Protein AF-0000000065836592 (afdb_homodimer)

Solvent-accessible surface area (backbone atoms only — not comparable to full-atom values): 21942 Å² total; per-residue (Å²): 132,83,80,74,73,74,74,66,50,74,64,52,51,51,50,51,53,50,48,50,48,47,42,69,72,72,44,79,57,73,47,84,61,78,59,76,33,66,90,60,83,63,64,88,67,52,74,66,45,46,54,51,41,33,22,52,34,16,23,53,28,46,51,28,43,25,49,47,24,23,38,54,18,23,49,73,46,47,80,50,67,68,57,36,51,51,42,52,52,50,41,53,54,38,33,25,52,32,23,45,28,48,52,50,25,52,73,70,72,42,67,72,36,82,52,42,67,57,47,23,52,54,26,20,52,51,15,37,52,34,13,71,68,32,64,37,47,28,27,14,49,48,24,52,49,24,52,53,48,31,53,49,42,54,54,44,60,73,65,46,48,84,62,42,46,44,62,47,41,41,47,54,52,49,31,54,51,28,51,49,53,18,51,52,24,47,76,71,51,32,34,86,70,58,68,68,56,54,52,50,51,52,51,52,50,49,55,49,44,59,47,25,37,77,60,129,82,80,73,74,72,75,67,48,73,62,51,51,50,51,51,51,51,47,51,49,46,42,67,72,72,43,80,56,73,46,85,61,80,57,76,34,66,89,60,82,64,63,88,69,51,73,68,44,46,51,50,41,33,20,53,34,16,24,53,30,47,50,28,44,24,49,46,23,22,39,53,18,23,48,74,45,48,79,51,67,68,57,36,50,53,43,51,53,51,41,52,53,38,33,26,51,32,24,45,29,49,52,51,26,51,75,70,70,42,68,71,36,81,52,43,70,58,47,23,52,53,26,21,52,51,14,35,52,34,12,70,68,32,64,38,46,28,26,14,50,47,24,52,50,24,51,53,49,30,53,49,41,55,52,44,60,72,65,45,47,85,62,43,46,44,63,47,42,42,47,53,52,50,32,55,51,27,51,49,52,19,51,51,25,48,76,71,50,32,34,85,70,58,69,67,57,52,50,50,50,51,50,53,50,49,54,49,44,60,49,23,37,76,59

Sequence (430 aa):
MSNNSRHYSAIDEAILQGQAMLETLFGKPVAQRENPAKGLSQPALTSAEKKQSIGFMRVNHSGEVCAQALYHGQMATAKNPAVRALFTTAAKEETDHLAWCQERLEELGGHTSYLNAFWYTNSFLIGLLAGLSGDPLSLGFVEETEKQVEIHLADHLRKIPSNDLKSRKIVEYMQQDEIQHGLNARSSGAKELPYLVKKLMAFHAKVMTTLAYWIMSNNSRHYSAIDEAILQGQAMLETLFGKPVAQRENPAKGLSQPALTSAEKKQSIGFMRVNHSGEVCAQALYHGQMATAKNPAVRALFTTAAKEETDHLAWCQERLEELGGHTSYLNAFWYTNSFLIGLLAGLSGDPLSLGFVEETEKQVEIHLADHLRKIPSNDLKSRKIVEYMQQDEIQHGLNARSSGAKELPYLVKKLMAFHAKVMTTLAYWI

InterPro domains:
  IPR009078 Ferritin-like superfamily [SSF47240] (52-129)
  IPR011566 Ubiquinone biosynthesis protein Coq7 [MF_01658] (15-215)
  IPR011566 Ubiquinone biosynthesis protein Coq7 [PF03232] (56-212)
  IPR011566 Ubiquinone biosynthesis protein Coq7 [PTHR11237] (26-214)
  IPR011566 Ubiquinone biosynthesis protein Coq7 [cd01042] (55-214)
  IPR012347 Ferritin-like [G3DSA:1.20.1260.10] (45-187)
  IPR047809 Ubiquinone biosynthesis protein Coq7, proteobacteria [NF033656] (12-215)

Radius of gyration: 23.4 Å; Cα contacts (8 Å, |Δi|>4): 582; chains: 2; bounding box: 62×69×43 Å

Structure (mmCIF, N/CA/C/O backbone):
data_AF-0000000065836592-model_v1
#
loop_
_entity.id
_entity.type
_entity.pdbx_description
1 polymer '3-demethoxyubiquinol 3-hydroxylase'
#
loop_
_atom_site.group_PDB
_atom_site.id
_atom_site.type_symbol
_atom_site.label_atom_id
_atom_site.label_alt_id
_atom_site.label_comp_id
_atom_site.label_asym_id
_atom_site.label_entity_id
_atom_site.label_seq_id
_atom_site.pdbx_PDB_ins_code
_atom_site.Cartn_x
_atom_site.Cartn_y
_atom_site.Cartn_z
_atom_site.occupancy
_atom_site.B_iso_or_equiv
_atom_site.auth_seq_id
_atom_site.auth_comp_id
_atom_site.auth_asym_id
_atom_site.auth_atom_id
_atom_site.pdbx_PDB_model_num
ATOM 1 N N . MET A 1 1 ? -33.594 -26.25 18.078 1 27.47 1 MET A N 1
ATOM 2 C CA . MET A 1 1 ? -32.125 -26.125 18.016 1 27.47 1 MET A CA 1
ATOM 3 C C . MET A 1 1 ? -31.719 -24.703 17.656 1 27.47 1 MET A C 1
ATOM 5 O O . MET A 1 1 ? -32.062 -24.219 16.562 1 27.47 1 MET A O 1
ATOM 9 N N . SER A 1 2 ? -31.625 -23.828 18.656 1 33.12 2 SER A N 1
ATOM 10 C CA . SER A 1 2 ? -31.359 -22.406 18.516 1 33.12 2 SER A CA 1
ATOM 11 C C . SER A 1 2 ? -30.062 -22.141 17.75 1 33.12 2 SER A C 1
ATOM 13 O O . SER A 1 2 ? -29.031 -22.719 18.062 1 33.12 2 SER A O 1
ATOM 15 N N . ASN A 1 3 ? -30.078 -22.094 16.391 1 32.03 3 ASN A N 1
ATOM 16 C CA . ASN A 1 3 ? -29 -21.75 15.469 1 32.03 3 ASN A CA 1
ATOM 17 C C . ASN A 1 3 ? -28.125 -20.625 16.016 1 32.03 3 ASN A C 1
ATOM 19 O O . ASN A 1 3 ? -28.547 -19.469 16.031 1 32.03 3 ASN A O 1
ATOM 23 N N . ASN A 1 4 ? -27.484 -20.812 17.172 1 34.78 4 ASN A N 1
ATOM 24 C CA . ASN A 1 4 ? -26.531 -19.891 17.766 1 34.78 4 ASN A CA 1
ATOM 25 C C . ASN A 1 4 ? -25.516 -19.391 16.75 1 34.78 4 ASN A C 1
ATOM 27 O O . ASN A 1 4 ? -24.531 -20.078 16.453 1 34.78 4 ASN A O 1
ATOM 31 N N . SER A 1 5 ? -25.75 -18.875 15.547 1 37.88 5 SER A N 1
ATOM 32 C CA . SER A 1 5 ? -24.891 -18.062 14.711 1 37.88 5 SER A CA 1
ATOM 33 C C . SER A 1 5 ? -24.016 -17.141 15.562 1 37.88 5 SER A C 1
ATOM 35 O O . SER A 1 5 ? -24.516 -16.25 16.234 1 37.88 5 SER A O 1
ATOM 37 N N . ARG A 1 6 ? -23.031 -17.578 16.25 1 42.97 6 ARG A N 1
ATOM 38 C CA . ARG A 1 6 ? -22.109 -16.859 17.125 1 42.97 6 ARG A CA 1
ATOM 39 C C . ARG A 1 6 ? -21.734 -15.5 16.531 1 42.97 6 ARG A C 1
ATOM 41 O O . ARG A 1 6 ? -21.203 -15.438 15.414 1 42.97 6 ARG A O 1
ATOM 48 N N . HIS A 1 7 ? -22.438 -14.516 16.578 1 49.88 7 HIS A N 1
ATOM 49 C CA . HIS A 1 7 ? -22.062 -13.125 16.344 1 49.88 7 HIS A CA 1
ATOM 50 C C . HIS A 1 7 ? -20.609 -12.867 16.734 1 49.88 7 HIS A C 1
ATOM 52 O O . HIS A 1 7 ? -20.281 -12.805 17.922 1 49.88 7 HIS A O 1
ATOM 58 N N . TYR A 1 8 ? -19.75 -13.414 15.977 1 55.94 8 TYR A N 1
ATOM 59 C CA . TYR A 1 8 ? -18.359 -13.102 16.328 1 55.94 8 TYR A CA 1
ATOM 60 C C . TYR A 1 8 ? -18.203 -11.617 16.641 1 55.94 8 TYR A C 1
ATOM 62 O O . TYR A 1 8 ? -18.703 -10.766 15.898 1 55.94 8 TYR A O 1
ATOM 70 N N . SER A 1 9 ? -17.734 -11.289 17.891 1 62.75 9 SER A N 1
ATOM 71 C CA . SER A 1 9 ? -17.406 -9.914 18.266 1 62.75 9 SER A CA 1
ATOM 72 C C . SER A 1 9 ? -16.359 -9.32 17.312 1 62.75 9 SER A C 1
ATOM 74 O O . SER A 1 9 ? -15.734 -10.047 16.547 1 62.75 9 SER A O 1
ATOM 76 N N . ALA A 1 10 ? -16.359 -8.125 17.078 1 65.31 10 ALA A N 1
ATOM 77 C CA . ALA A 1 10 ? -15.352 -7.402 16.312 1 65.31 10 ALA A CA 1
ATOM 78 C C . ALA A 1 10 ? -13.945 -7.887 16.656 1 65.31 10 ALA A C 1
ATOM 80 O O . ALA A 1 10 ? -13.086 -7.992 15.781 1 65.31 10 ALA A O 1
ATOM 81 N N . ILE A 1 11 ? -13.844 -8.312 17.906 1 69.81 11 ILE A N 1
ATOM 82 C CA . ILE A 1 11 ? -12.539 -8.789 18.359 1 69.81 11 ILE A CA 1
ATOM 83 C C . ILE A 1 11 ? -12.273 -10.172 17.797 1 69.81 11 ILE A C 1
ATOM 85 O O . ILE A 1 11 ? -11.148 -10.469 17.359 1 69.81 11 ILE A O 1
ATOM 89 N N . ASP A 1 12 ? -13.266 -10.969 17.75 1 73 12 ASP A N 1
ATOM 90 C CA . ASP A 1 12 ? -13.102 -12.312 17.203 1 73 12 ASP A CA 1
ATOM 91 C C . ASP A 1 12 ? -12.766 -12.25 15.711 1 73 12 ASP A C 1
ATOM 93 O O . ASP A 1 12 ? -11.891 -12.984 15.234 1 73 12 ASP A O 1
ATOM 97 N N . GLU A 1 13 ? -13.367 -11.383 15.031 1 76.56 13 GLU A N 1
ATOM 98 C CA . GLU A 1 13 ? -13.117 -11.227 13.602 1 76.56 13 GLU A CA 1
ATOM 99 C C . GLU A 1 13 ? -11.688 -10.742 13.344 1 76.56 13 GLU A C 1
ATOM 101 O O . GLU A 1 13 ? -11.031 -11.203 12.414 1 76.56 13 GLU A O 1
ATOM 106 N N . ALA A 1 14 ? -11.289 -9.867 14.18 1 77.69 14 ALA A N 1
ATOM 107 C CA . ALA A 1 14 ? -9.93 -9.352 14.07 1 77.69 14 ALA A CA 1
ATOM 108 C C . ALA A 1 14 ? -8.906 -10.461 14.305 1 77.69 14 ALA A C 1
ATOM 110 O O . ALA A 1 14 ? -7.895 -10.531 13.594 1 77.69 14 ALA A O 1
ATOM 111 N N . ILE A 1 15 ? -9.164 -11.281 15.211 1 76.38 15 ILE A N 1
ATOM 112 C CA . ILE A 1 15 ? -8.266 -12.383 15.539 1 76.38 15 ILE A CA 1
ATOM 113 C C . ILE A 1 15 ? -8.219 -13.367 14.367 1 76.38 15 ILE A C 1
ATOM 115 O O . ILE A 1 15 ? -7.141 -13.836 13.992 1 76.38 15 ILE A O 1
ATOM 119 N N . LEU A 1 16 ? -9.336 -13.547 13.836 1 80.69 16 LEU A N 1
ATOM 120 C CA . LEU A 1 16 ? -9.406 -14.484 12.719 1 80.69 16 LEU A CA 1
ATOM 121 C C . LEU A 1 16 ? -8.648 -13.938 11.516 1 80.69 16 LEU A C 1
ATOM 123 O O . LEU A 1 16 ? -7.926 -14.688 10.844 1 80.69 16 LEU A O 1
ATOM 127 N N . GLN A 1 17 ? -8.789 -12.688 11.281 1 81.06 17 GLN A N 1
ATOM 128 C CA . GLN A 1 17 ? -8.086 -12.078 10.156 1 81.06 17 GLN A CA 1
ATOM 129 C C . GLN A 1 17 ? -6.582 -12.047 10.398 1 81.06 17 GLN A C 1
ATOM 131 O O . GLN A 1 17 ? -5.793 -12.258 9.477 1 81.06 17 GLN A O 1
ATOM 136 N N . GLY A 1 18 ? -6.242 -11.797 11.633 1 83.44 18 GLY A N 1
ATOM 137 C CA . GLY A 1 18 ? -4.832 -11.852 11.992 1 83.44 18 GLY A CA 1
ATOM 138 C C . GLY A 1 18 ? -4.223 -13.227 11.805 1 83.44 18 GLY A C 1
ATOM 139 O O . GLY A 1 18 ? -3.102 -13.352 11.312 1 83.44 18 GLY A O 1
ATOM 140 N N . GLN A 1 19 ? -4.988 -14.164 12.18 1 82.81 19 GLN A N 1
ATOM 141 C CA . GLN A 1 19 ? -4.539 -15.547 12.008 1 82.81 19 GLN A CA 1
ATOM 142 C C . GLN A 1 19 ? -4.391 -15.891 10.531 1 82.81 19 GLN A C 1
ATOM 144 O O . GLN A 1 19 ? -3.404 -16.516 10.125 1 82.81 19 GLN A O 1
ATOM 149 N N . ALA A 1 20 ? -5.289 -15.453 9.789 1 84.69 20 ALA A N 1
ATOM 150 C CA . ALA A 1 20 ? -5.246 -15.719 8.359 1 84.69 20 ALA A CA 1
ATOM 151 C C . ALA A 1 20 ? -4.027 -15.07 7.715 1 84.69 20 ALA A C 1
ATOM 153 O O . ALA A 1 20 ? -3.367 -15.672 6.863 1 84.69 20 ALA A O 1
ATOM 154 N N . MET A 1 21 ? -3.783 -13.898 8.133 1 84.44 21 MET A N 1
ATOM 155 C CA . MET A 1 21 ? -2.602 -13.195 7.645 1 84.44 21 MET A CA 1
ATOM 156 C C . MET A 1 21 ? -1.328 -13.953 8 1 84.44 21 MET A C 1
ATOM 158 O O . MET A 1 21 ? -0.49 -14.211 7.133 1 84.44 21 MET A O 1
ATOM 162 N N . LEU A 1 22 ? -1.234 -14.328 9.25 1 85.31 22 LEU A N 1
ATOM 163 C CA . LEU A 1 22 ? -0.034 -15.008 9.719 1 85.31 22 LEU A CA 1
ATOM 164 C C . LEU A 1 22 ? 0.14 -16.344 9.016 1 85.31 22 LEU A C 1
ATOM 166 O O . LEU A 1 22 ? 1.258 -16.719 8.656 1 85.31 22 LEU A O 1
ATOM 170 N N . GLU A 1 23 ? -0.95 -17 8.836 1 87.06 23 GLU A N 1
ATOM 171 C CA . GLU A 1 23 ? -0.902 -18.281 8.133 1 87.06 23 GLU A CA 1
ATOM 172 C C . GLU A 1 23 ? -0.444 -18.094 6.691 1 87.06 23 GLU A C 1
ATOM 174 O O . GLU A 1 23 ? 0.352 -18.891 6.18 1 87.06 23 GLU A O 1
ATOM 179 N N . THR A 1 24 ? -0.896 -17.078 6.09 1 85.94 24 THR A N 1
ATOM 180 C CA . THR A 1 24 ? -0.532 -16.797 4.703 1 85.94 24 THR A CA 1
ATOM 181 C C . THR A 1 24 ? 0.938 -16.391 4.602 1 85.94 24 THR A C 1
ATOM 183 O O . THR A 1 24 ? 1.64 -16.828 3.682 1 85.94 24 THR A O 1
ATOM 186 N N . LEU A 1 25 ? 1.396 -15.648 5.602 1 85.88 25 LEU A N 1
ATOM 187 C CA . LEU A 1 25 ? 2.717 -15.039 5.52 1 85.88 25 LEU A CA 1
ATOM 188 C C . LEU A 1 25 ? 3.793 -15.992 6.023 1 85.88 25 LEU A C 1
ATOM 190 O O . LEU A 1 25 ? 4.898 -16.031 5.477 1 85.88 25 LEU A O 1
ATOM 194 N N . PHE A 1 26 ? 3.533 -16.75 7.016 1 84.69 26 PHE A N 1
ATOM 195 C CA . PHE A 1 26 ? 4.598 -17.484 7.684 1 84.69 26 PHE A CA 1
ATOM 196 C C . PHE A 1 26 ? 4.277 -18.984 7.727 1 84.69 26 PHE A C 1
ATOM 198 O O . PHE A 1 26 ? 5.121 -19.797 8.117 1 84.69 26 PHE A O 1
ATOM 205 N N . GLY A 1 27 ? 3.107 -19.266 7.387 1 84.5 27 GLY A N 1
ATOM 206 C CA . GLY A 1 27 ? 2.746 -20.688 7.375 1 84.5 27 GLY A CA 1
ATOM 207 C C . GLY A 1 27 ? 3.242 -21.406 6.141 1 84.5 27 GLY A C 1
ATOM 208 O O . GLY A 1 27 ? 3.824 -20.797 5.242 1 84.5 27 GLY A O 1
ATOM 209 N N . LYS A 1 28 ? 3.139 -22.688 6.246 1 88 28 LYS A N 1
ATOM 210 C CA . LYS A 1 28 ? 3.34 -23.531 5.07 1 88 28 LYS A CA 1
ATOM 211 C C . LYS A 1 28 ? 2.012 -23.859 4.391 1 88 28 LYS A C 1
ATOM 213 O O . LYS A 1 28 ? 1.24 -24.688 4.879 1 88 28 LYS A O 1
ATOM 218 N N . PRO A 1 29 ? 1.84 -23.047 3.314 1 89.69 29 PRO A N 1
ATOM 219 C CA . PRO A 1 29 ? 0.566 -23.344 2.648 1 89.69 29 PRO A CA 1
ATOM 220 C C . PRO A 1 29 ? 0.456 -24.797 2.188 1 89.69 29 PRO A C 1
ATOM 222 O O . PRO A 1 29 ? 1.425 -25.359 1.671 1 89.69 29 PRO A O 1
ATOM 225 N N . VAL A 1 30 ? -0.686 -25.375 2.434 1 89.56 30 VAL A N 1
ATOM 226 C CA . VAL A 1 30 ? -0.918 -26.766 2.051 1 89.56 30 VAL A CA 1
ATOM 227 C C . VAL A 1 30 ? -1.749 -26.812 0.771 1 89.56 30 VAL A C 1
ATOM 229 O O . VAL A 1 30 ? -2.922 -26.438 0.769 1 89.56 30 VAL A O 1
ATOM 232 N N . ALA A 1 31 ? -1.075 -27.281 -0.256 1 95 31 ALA A N 1
ATOM 233 C CA . ALA A 1 31 ? -1.766 -27.406 -1.537 1 95 31 ALA A CA 1
ATOM 234 C C . ALA A 1 31 ? -2.715 -28.594 -1.528 1 95 31 ALA A C 1
ATOM 236 O O . ALA A 1 31 ? -2.389 -29.656 -0.985 1 95 31 ALA A O 1
ATOM 237 N N . GLN A 1 32 ? -3.828 -28.391 -2.08 1 94.62 32 GLN A N 1
ATOM 238 C CA . GLN A 1 32 ? -4.766 -29.484 -2.256 1 94.62 32 GLN A CA 1
ATOM 239 C C . GLN A 1 32 ? -4.473 -30.266 -3.537 1 94.62 32 GLN A C 1
ATOM 241 O O . GLN A 1 32 ? -4.719 -31.469 -3.609 1 94.62 32 GLN A O 1
ATOM 246 N N . ARG A 1 33 ? -4.043 -29.609 -4.59 1 96.12 33 ARG A N 1
ATOM 247 C CA . ARG A 1 33 ? -3.652 -30.234 -5.852 1 96.12 33 ARG A CA 1
ATOM 248 C C . ARG A 1 33 ? -2.145 -30.453 -5.906 1 96.12 33 ARG A C 1
ATOM 250 O O . ARG A 1 33 ? -1.378 -29.703 -5.301 1 96.12 33 ARG A O 1
ATOM 257 N N . GLU A 1 34 ? -1.849 -31.391 -6.574 1 97.44 34 GLU A N 1
ATOM 258 C CA . GLU A 1 34 ? -0.433 -31.688 -6.75 1 97.44 34 GLU A CA 1
ATOM 259 C C . GLU A 1 34 ? 0.28 -30.594 -7.523 1 97.44 34 GLU A C 1
ATOM 261 O O . GLU A 1 34 ? -0.274 -30.031 -8.477 1 97.44 34 GLU A O 1
ATOM 266 N N . ASN A 1 35 ? 1.53 -30.328 -7.105 1 98.06 35 ASN A N 1
ATOM 267 C CA . ASN A 1 35 ? 2.365 -29.391 -7.84 1 98.06 35 ASN A CA 1
ATOM 268 C C . ASN A 1 35 ? 2.59 -29.828 -9.281 1 98.06 35 ASN A C 1
ATOM 270 O O . ASN A 1 35 ? 3.074 -30.938 -9.523 1 98.06 35 ASN A O 1
ATOM 274 N N . PRO A 1 36 ? 2.23 -29.031 -10.211 1 98.06 36 PRO A N 1
ATOM 275 C CA . PRO A 1 36 ? 2.354 -29.453 -11.609 1 98.06 36 PRO A CA 1
ATOM 276 C C . PRO A 1 36 ? 3.803 -29.703 -12.023 1 98.06 36 PRO A C 1
ATOM 278 O O . PRO A 1 36 ? 4.055 -30.359 -13.031 1 98.06 36 PRO A O 1
ATOM 281 N N . ALA A 1 37 ? 4.742 -29.188 -11.273 1 97.81 37 ALA A N 1
ATOM 282 C CA . ALA A 1 37 ? 6.152 -29.359 -11.617 1 97.81 37 ALA A CA 1
ATOM 283 C C . ALA A 1 37 ? 6.73 -30.594 -10.945 1 97.81 37 ALA A C 1
ATOM 285 O O . ALA A 1 37 ? 7.895 -30.953 -11.156 1 97.81 37 ALA A O 1
ATOM 286 N N . LYS A 1 38 ? 5.961 -31.219 -10.125 1 96.25 38 LYS A N 1
ATOM 287 C CA . LYS A 1 38 ? 6.457 -32.406 -9.414 1 96.25 38 LYS A CA 1
ATOM 288 C C . LYS A 1 38 ? 6.945 -33.469 -10.383 1 96.25 38 LYS A C 1
ATOM 290 O O . LYS A 1 38 ? 6.246 -33.812 -11.344 1 96.25 38 LYS A O 1
ATOM 295 N N . GLY A 1 39 ? 8.109 -33.969 -10.172 1 93.38 39 GLY A N 1
ATOM 296 C CA . GLY A 1 39 ? 8.656 -35.062 -10.953 1 93.38 39 GLY A CA 1
ATOM 297 C C . GLY A 1 39 ? 9.266 -34.594 -12.273 1 93.38 39 GLY A C 1
ATOM 298 O O . GLY A 1 39 ? 9.836 -35.406 -13 1 93.38 39 GLY A O 1
ATOM 299 N N . LEU A 1 40 ? 9.141 -33.375 -12.625 1 95.44 40 LEU A N 1
ATOM 300 C CA . LEU A 1 40 ? 9.703 -32.875 -13.867 1 95.44 40 LEU A CA 1
ATOM 301 C C . LEU A 1 40 ? 11.227 -32.75 -13.773 1 95.44 40 LEU A C 1
ATOM 303 O O . LEU A 1 40 ? 11.75 -32.25 -12.773 1 95.44 40 LEU A O 1
ATOM 307 N N . SER A 1 41 ? 11.922 -33.344 -14.797 1 93.25 41 SER A N 1
ATOM 308 C CA . SER A 1 41 ? 13.367 -33.188 -14.852 1 93.25 41 SER A CA 1
ATOM 309 C C . SER A 1 41 ? 13.758 -31.75 -15.133 1 93.25 41 SER A C 1
ATOM 311 O O . SER A 1 41 ? 13.125 -31.078 -15.945 1 93.25 41 SER A O 1
ATOM 313 N N . GLN A 1 42 ? 14.727 -31.234 -14.438 1 91.94 42 GLN A N 1
ATOM 314 C CA . GLN A 1 42 ? 15.188 -29.844 -14.5 1 91.94 42 GLN A CA 1
ATOM 315 C C . GLN A 1 42 ? 16.688 -29.781 -14.828 1 91.94 42 GLN A C 1
ATOM 317 O O . GLN A 1 42 ? 17.516 -30.266 -14.055 1 91.94 42 GLN A O 1
ATOM 322 N N . PRO A 1 43 ? 16.906 -29.25 -16.094 1 93.88 43 PRO A N 1
ATOM 323 C CA . PRO A 1 43 ? 18.344 -29.016 -16.328 1 93.88 43 PRO A CA 1
ATOM 324 C C . PRO A 1 43 ? 18.953 -28.062 -15.328 1 93.88 43 PRO A C 1
ATOM 326 O O . PRO A 1 43 ? 18.234 -27.297 -14.664 1 93.88 43 PRO A O 1
ATOM 329 N N . ALA A 1 44 ? 20.328 -28.094 -15.266 1 95.25 44 ALA A N 1
ATOM 330 C CA . ALA A 1 44 ? 21.016 -27.141 -14.398 1 95.25 44 ALA A CA 1
ATOM 331 C C . ALA A 1 44 ? 20.859 -25.719 -14.898 1 95.25 44 ALA A C 1
ATOM 333 O O . ALA A 1 44 ? 20.922 -25.469 -16.109 1 95.25 44 ALA A O 1
ATOM 334 N N . LEU A 1 45 ? 20.547 -24.859 -13.953 1 97.5 45 LEU A N 1
ATOM 335 C CA . LEU A 1 45 ? 20.453 -23.453 -14.281 1 97.5 45 LEU A CA 1
ATOM 336 C C . LEU A 1 45 ? 21.766 -22.734 -14.023 1 97.5 45 LEU A C 1
ATOM 338 O O . LEU A 1 45 ? 22.469 -23.047 -13.047 1 97.5 45 LEU A O 1
ATOM 342 N N . THR A 1 46 ? 22.062 -21.812 -14.984 1 97.62 46 THR A N 1
ATOM 343 C CA . THR A 1 46 ? 23.188 -20.922 -14.68 1 97.62 46 THR A CA 1
ATOM 344 C C . THR A 1 46 ? 22.859 -20.016 -13.5 1 97.62 46 THR A C 1
ATOM 346 O O . THR A 1 46 ? 21.688 -19.891 -13.109 1 97.62 46 THR A O 1
ATOM 349 N N . SER A 1 47 ? 23.891 -19.438 -12.945 1 97.5 47 SER A N 1
ATOM 350 C CA . SER A 1 47 ? 23.672 -18.516 -11.836 1 97.5 47 SER A CA 1
ATOM 351 C C . SER A 1 47 ? 22.766 -17.359 -12.242 1 97.5 47 SER A C 1
ATOM 353 O O . SER A 1 47 ? 21.922 -16.938 -11.453 1 97.5 47 SER A O 1
ATOM 355 N N . ALA A 1 48 ? 22.906 -16.922 -13.453 1 97.56 48 ALA A N 1
ATOM 356 C CA . ALA A 1 48 ? 22.094 -15.82 -13.961 1 97.56 48 ALA A CA 1
ATOM 357 C C . ALA A 1 48 ? 20.641 -16.25 -14.141 1 97.56 48 ALA A C 1
ATOM 359 O O . ALA A 1 48 ? 19.719 -15.516 -13.773 1 97.56 48 ALA A O 1
ATOM 360 N N . GLU A 1 49 ? 20.469 -17.406 -14.656 1 97.88 49 GLU A N 1
ATOM 361 C CA . GLU A 1 49 ? 19.125 -17.938 -14.852 1 97.88 49 GLU A CA 1
ATOM 362 C C . GLU A 1 49 ? 18.422 -18.156 -13.516 1 97.88 49 GLU A C 1
ATOM 364 O O . GLU A 1 49 ? 17.234 -17.859 -13.383 1 97.88 49 GLU A O 1
ATOM 369 N N . LYS A 1 50 ? 19.141 -18.688 -12.594 1 98 50 LYS A N 1
ATOM 370 C CA . LYS A 1 50 ? 18.594 -18.938 -11.266 1 98 50 LYS A CA 1
ATOM 371 C C . LYS A 1 50 ? 18.141 -17.641 -10.602 1 98 50 LYS A C 1
ATOM 373 O O . LYS A 1 50 ? 17.062 -17.578 -10.008 1 98 50 LYS A O 1
ATOM 378 N N . LYS A 1 51 ? 18.984 -16.641 -10.727 1 98 51 LYS A N 1
ATOM 379 C CA . LYS A 1 51 ? 18.641 -15.336 -10.156 1 98 51 LYS A CA 1
ATOM 380 C C . LYS A 1 51 ? 17.375 -14.773 -10.781 1 98 51 LYS A C 1
ATOM 382 O O . LYS A 1 51 ? 16.516 -14.242 -10.078 1 98 51 LYS A O 1
ATOM 387 N N . GLN A 1 52 ? 17.219 -14.945 -12.047 1 98 52 GLN A N 1
ATOM 388 C CA . GLN A 1 52 ? 16.031 -14.484 -12.742 1 98 52 GLN A CA 1
ATOM 389 C C . GLN A 1 52 ? 14.797 -15.258 -12.289 1 98 52 GLN A C 1
ATOM 391 O O . GLN A 1 52 ? 13.758 -14.656 -12 1 98 52 GLN A O 1
ATOM 396 N N . SER A 1 53 ? 14.938 -16.531 -12.203 1 98.25 53 SER A N 1
ATOM 397 C CA . SER A 1 53 ? 13.82 -17.391 -11.789 1 98.25 53 SER A CA 1
ATOM 398 C C . SER A 1 53 ? 13.383 -17.062 -10.367 1 98.25 53 SER A C 1
ATOM 400 O O . SER A 1 53 ? 12.18 -17.016 -10.078 1 98.25 53 SER A O 1
ATOM 402 N N . ILE A 1 54 ? 14.344 -16.812 -9.492 1 98.44 54 ILE A N 1
ATOM 403 C CA . ILE A 1 54 ? 14.039 -16.453 -8.117 1 98.44 54 ILE A CA 1
ATOM 404 C C . ILE A 1 54 ? 13.211 -15.172 -8.086 1 98.44 54 ILE A C 1
ATOM 406 O O . ILE A 1 54 ? 12.195 -15.094 -7.391 1 98.44 54 ILE A O 1
ATOM 410 N N . GLY A 1 55 ? 13.641 -14.195 -8.883 1 98.31 55 GLY A N 1
ATOM 411 C CA . GLY A 1 55 ? 12.898 -12.945 -8.945 1 98.31 55 GLY A CA 1
ATOM 412 C C . GLY A 1 55 ? 11.469 -13.125 -9.406 1 98.31 55 GLY A C 1
ATOM 413 O O . GLY A 1 55 ? 10.539 -12.625 -8.773 1 98.31 55 GLY A O 1
ATOM 414 N N . PHE A 1 56 ? 11.312 -13.875 -10.453 1 97.94 56 PHE A N 1
ATOM 415 C CA . PHE A 1 56 ? 9.984 -14.055 -11.031 1 97.94 56 PHE A CA 1
ATOM 416 C C . PHE A 1 56 ? 9.102 -14.875 -10.094 1 97.94 56 PHE A C 1
ATOM 418 O O . PHE A 1 56 ? 7.926 -14.562 -9.906 1 97.94 56 PHE A O 1
ATOM 425 N N . MET A 1 57 ? 9.633 -15.898 -9.484 1 98.12 57 MET A N 1
ATOM 426 C CA . MET A 1 57 ? 8.844 -16.734 -8.594 1 98.12 57 MET A CA 1
ATOM 427 C C . MET A 1 57 ? 8.484 -15.992 -7.312 1 98.12 57 MET A C 1
ATOM 429 O O . MET A 1 57 ? 7.414 -16.203 -6.742 1 98.12 57 MET A O 1
ATOM 433 N N . ARG A 1 58 ? 9.375 -15.055 -6.898 1 98.5 58 ARG A N 1
ATOM 434 C CA . ARG A 1 58 ? 9.062 -14.195 -5.758 1 98.5 58 ARG A CA 1
ATOM 435 C C . ARG A 1 58 ? 7.895 -13.273 -6.074 1 98.5 58 ARG A C 1
ATOM 437 O O . ARG A 1 58 ? 7.02 -13.062 -5.234 1 98.5 58 ARG A O 1
ATOM 444 N N . VAL A 1 59 ? 7.902 -12.75 -7.266 1 98.5 59 VAL A N 1
ATOM 445 C CA . VAL A 1 59 ? 6.793 -11.922 -7.723 1 98.5 59 VAL A CA 1
ATOM 446 C C . VAL A 1 59 ? 5.5 -12.734 -7.719 1 98.5 59 VAL A C 1
ATOM 448 O O . VAL A 1 59 ? 4.477 -12.273 -7.207 1 98.5 59 VAL A O 1
ATOM 451 N N . ASN A 1 60 ? 5.539 -13.914 -8.242 1 98.25 60 ASN A N 1
ATOM 452 C CA . ASN A 1 60 ? 4.359 -14.773 -8.281 1 98.25 60 ASN A CA 1
ATOM 453 C C . ASN A 1 60 ? 3.875 -15.125 -6.879 1 98.25 60 ASN A C 1
ATOM 455 O O . ASN A 1 60 ? 2.672 -15.125 -6.617 1 98.25 60 ASN A O 1
ATOM 459 N N . HIS A 1 61 ? 4.785 -15.438 -6.039 1 98.06 61 HIS A N 1
ATOM 460 C CA . HIS A 1 61 ? 4.438 -15.719 -4.652 1 98.06 61 HIS A CA 1
ATOM 461 C C . HIS A 1 61 ? 3.721 -14.539 -4.008 1 98.06 61 HIS A C 1
ATOM 463 O O . HIS A 1 61 ? 2.684 -14.711 -3.363 1 98.06 61 HIS A O 1
ATOM 469 N N . SER A 1 62 ? 4.262 -13.359 -4.172 1 98.19 62 SER A N 1
ATOM 470 C CA . SER A 1 62 ? 3.648 -12.156 -3.611 1 98.19 62 SER A CA 1
ATOM 471 C C . SER A 1 62 ? 2.254 -11.93 -4.184 1 98.19 62 SER A C 1
ATOM 473 O O . SER A 1 62 ? 1.353 -11.477 -3.479 1 98.19 62 SER A O 1
ATOM 475 N N . GLY A 1 63 ? 2.189 -12.211 -5.484 1 97.75 63 GLY A N 1
ATOM 476 C CA . GLY A 1 63 ? 0.865 -12.141 -6.082 1 97.75 63 GLY A CA 1
ATOM 477 C C . GLY A 1 63 ? -0.148 -13.039 -5.395 1 97.75 63 GLY A C 1
ATOM 478 O O . GLY A 1 63 ? -1.294 -12.641 -5.18 1 97.75 63 GLY A O 1
ATOM 479 N N . GLU A 1 64 ? 0.248 -14.172 -5.004 1 97.88 64 GLU A N 1
ATOM 480 C CA . GLU A 1 64 ? -0.652 -15.109 -4.328 1 97.88 64 GLU A CA 1
ATOM 481 C C . GLU A 1 64 ? -0.966 -14.641 -2.91 1 97.88 64 GLU A C 1
ATOM 483 O O . GLU A 1 64 ? -2.074 -14.852 -2.412 1 97.88 64 GLU A O 1
ATOM 488 N N . VAL A 1 65 ? 0.017 -14.086 -2.285 1 97.62 65 VAL A N 1
ATOM 489 C CA . VAL A 1 65 ? -0.215 -13.469 -0.981 1 97.62 65 VAL A CA 1
ATOM 490 C C . VAL A 1 65 ? -1.3 -12.406 -1.098 1 97.62 65 VAL A C 1
ATOM 492 O O . VAL A 1 65 ? -2.24 -12.375 -0.3 1 97.62 65 VAL A O 1
ATOM 495 N N . CYS A 1 66 ? -1.17 -11.578 -2.086 1 97.94 66 CYS A N 1
ATOM 496 C CA . CYS A 1 66 ? -2.152 -10.523 -2.318 1 97.94 66 CYS A CA 1
ATOM 497 C C . CYS A 1 66 ? -3.523 -11.117 -2.627 1 97.94 66 CYS A C 1
ATOM 499 O O . CYS A 1 66 ? -4.539 -10.617 -2.143 1 97.94 66 CYS A O 1
ATOM 501 N N . ALA A 1 67 ? -3.525 -12.188 -3.449 1 97.25 67 ALA A N 1
ATOM 502 C CA . ALA A 1 67 ? -4.789 -12.828 -3.809 1 97.25 67 ALA A CA 1
ATOM 503 C C . ALA A 1 67 ? -5.504 -13.359 -2.57 1 97.25 67 ALA A C 1
ATOM 505 O O . ALA A 1 67 ? -6.719 -13.195 -2.426 1 97.25 67 ALA A O 1
ATOM 506 N N . GLN A 1 68 ? -4.766 -14 -1.675 1 96.19 68 GLN A N 1
ATOM 507 C CA . GLN A 1 68 ? -5.344 -14.484 -0.424 1 96.19 68 GLN A CA 1
ATOM 508 C C . GLN A 1 68 ? -5.969 -13.344 0.371 1 96.19 68 GLN A C 1
ATOM 510 O O . GLN A 1 68 ? -7.113 -13.445 0.82 1 96.19 68 GLN A O 1
ATOM 515 N N . ALA A 1 69 ? -5.223 -12.32 0.511 1 97.19 69 ALA A N 1
ATOM 516 C CA . ALA A 1 69 ? -5.676 -11.18 1.304 1 97.19 69 ALA A CA 1
ATOM 517 C C . ALA A 1 69 ? -6.902 -10.523 0.67 1 97.19 69 ALA A C 1
ATOM 519 O O . ALA A 1 69 ? -7.855 -10.172 1.368 1 97.19 69 ALA A O 1
ATOM 520 N N . LEU A 1 70 ? -6.816 -10.344 -0.677 1 97.31 70 LEU A N 1
ATOM 521 C CA . LEU A 1 70 ? -7.926 -9.742 -1.413 1 97.31 70 LEU A CA 1
ATOM 522 C C . LEU A 1 70 ? -9.211 -10.531 -1.19 1 97.31 70 LEU A C 1
ATOM 524 O O . LEU A 1 70 ? -10.25 -9.961 -0.843 1 97.31 70 LEU A O 1
ATOM 528 N N . TYR A 1 71 ? -9.188 -11.852 -1.308 1 96.56 71 TYR A N 1
ATOM 529 C CA . TYR A 1 71 ? -10.359 -12.703 -1.136 1 96.56 7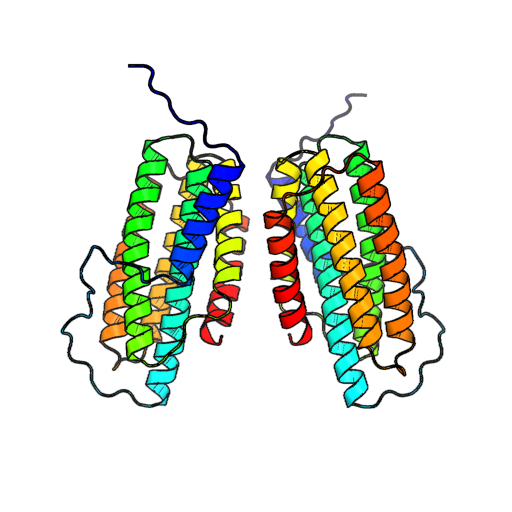1 TYR A CA 1
ATOM 530 C C . TYR A 1 71 ? -10.867 -12.648 0.3 1 96.56 71 TYR A C 1
ATOM 532 O O . TYR A 1 71 ? -12.078 -12.602 0.536 1 96.56 71 TYR A O 1
ATOM 540 N N . HIS A 1 72 ? -9.961 -12.641 1.267 1 94.69 72 HIS A N 1
ATOM 541 C CA . HIS A 1 72 ? -10.375 -12.539 2.662 1 94.69 72 HIS A CA 1
ATOM 542 C C . HIS A 1 72 ? -11.086 -11.219 2.93 1 94.69 72 HIS A C 1
ATOM 544 O O . HIS A 1 72 ? -12.109 -11.195 3.625 1 94.69 72 HIS A O 1
ATOM 550 N N . GLY A 1 73 ? -10.586 -10.164 2.344 1 95.56 73 GLY A N 1
ATOM 551 C CA . GLY A 1 73 ? -11.25 -8.883 2.475 1 95.56 73 GLY A CA 1
ATOM 552 C C . GLY A 1 73 ? -12.633 -8.859 1.842 1 95.56 73 GLY A C 1
ATOM 553 O O . GLY A 1 73 ? -13.586 -8.344 2.436 1 95.56 73 GLY A O 1
ATOM 554 N N . GLN A 1 74 ? -12.703 -9.391 0.695 1 96.62 74 GLN A N 1
ATOM 555 C CA . GLN A 1 74 ? -13.969 -9.422 -0.019 1 96.62 74 GLN A CA 1
ATOM 556 C C . GLN A 1 74 ? -14.992 -10.289 0.708 1 96.62 74 GLN A C 1
ATOM 558 O O . GLN A 1 74 ? -16.172 -9.93 0.801 1 96.62 74 GLN A O 1
ATOM 563 N N . MET A 1 75 ? -14.562 -11.391 1.231 1 95.38 75 MET A N 1
ATOM 564 C CA . MET A 1 75 ? -15.461 -12.32 1.912 1 95.38 75 MET A CA 1
ATOM 565 C C . MET A 1 75 ? -16 -11.703 3.197 1 95.38 75 MET A C 1
ATOM 567 O O . MET A 1 75 ? -17.141 -11.992 3.594 1 95.38 75 MET A O 1
ATOM 571 N N . ALA A 1 76 ? -15.195 -10.836 3.787 1 92.31 76 ALA A N 1
ATOM 572 C CA . ALA A 1 76 ? -15.594 -10.211 5.047 1 92.31 76 ALA A CA 1
ATOM 573 C C . ALA A 1 76 ? -16.828 -9.336 4.859 1 92.31 76 ALA A C 1
ATOM 575 O O . ALA A 1 76 ? -17.516 -9.023 5.824 1 92.31 76 ALA A O 1
ATOM 576 N N . THR A 1 77 ? -17.172 -8.969 3.596 1 93 77 THR A N 1
ATOM 577 C CA . THR A 1 77 ? -18.281 -8.047 3.371 1 93 77 THR A CA 1
ATOM 578 C C . THR A 1 77 ? -19.25 -8.602 2.34 1 93 77 THR A C 1
ATOM 580 O O . THR A 1 77 ? -20.188 -7.918 1.922 1 93 77 THR A O 1
ATOM 583 N N . ALA A 1 78 ? -18.984 -9.828 1.903 1 93.88 78 ALA A N 1
ATOM 584 C CA . ALA A 1 78 ? -19.859 -10.438 0.917 1 93.88 78 ALA A CA 1
ATOM 585 C C . ALA A 1 78 ? -21.266 -10.633 1.481 1 93.88 78 ALA A C 1
ATOM 587 O O . ALA A 1 78 ? -21.422 -11.094 2.613 1 93.88 78 ALA A O 1
ATOM 588 N N . LYS A 1 79 ? -22.297 -10.297 0.696 1 94.94 79 LYS A N 1
ATOM 589 C CA . LYS A 1 79 ? -23.688 -10.422 1.142 1 94.94 79 LYS A CA 1
ATOM 590 C C . LYS A 1 79 ? -24.312 -11.703 0.624 1 94.94 79 LYS A C 1
ATOM 592 O O . LYS A 1 79 ? -25.078 -12.359 1.339 1 94.94 79 LYS A O 1
ATOM 597 N N . ASN A 1 80 ? -24.031 -12.062 -0.544 1 96.44 80 ASN A N 1
ATOM 598 C CA . ASN A 1 80 ? -24.547 -13.258 -1.191 1 96.44 80 ASN A CA 1
ATOM 599 C C . ASN A 1 80 ? -23.719 -14.492 -0.847 1 96.44 80 ASN A C 1
ATOM 601 O O . ASN A 1 80 ? -22.531 -14.547 -1.157 1 96.44 80 ASN A O 1
ATOM 605 N N . PRO A 1 81 ? -24.328 -15.5 -0.304 1 96.19 81 PRO A N 1
ATOM 606 C CA . PRO A 1 81 ? -23.594 -16.719 0.053 1 96.19 81 PRO A CA 1
ATOM 607 C C . PRO A 1 81 ? -22.953 -17.391 -1.156 1 96.19 81 PRO A C 1
ATOM 609 O O . PRO A 1 81 ? -21.891 -18.016 -1.031 1 96.19 81 PRO A O 1
ATOM 612 N N . ALA A 1 82 ? -23.578 -17.281 -2.229 1 96.25 82 ALA A N 1
ATOM 613 C CA . ALA A 1 82 ? -23.016 -17.906 -3.43 1 96.25 82 ALA A CA 1
ATOM 614 C C . ALA A 1 82 ? -21.719 -17.203 -3.84 1 96.25 82 ALA A C 1
ATOM 616 O O . ALA A 1 82 ? -20.781 -17.859 -4.293 1 96.25 82 ALA A O 1
ATOM 617 N N . VAL A 1 83 ? -21.703 -15.93 -3.713 1 96.12 83 VAL A N 1
ATOM 618 C CA . VAL A 1 83 ? -20.5 -15.164 -4.016 1 96.12 83 VAL A CA 1
ATOM 619 C C . VAL A 1 83 ? -19.406 -15.5 -3.006 1 96.12 83 VAL A C 1
ATOM 621 O O . VAL A 1 83 ? -18.25 -15.695 -3.379 1 96.12 83 VAL A O 1
ATOM 624 N N . ARG A 1 84 ? -19.766 -15.609 -1.786 1 96.19 84 ARG A N 1
ATOM 625 C CA . ARG A 1 84 ? -18.797 -16 -0.756 1 96.19 84 ARG A CA 1
ATOM 626 C C . ARG A 1 84 ? -18.203 -17.375 -1.053 1 96.19 84 ARG A C 1
ATOM 628 O O . ARG A 1 84 ? -17 -17.578 -0.879 1 96.19 84 ARG A O 1
ATOM 635 N N . ALA A 1 85 ? -19.047 -18.266 -1.469 1 96 85 ALA A N 1
ATOM 636 C CA . ALA A 1 85 ? -18.594 -19.609 -1.813 1 96 85 ALA A CA 1
ATOM 637 C C . ALA A 1 85 ? -17.609 -19.578 -2.988 1 96 85 ALA A C 1
ATOM 639 O O . ALA A 1 85 ? -16.625 -20.312 -3.006 1 96 85 ALA A O 1
ATOM 640 N N . LEU A 1 86 ? -17.922 -18.734 -3.932 1 96.06 86 LEU A N 1
ATOM 641 C CA . LEU A 1 86 ? -17.047 -18.578 -5.078 1 96.06 86 LEU A CA 1
ATOM 642 C C . LEU A 1 86 ? -15.664 -18.078 -4.633 1 96.06 86 LEU A C 1
ATOM 644 O O . LEU A 1 86 ? -14.641 -18.609 -5.078 1 96.06 86 LEU A O 1
ATOM 648 N N . PHE A 1 87 ? -15.641 -17.062 -3.721 1 96.56 87 PHE A N 1
ATOM 649 C CA . PHE A 1 87 ? -14.383 -16.531 -3.219 1 96.56 87 PHE A CA 1
ATOM 650 C C . PHE A 1 87 ? -13.625 -17.578 -2.406 1 96.56 87 PHE A C 1
ATOM 652 O O . PHE A 1 87 ? -12.406 -17.688 -2.504 1 96.56 87 PHE A O 1
ATOM 659 N N . THR A 1 88 ? -14.352 -18.359 -1.699 1 95.44 88 THR A N 1
ATOM 660 C CA . THR A 1 88 ? -13.742 -19.406 -0.89 1 95.44 88 THR A CA 1
ATOM 661 C C . THR A 1 88 ? -13.055 -20.453 -1.775 1 95.44 88 THR A C 1
ATOM 663 O O . THR A 1 88 ? -11.922 -20.844 -1.504 1 95.44 88 THR A O 1
ATOM 666 N N . THR A 1 89 ? -13.703 -20.812 -2.805 1 95.5 89 THR A N 1
ATOM 667 C CA . THR A 1 89 ? -13.141 -21.797 -3.734 1 95.5 89 THR A CA 1
ATOM 668 C C . THR A 1 89 ? -11.898 -21.234 -4.426 1 95.5 89 THR A C 1
ATOM 670 O O . THR A 1 89 ? -10.875 -21.906 -4.523 1 95.5 89 THR A O 1
ATOM 673 N N . ALA A 1 90 ? -12.023 -20 -4.871 1 95.31 90 ALA A N 1
ATOM 674 C CA . ALA A 1 90 ? -10.883 -19.359 -5.527 1 95.31 90 ALA A CA 1
ATOM 675 C C . ALA A 1 90 ? -9.703 -19.234 -4.566 1 95.31 90 ALA A C 1
ATOM 677 O O . ALA A 1 90 ? -8.555 -19.469 -4.945 1 95.31 90 ALA A O 1
ATOM 678 N N . ALA A 1 91 ? -10 -18.891 -3.32 1 95.38 91 ALA A N 1
ATOM 679 C CA . ALA A 1 91 ? -8.961 -18.75 -2.311 1 95.38 91 ALA A CA 1
ATOM 680 C C . ALA A 1 91 ? -8.234 -20.078 -2.08 1 95.38 91 ALA A C 1
ATOM 682 O O . ALA A 1 91 ? -7.023 -20.094 -1.854 1 95.38 91 ALA A O 1
ATOM 683 N N . LYS A 1 92 ? -8.953 -21.125 -2.141 1 94.81 92 LYS A N 1
ATOM 684 C CA . LYS A 1 92 ? -8.344 -22.438 -1.996 1 94.81 92 LYS A CA 1
ATOM 685 C C . LYS A 1 92 ? -7.387 -22.734 -3.15 1 94.81 92 LYS A C 1
ATOM 687 O O . LYS A 1 92 ? -6.281 -23.234 -2.936 1 94.81 92 LYS A O 1
ATOM 692 N N . GLU A 1 93 ? -7.809 -22.406 -4.27 1 95.69 93 GLU A N 1
ATOM 693 C CA . GLU A 1 93 ? -6.949 -22.625 -5.434 1 95.69 93 GLU A CA 1
ATOM 694 C C . GLU A 1 93 ? -5.719 -21.719 -5.383 1 95.69 93 GLU A C 1
ATOM 696 O O . GLU A 1 93 ? -4.621 -22.141 -5.754 1 95.69 93 GLU A O 1
ATOM 701 N N . GLU A 1 94 ? -5.941 -20.5 -4.91 1 96.69 94 GLU A N 1
ATOM 702 C CA . GLU A 1 94 ? -4.797 -19.609 -4.742 1 96.69 94 GLU A CA 1
ATOM 703 C C . GLU A 1 94 ? -3.828 -20.141 -3.691 1 96.69 94 GLU A C 1
ATOM 705 O O . GLU A 1 94 ? -2.623 -19.906 -3.77 1 96.69 94 GLU A O 1
ATOM 710 N N . THR A 1 95 ? -4.316 -20.859 -2.754 1 96.75 95 THR A N 1
ATOM 711 C CA . THR A 1 95 ? -3.438 -21.5 -1.777 1 96.75 95 THR A CA 1
ATOM 712 C C . THR A 1 95 ? -2.539 -22.531 -2.451 1 96.75 95 THR A C 1
ATOM 714 O O . THR A 1 95 ? -1.366 -22.672 -2.096 1 96.75 95 THR A O 1
ATOM 717 N N . ASP A 1 96 ? -3.094 -23.25 -3.385 1 97.94 96 ASP A N 1
ATOM 718 C CA . ASP A 1 96 ? -2.258 -24.141 -4.172 1 97.94 96 ASP A CA 1
ATOM 719 C C . ASP A 1 96 ? -1.121 -23.391 -4.852 1 97.94 96 ASP A C 1
ATOM 721 O O . ASP A 1 96 ? 0.039 -23.797 -4.781 1 97.94 96 ASP A O 1
ATOM 725 N N . HIS A 1 97 ? -1.505 -22.281 -5.527 1 98.5 97 HIS A N 1
ATOM 726 C CA . HIS A 1 97 ? -0.5 -21.453 -6.199 1 98.5 97 HIS A CA 1
ATOM 727 C C . HIS A 1 97 ? 0.574 -20.984 -5.227 1 98.5 97 HIS A C 1
ATOM 729 O O . HIS A 1 97 ? 1.767 -21.047 -5.531 1 98.5 97 HIS A O 1
ATOM 735 N N . LEU A 1 98 ? 0.109 -20.531 -4.086 1 98 98 LEU A N 1
ATOM 736 C CA . LEU A 1 98 ? 1.009 -20.047 -3.049 1 98 98 LEU A CA 1
ATOM 737 C C . LEU A 1 98 ? 1.996 -21.125 -2.629 1 98 98 LEU A C 1
ATOM 739 O O . LEU A 1 98 ? 3.201 -20.875 -2.545 1 98 98 LEU A O 1
ATOM 743 N N . ALA A 1 99 ? 1.511 -22.312 -2.436 1 97.81 99 ALA A N 1
ATOM 744 C CA . ALA A 1 99 ? 2.34 -23.453 -2.031 1 97.81 99 ALA A CA 1
ATOM 745 C C . ALA A 1 99 ? 3.346 -23.812 -3.121 1 97.81 99 ALA A C 1
ATOM 747 O O . ALA A 1 99 ? 4.523 -24.031 -2.836 1 97.81 99 ALA A O 1
ATOM 748 N N . TRP A 1 100 ? 2.883 -23.844 -4.316 1 98.38 100 TRP A N 1
ATOM 749 C CA . TRP A 1 100 ? 3.754 -24.203 -5.43 1 98.38 100 TRP A CA 1
ATOM 750 C C . TRP A 1 100 ? 4.863 -23.172 -5.609 1 98.38 100 TRP A C 1
ATOM 752 O O . TRP A 1 100 ? 6.023 -23.531 -5.812 1 98.38 100 TRP A O 1
ATOM 762 N N . CYS A 1 101 ? 4.469 -21.922 -5.555 1 98.19 101 CYS A N 1
ATOM 763 C CA . CYS A 1 101 ? 5.457 -20.859 -5.699 1 98.19 101 CYS A CA 1
ATOM 764 C C . CYS A 1 101 ? 6.469 -20.891 -4.559 1 98.19 101 CYS A C 1
ATOM 766 O O . CYS A 1 101 ? 7.668 -20.719 -4.781 1 98.19 101 CYS A O 1
ATOM 768 N N . GLN A 1 102 ? 5.996 -21.125 -3.369 1 97.81 102 GLN A N 1
ATOM 769 C CA . GLN A 1 102 ? 6.883 -21.188 -2.213 1 97.81 102 GLN A CA 1
ATOM 770 C C . GLN A 1 102 ? 7.867 -22.344 -2.336 1 97.81 102 GLN A C 1
ATOM 772 O O . GLN A 1 102 ? 9.062 -22.188 -2.09 1 97.81 102 GLN A O 1
ATOM 777 N N . GLU A 1 103 ? 7.355 -23.469 -2.693 1 97.38 103 GLU A N 1
ATOM 77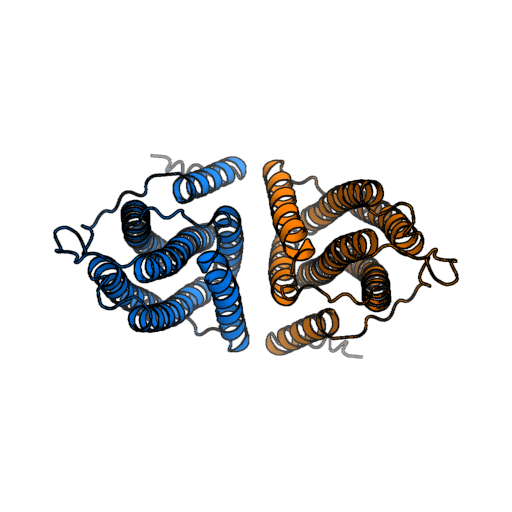8 C CA . GLU A 1 103 ? 8.188 -24.641 -2.879 1 97.38 103 GLU A CA 1
ATOM 779 C C . GLU A 1 103 ? 9.266 -24.406 -3.93 1 97.38 103 GLU A C 1
ATOM 781 O O . GLU A 1 103 ? 10.438 -24.75 -3.725 1 97.38 103 GLU A O 1
ATOM 786 N N . ARG A 1 104 ? 8.875 -23.812 -5.004 1 97.88 104 ARG A N 1
ATOM 787 C CA . ARG A 1 104 ? 9.828 -23.578 -6.082 1 97.88 104 ARG A CA 1
ATOM 788 C C . ARG A 1 104 ? 10.891 -22.562 -5.66 1 97.88 104 ARG A C 1
ATOM 790 O O . ARG A 1 104 ? 12.07 -22.734 -5.977 1 97.88 104 ARG A O 1
ATOM 797 N N . LEU A 1 105 ? 10.461 -21.531 -4.98 1 97.75 105 LEU A N 1
ATOM 798 C CA . LEU A 1 105 ? 11.398 -20.547 -4.473 1 97.75 105 LEU A CA 1
ATOM 799 C C . LEU A 1 105 ? 12.422 -21.188 -3.541 1 97.75 105 LEU A C 1
ATOM 801 O O . LEU A 1 105 ? 13.617 -20.891 -3.625 1 97.75 105 LEU A O 1
ATOM 805 N N . GLU A 1 106 ? 11.969 -22.047 -2.707 1 97.19 106 GLU A N 1
ATOM 806 C CA . GLU A 1 106 ? 12.852 -22.766 -1.795 1 97.19 106 GLU A CA 1
ATOM 807 C C . GLU A 1 106 ? 13.836 -23.641 -2.559 1 97.19 106 GLU A C 1
ATOM 809 O O . GLU A 1 106 ? 15.031 -23.672 -2.244 1 97.19 106 GLU A O 1
ATOM 814 N N . GLU A 1 107 ? 13.375 -24.344 -3.535 1 97.12 107 GLU A N 1
ATOM 815 C CA . GLU A 1 107 ? 14.234 -25.172 -4.371 1 97.12 107 GLU A CA 1
ATOM 816 C C . GLU A 1 107 ? 15.344 -24.359 -5.02 1 97.12 107 GLU A C 1
ATOM 818 O O . GLU A 1 107 ? 16.469 -24.828 -5.195 1 97.12 107 GLU A O 1
ATOM 823 N N . LEU A 1 108 ? 15.016 -23.156 -5.379 1 97.75 108 LEU A N 1
ATOM 824 C CA . LEU A 1 108 ? 15.953 -22.281 -6.082 1 97.75 108 LEU A CA 1
ATOM 825 C C . LEU A 1 108 ? 16.891 -21.594 -5.098 1 97.75 108 LEU A C 1
ATOM 827 O O . LEU A 1 108 ? 17.875 -20.969 -5.504 1 97.75 108 LEU A O 1
ATOM 831 N N . GLY A 1 109 ? 16.594 -21.688 -3.814 1 97.62 109 GLY A N 1
ATOM 832 C CA . GLY A 1 109 ? 17.406 -21.062 -2.789 1 97.62 109 GLY A CA 1
ATOM 833 C C . GLY A 1 109 ? 17.109 -19.594 -2.604 1 97.62 109 GLY A C 1
ATOM 834 O O . GLY A 1 109 ? 17.969 -18.828 -2.166 1 97.62 109 GLY A O 1
ATOM 835 N N . GLY A 1 110 ? 15.867 -19.234 -3.07 1 97.69 110 GLY A N 1
ATOM 836 C CA . GLY A 1 110 ? 15.461 -17.844 -2.93 1 97.69 110 GLY A CA 1
ATOM 837 C C . GLY A 1 110 ? 14.617 -17.594 -1.691 1 97.69 110 GLY A C 1
ATOM 838 O O . GLY A 1 110 ? 14.305 -18.531 -0.946 1 97.69 110 GLY A O 1
ATOM 839 N N . HIS A 1 111 ? 14.32 -16.359 -1.4 1 97.12 111 HIS A N 1
ATOM 840 C CA . HIS A 1 111 ? 13.445 -15.945 -0.305 1 97.12 111 HIS A CA 1
ATOM 841 C C . HIS A 1 111 ? 12.156 -15.32 -0.832 1 97.12 111 HIS A C 1
ATOM 843 O O . HIS A 1 111 ? 12.117 -14.828 -1.961 1 97.12 111 HIS A O 1
ATOM 849 N N . THR A 1 112 ? 11.109 -15.375 -0.022 1 97.44 112 THR A N 1
ATOM 850 C CA . THR A 1 112 ? 9.898 -14.625 -0.328 1 97.44 112 THR A CA 1
ATOM 851 C C . THR A 1 112 ? 10.109 -13.133 -0.094 1 97.44 112 THR A C 1
ATOM 853 O O . THR A 1 112 ? 11.125 -12.727 0.478 1 97.44 112 THR A O 1
ATOM 856 N N . SER A 1 113 ? 9.219 -12.383 -0.65 1 97.69 113 SER A N 1
ATOM 857 C CA . SER A 1 113 ? 9.375 -10.938 -0.5 1 97.69 113 SER A CA 1
ATOM 858 C C . SER A 1 113 ? 9.297 -10.523 0.965 1 97.69 113 SER A C 1
ATOM 860 O O . SER A 1 113 ? 8.406 -10.961 1.695 1 97.69 113 SER A O 1
ATOM 862 N N . TYR A 1 114 ? 10.219 -9.664 1.377 1 95.31 114 TYR A N 1
ATOM 863 C CA . TYR A 1 114 ? 10.219 -9.141 2.736 1 95.31 114 TYR A CA 1
ATOM 864 C C . TYR A 1 114 ? 9.07 -8.156 2.938 1 95.31 114 TYR A C 1
ATOM 866 O O . TYR A 1 114 ? 8.758 -7.781 4.07 1 95.31 114 TYR A O 1
ATOM 874 N N . LEU A 1 115 ? 8.352 -7.766 1.848 1 96.25 115 LEU A N 1
ATOM 875 C CA . LEU A 1 115 ? 7.273 -6.789 1.904 1 96.25 115 LEU A CA 1
ATOM 876 C C . LEU A 1 115 ? 5.914 -7.48 1.866 1 96.25 115 LEU A C 1
ATOM 878 O O . LEU A 1 115 ? 4.879 -6.816 1.757 1 96.25 115 LEU A O 1
ATOM 882 N N . ASN A 1 116 ? 5.852 -8.758 2.035 1 97.12 116 ASN A N 1
ATOM 883 C CA . ASN A 1 116 ? 4.609 -9.516 1.884 1 97.12 116 ASN A CA 1
ATOM 884 C C . ASN A 1 116 ? 3.57 -9.094 2.92 1 97.12 116 ASN A C 1
ATOM 886 O O . ASN A 1 116 ? 2.375 -9.062 2.629 1 97.12 116 ASN A O 1
ATOM 890 N N . ALA A 1 117 ? 4.035 -8.844 4.113 1 95.38 117 ALA A N 1
ATOM 891 C CA . ALA A 1 117 ? 3.082 -8.375 5.117 1 95.38 117 ALA A CA 1
ATOM 892 C C . ALA A 1 117 ? 2.406 -7.082 4.68 1 95.38 117 ALA A C 1
ATOM 894 O O . ALA A 1 117 ? 1.203 -6.902 4.879 1 95.38 117 ALA A O 1
ATOM 895 N N . PHE A 1 118 ? 3.123 -6.219 4.098 1 96.19 118 PHE A N 1
ATOM 896 C CA . PHE A 1 118 ? 2.592 -4.961 3.592 1 96.19 118 PHE A CA 1
ATOM 897 C C . PHE A 1 118 ? 1.641 -5.203 2.426 1 96.19 118 PHE A C 1
ATOM 899 O O . PHE A 1 118 ? 0.549 -4.633 2.379 1 96.19 118 PHE A O 1
ATOM 906 N N . TRP A 1 119 ? 2.061 -6.031 1.469 1 97.5 119 TRP A N 1
ATOM 907 C CA . TRP A 1 119 ? 1.216 -6.352 0.324 1 97.5 119 TRP A CA 1
ATOM 908 C C . TRP A 1 119 ? -0.085 -7.012 0.774 1 97.5 119 TRP A C 1
ATOM 910 O O . TRP A 1 119 ? -1.154 -6.723 0.232 1 97.5 119 TRP A O 1
ATOM 920 N N . TYR A 1 120 ? 0.016 -7.879 1.814 1 97.06 120 TYR A N 1
ATOM 921 C CA . TYR A 1 120 ? -1.167 -8.555 2.34 1 97.06 120 TYR A CA 1
ATOM 922 C C . TYR A 1 120 ? -2.162 -7.547 2.904 1 97.06 120 TYR A C 1
ATOM 924 O O . TYR A 1 120 ? -3.344 -7.57 2.551 1 97.06 120 TYR A O 1
ATOM 932 N N . THR A 1 121 ? -1.675 -6.688 3.744 1 95.5 121 THR A N 1
ATOM 933 C CA . THR A 1 121 ? -2.566 -5.754 4.422 1 95.5 121 THR A CA 1
ATOM 934 C C . THR A 1 121 ? -3.211 -4.797 3.424 1 95.5 121 THR A C 1
ATOM 936 O O . THR A 1 121 ? -4.41 -4.531 3.5 1 95.5 121 THR A O 1
ATOM 939 N N . ASN A 1 122 ? -2.428 -4.293 2.508 1 96.06 122 ASN A N 1
ATOM 940 C CA . ASN A 1 122 ? -2.982 -3.41 1.489 1 96.06 122 ASN A CA 1
ATOM 941 C C . ASN A 1 122 ? -4.043 -4.117 0.648 1 96.06 122 ASN A C 1
ATOM 943 O O . ASN A 1 122 ? -5.113 -3.564 0.396 1 96.06 122 ASN A O 1
ATOM 947 N N . SER A 1 123 ? -3.734 -5.324 0.25 1 97.12 123 SER A N 1
ATOM 948 C CA . SER A 1 123 ? -4.668 -6.09 -0.571 1 97.12 123 SER A CA 1
ATOM 949 C C . SER A 1 123 ? -5.941 -6.418 0.2 1 97.12 123 SER A C 1
ATOM 951 O O . SER A 1 123 ? -7.035 -6.426 -0.371 1 97.12 123 SER A O 1
ATOM 953 N N . PHE A 1 124 ? -5.781 -6.715 1.478 1 96.69 124 PHE A N 1
ATOM 954 C CA . PHE A 1 124 ? -6.941 -6.957 2.326 1 96.69 124 PHE A CA 1
ATOM 955 C C . PHE A 1 124 ? -7.852 -5.734 2.365 1 96.69 124 PHE A C 1
ATOM 957 O O . PHE A 1 124 ? -9.07 -5.852 2.211 1 96.69 124 PHE A O 1
ATOM 964 N N . LEU A 1 125 ? -7.262 -4.559 2.535 1 95 125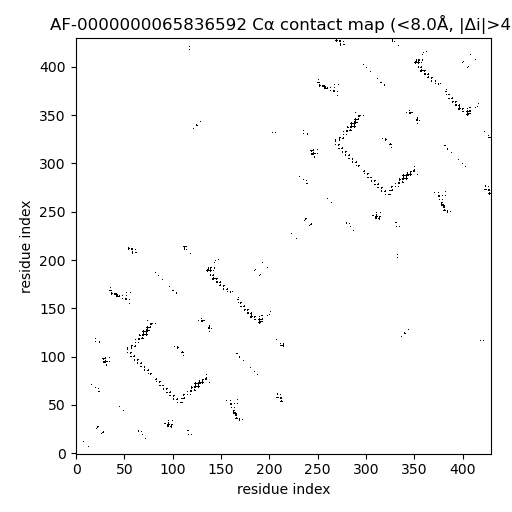 LEU A N 1
ATOM 965 C CA . LEU A 1 125 ? -8.023 -3.314 2.594 1 95 125 LEU A CA 1
ATOM 966 C C . LEU A 1 125 ? -8.719 -3.037 1.263 1 95 125 LEU A C 1
ATOM 968 O O . LEU A 1 125 ? -9.867 -2.596 1.236 1 95 125 LEU A O 1
ATOM 972 N N . ILE A 1 126 ? -8.07 -3.305 0.163 1 96.12 126 ILE A N 1
ATOM 973 C CA . ILE A 1 126 ? -8.664 -3.141 -1.161 1 96.12 126 ILE A CA 1
ATOM 974 C C . ILE A 1 126 ? -9.836 -4.105 -1.327 1 96.12 126 ILE A C 1
ATOM 976 O O . ILE A 1 126 ? -10.891 -3.727 -1.84 1 96.12 126 ILE A O 1
ATOM 980 N N . GLY A 1 127 ? -9.602 -5.352 -0.836 1 96.31 127 GLY A N 1
ATOM 981 C CA . GLY A 1 127 ? -10.688 -6.316 -0.863 1 96.31 127 GLY A CA 1
ATOM 982 C C . GLY A 1 127 ? -11.891 -5.883 -0.051 1 96.31 127 GLY A C 1
ATOM 983 O O . GLY A 1 127 ? -13.031 -6.039 -0.491 1 96.31 127 GLY A O 1
ATOM 984 N N . LEU A 1 128 ? -11.586 -5.344 1.153 1 95.12 128 LEU A N 1
ATOM 985 C CA . LEU A 1 128 ? -12.664 -4.828 1.994 1 95.12 128 LEU A CA 1
ATOM 986 C C . LEU A 1 128 ? -13.461 -3.752 1.261 1 95.12 128 LEU A C 1
ATOM 988 O O . LEU A 1 128 ? -14.695 -3.781 1.255 1 95.12 128 LEU A O 1
ATOM 992 N N . LEU A 1 129 ? -12.781 -2.865 0.516 1 94.94 129 LEU A N 1
ATOM 993 C CA . LEU A 1 129 ? -13.43 -1.776 -0.205 1 94.94 129 LEU A CA 1
ATOM 994 C C . LEU A 1 129 ? -14.211 -2.309 -1.401 1 94.94 129 LEU A C 1
ATOM 996 O O . LEU A 1 129 ? -15.328 -1.859 -1.667 1 94.94 129 LEU A O 1
ATOM 1000 N N . ALA A 1 130 ? -13.648 -3.219 -2.061 1 95.38 130 ALA A N 1
ATOM 1001 C CA . ALA A 1 130 ? -14.352 -3.84 -3.18 1 95.38 130 ALA A CA 1
ATOM 1002 C C . ALA A 1 130 ? -15.641 -4.512 -2.711 1 95.38 130 ALA A C 1
ATOM 1004 O O . ALA A 1 130 ? -16.688 -4.344 -3.326 1 95.38 130 ALA A O 1
ATOM 1005 N N . GLY A 1 131 ? -15.516 -5.25 -1.64 1 95.38 131 GLY A N 1
ATOM 1006 C CA . GLY A 1 131 ? -16.688 -5.91 -1.096 1 95.38 131 GLY A CA 1
ATOM 1007 C C . GLY A 1 131 ? -17.766 -4.938 -0.661 1 95.38 131 GLY A C 1
ATOM 1008 O O . GLY A 1 131 ? -18.953 -5.164 -0.913 1 95.38 131 GLY A O 1
ATOM 1009 N N . LEU A 1 132 ? -17.391 -3.855 -0.042 1 93.75 132 LEU A N 1
ATOM 1010 C CA . LEU A 1 132 ? -18.328 -2.848 0.441 1 93.75 132 LEU A CA 1
ATOM 1011 C C . LEU A 1 132 ? -19.062 -2.182 -0.722 1 93.75 132 LEU A C 1
ATOM 1013 O O . LEU A 1 132 ? -20.141 -1.615 -0.541 1 93.75 132 LEU A O 1
ATOM 1017 N N . SER A 1 133 ? -18.578 -2.279 -1.913 1 94.5 133 SER A N 1
ATOM 1018 C CA . SER A 1 133 ? -19.188 -1.672 -3.092 1 94.5 133 SER A CA 1
ATOM 1019 C C . SER A 1 133 ? -20.312 -2.547 -3.645 1 94.5 133 SER A C 1
ATOM 1021 O O . SER A 1 133 ? -21 -2.152 -4.586 1 94.5 133 SER A O 1
ATOM 1023 N N . GLY A 1 134 ? -20.453 -3.773 -3.104 1 96.44 134 GLY A N 1
ATOM 1024 C CA . GLY A 1 134 ? -21.5 -4.703 -3.529 1 96.44 134 GLY A CA 1
ATOM 1025 C C . GLY A 1 134 ? -20.953 -5.879 -4.316 1 96.44 134 GLY A C 1
ATOM 1026 O O . GLY A 1 134 ? -19.906 -5.777 -4.953 1 96.44 134 GLY A O 1
ATOM 1027 N N . ASP A 1 135 ? -21.734 -6.93 -4.324 1 97.31 135 ASP A N 1
ATOM 1028 C CA . ASP A 1 135 ? -21.281 -8.195 -4.879 1 97.31 135 ASP A CA 1
ATOM 1029 C C . ASP A 1 135 ? -20.969 -8.07 -6.367 1 97.31 135 ASP A C 1
ATOM 1031 O O . ASP A 1 135 ? -19.938 -8.562 -6.836 1 97.31 135 ASP A O 1
ATOM 1035 N N . PRO A 1 136 ? -21.734 -7.375 -7.168 1 97.44 136 PRO A N 1
ATOM 1036 C CA . PRO A 1 136 ? -21.438 -7.301 -8.602 1 97.44 136 PRO A CA 1
ATOM 1037 C C . PRO A 1 136 ? -20.109 -6.594 -8.891 1 97.44 136 PRO A C 1
ATOM 1039 O O . PRO A 1 136 ? -19.328 -7.055 -9.719 1 97.44 136 PRO A O 1
ATOM 1042 N N . LEU A 1 137 ? -19.812 -5.516 -8.125 1 96.25 137 LEU A N 1
ATOM 1043 C CA . LEU A 1 137 ? -18.562 -4.797 -8.328 1 96.25 137 LEU A CA 1
ATOM 1044 C C . LEU A 1 137 ? -17.391 -5.566 -7.73 1 96.25 137 LEU A C 1
ATOM 1046 O O . LEU A 1 137 ? -16.281 -5.543 -8.273 1 96.25 137 LEU A O 1
ATOM 1050 N N . SER A 1 138 ? -17.656 -6.207 -6.652 1 97.56 138 SER A N 1
ATOM 1051 C CA . SER A 1 138 ? -16.656 -7.07 -6.043 1 97.56 138 SER A CA 1
ATOM 1052 C C . SER A 1 138 ? -16.219 -8.18 -7 1 97.56 138 SER A C 1
ATOM 1054 O O . SER A 1 138 ? -15.031 -8.438 -7.156 1 97.56 138 SER A O 1
ATOM 1056 N N . LEU A 1 139 ? -17.203 -8.742 -7.641 1 98.06 139 LEU A N 1
ATOM 1057 C CA . LEU A 1 139 ? -16.938 -9.758 -8.648 1 98.06 139 LEU A CA 1
ATOM 1058 C C . LEU A 1 139 ? -16.219 -9.156 -9.852 1 98.06 139 LEU A C 1
ATOM 1060 O O . LEU A 1 139 ? -15.336 -9.789 -10.445 1 98.06 139 LEU A O 1
ATOM 1064 N N . GLY A 1 140 ? -16.609 -7.957 -10.188 1 97.88 140 GLY A N 1
ATOM 1065 C CA . GLY A 1 140 ? -15.906 -7.254 -11.25 1 97.88 140 GLY A CA 1
ATOM 1066 C C . GLY A 1 140 ? -14.438 -7.035 -10.961 1 97.88 140 GLY A C 1
ATOM 1067 O O . GLY A 1 140 ? -13.602 -7.129 -11.859 1 97.88 140 GLY A O 1
ATOM 1068 N N . PHE A 1 141 ? -14.148 -6.75 -9.75 1 97.44 141 PHE A N 1
ATOM 1069 C CA . PHE A 1 141 ? -12.766 -6.586 -9.32 1 97.44 141 PHE A CA 1
ATOM 1070 C C . PHE A 1 141 ? -11.984 -7.879 -9.516 1 97.44 141 PHE A C 1
ATOM 1072 O O . PHE A 1 141 ? -10.844 -7.852 -9.977 1 97.44 141 PHE A O 1
ATOM 1079 N N . VAL A 1 142 ? -12.633 -9 -9.18 1 97.75 142 VAL A N 1
ATOM 1080 C CA . VAL A 1 142 ? -11.992 -10.297 -9.383 1 97.75 142 VAL A CA 1
ATOM 1081 C C . VAL A 1 142 ? -11.758 -10.523 -10.875 1 97.75 142 VAL A C 1
ATOM 1083 O O . VAL A 1 142 ? -10.648 -10.891 -11.281 1 97.75 142 VAL A O 1
ATOM 1086 N N . GLU A 1 143 ? -12.758 -10.289 -11.617 1 98.19 143 GLU A N 1
ATOM 1087 C CA . GLU A 1 143 ? -12.648 -10.516 -13.055 1 98.19 143 GLU A CA 1
ATOM 1088 C C . GLU A 1 143 ? -11.492 -9.719 -13.648 1 98.19 143 GLU A C 1
ATOM 1090 O O . GLU A 1 143 ? -10.664 -10.266 -14.391 1 98.19 143 GLU A O 1
ATOM 1095 N N . GLU A 1 144 ? -11.398 -8.461 -13.305 1 97.94 144 GLU A N 1
ATOM 1096 C CA . GLU A 1 144 ? -10.336 -7.613 -13.836 1 97.94 144 GLU A CA 1
ATOM 1097 C C . GLU A 1 144 ? -8.977 -8.039 -13.289 1 97.94 144 GLU A C 1
ATOM 1099 O O . GLU A 1 144 ? -7.984 -8.047 -14.023 1 97.94 144 GLU A O 1
ATOM 1104 N N . THR A 1 145 ? -8.891 -8.359 -11.992 1 97.81 145 THR A N 1
ATOM 1105 C CA . THR A 1 145 ? -7.645 -8.82 -11.391 1 97.81 145 THR A CA 1
ATOM 1106 C C . THR A 1 145 ? -7.113 -10.047 -12.141 1 97.81 145 THR A C 1
ATOM 1108 O O . THR A 1 145 ? -5.945 -10.078 -12.531 1 97.81 145 THR A O 1
ATOM 1111 N N . GLU A 1 146 ? -8.008 -10.992 -12.375 1 97.81 146 GLU A N 1
ATOM 1112 C CA . GLU A 1 146 ? -7.57 -12.219 -13.023 1 97.81 146 GLU A CA 1
ATOM 1113 C C . GLU A 1 146 ? -7.125 -11.961 -14.461 1 97.81 146 GLU A C 1
ATOM 1115 O O . GLU A 1 146 ? -6.191 -12.602 -14.953 1 97.81 146 GLU A O 1
ATOM 1120 N N . LYS A 1 147 ? -7.812 -11.078 -15.086 1 97.44 147 LYS A N 1
ATOM 1121 C CA . LYS A 1 147 ? -7.406 -10.688 -16.438 1 97.44 147 LYS A CA 1
ATOM 1122 C C . LYS A 1 147 ? -5.996 -10.109 -16.438 1 97.44 147 LYS A C 1
ATOM 1124 O O . LYS A 1 147 ? -5.16 -10.5 -17.25 1 97.44 147 LYS A O 1
ATOM 1129 N N . GLN A 1 148 ? -5.762 -9.211 -15.523 1 96.38 148 GLN A N 1
ATOM 1130 C CA . GLN A 1 148 ? -4.445 -8.586 -15.453 1 96.38 148 GLN A CA 1
ATOM 1131 C C . GLN A 1 148 ? -3.383 -9.586 -15.008 1 96.38 148 GLN A C 1
ATOM 1133 O O . GLN A 1 148 ? -2.248 -9.547 -15.492 1 96.38 148 GLN A O 1
ATOM 1138 N N . VAL A 1 149 ? -3.758 -10.492 -14.117 1 97.38 149 VAL A N 1
ATOM 1139 C CA . VAL A 1 149 ? -2.822 -11.5 -13.641 1 97.38 149 VAL A CA 1
ATOM 1140 C C . VAL A 1 149 ? -2.453 -12.445 -14.789 1 97.38 149 VAL A C 1
ATOM 1142 O O . VAL A 1 149 ? -1.283 -12.797 -14.961 1 97.38 149 VAL A O 1
ATOM 1145 N N . GLU A 1 150 ? -3.457 -12.867 -15.547 1 96.81 150 GLU A N 1
ATOM 1146 C CA . GLU A 1 150 ? -3.176 -13.766 -16.656 1 96.81 150 GLU A CA 1
ATOM 1147 C C . GLU A 1 150 ? -2.223 -13.117 -17.656 1 96.81 150 GLU A C 1
ATOM 1149 O O . GLU A 1 150 ? -1.313 -13.766 -18.172 1 96.81 150 GLU A O 1
ATOM 1154 N N . ILE A 1 151 ? -2.371 -11.844 -17.922 1 95.75 151 ILE A N 1
ATOM 1155 C CA . ILE A 1 151 ? -1.493 -11.102 -18.828 1 95.75 151 ILE A CA 1
ATOM 1156 C C . ILE A 1 151 ? -0.084 -11.039 -18.25 1 95.75 151 ILE A C 1
ATOM 1158 O O . ILE A 1 151 ? 0.901 -11.25 -18.953 1 95.75 151 ILE A O 1
ATOM 1162 N N . HIS A 1 152 ? -0.057 -10.805 -16.984 1 95.94 152 HIS A N 1
ATOM 1163 C CA . HIS A 1 152 ? 1.224 -10.766 -16.281 1 95.94 152 HIS A CA 1
ATOM 1164 C C . HIS A 1 152 ? 1.929 -12.117 -16.344 1 95.94 152 HIS A C 1
ATOM 1166 O O . HIS A 1 152 ? 3.137 -12.18 -16.578 1 95.94 152 HIS A O 1
ATOM 1172 N N . LEU A 1 153 ? 1.22 -13.156 -16.141 1 96.94 153 LEU A N 1
ATOM 1173 C CA . LEU A 1 153 ? 1.8 -14.492 -16.172 1 96.94 153 LEU A CA 1
ATOM 1174 C C . LEU A 1 153 ? 2.301 -14.836 -17.578 1 96.94 153 LEU A C 1
ATOM 1176 O O . LEU A 1 153 ? 3.348 -15.469 -17.719 1 96.94 153 LEU A O 1
ATOM 1180 N N . ALA A 1 154 ? 1.547 -14.391 -18.562 1 96.12 154 ALA A N 1
ATOM 1181 C CA . ALA A 1 154 ? 2 -14.578 -19.938 1 96.12 154 ALA A CA 1
ATOM 1182 C C . ALA A 1 154 ? 3.322 -13.859 -20.188 1 96.12 154 ALA A C 1
ATOM 1184 O O . ALA A 1 154 ? 4.23 -14.414 -20.812 1 96.12 154 ALA A O 1
ATOM 1185 N N . ASP A 1 155 ? 3.404 -12.695 -19.672 1 95.81 155 ASP A N 1
ATOM 1186 C CA . ASP A 1 155 ? 4.641 -11.93 -19.797 1 95.81 155 ASP A CA 1
ATOM 1187 C C . ASP A 1 155 ? 5.785 -12.617 -19.047 1 95.81 155 ASP A C 1
ATOM 1189 O O . ASP A 1 155 ? 6.906 -12.68 -19.562 1 95.81 155 ASP A O 1
ATOM 1193 N N . HIS A 1 156 ? 5.559 -13.164 -17.891 1 95.5 156 HIS A N 1
ATOM 1194 C CA . HIS A 1 156 ? 6.555 -13.891 -17.125 1 95.5 156 HIS A CA 1
ATOM 1195 C C . HIS A 1 156 ? 7.051 -15.117 -17.875 1 95.5 156 HIS A C 1
ATOM 1197 O O . HIS A 1 156 ? 8.25 -15.406 -17.875 1 95.5 156 HIS A O 1
ATOM 1203 N N . LEU A 1 157 ? 6.07 -15.781 -18.469 1 96.19 157 LEU A N 1
ATOM 1204 C CA . LEU A 1 157 ? 6.422 -17 -19.203 1 96.19 157 LEU A CA 1
ATOM 1205 C C . LEU A 1 157 ? 7.375 -16.688 -20.344 1 96.19 157 LEU A C 1
ATOM 1207 O O . LEU A 1 157 ? 8.227 -17.5 -20.703 1 96.19 157 LEU A O 1
ATOM 1211 N N . ARG A 1 158 ? 7.316 -15.453 -20.859 1 96.5 158 ARG A N 1
ATOM 1212 C CA . ARG A 1 158 ? 8.227 -15.031 -21.922 1 96.5 158 ARG A CA 1
ATOM 1213 C C . ARG A 1 158 ? 9.602 -14.695 -21.344 1 96.5 158 ARG A C 1
ATOM 1215 O O . ARG A 1 158 ? 10.609 -14.766 -22.062 1 96.5 158 ARG A O 1
ATOM 1222 N N . LYS A 1 159 ? 9.672 -14.406 -20.109 1 96.75 159 LYS A N 1
ATOM 1223 C CA . LYS A 1 159 ? 10.898 -13.883 -19.516 1 96.75 159 LYS A CA 1
ATOM 1224 C C . LYS A 1 159 ? 11.609 -14.945 -18.688 1 96.75 159 LYS A C 1
ATOM 1226 O O . LYS A 1 159 ? 12.836 -14.906 -18.547 1 96.75 159 LYS A O 1
ATOM 1231 N N . ILE A 1 160 ? 10.867 -15.914 -18.109 1 97.31 160 ILE A N 1
ATOM 1232 C CA . ILE A 1 160 ? 11.469 -17 -17.359 1 97.31 160 ILE A CA 1
ATOM 1233 C C . ILE A 1 160 ? 12.406 -17.812 -18.266 1 97.31 160 ILE A C 1
ATOM 1235 O O . ILE A 1 160 ? 12.055 -18.125 -19.406 1 97.31 160 ILE A O 1
ATOM 1239 N N . PRO A 1 161 ? 13.594 -18.094 -17.703 1 97.56 161 PRO A N 1
ATOM 1240 C CA . PRO A 1 161 ? 14.547 -18.844 -18.531 1 97.56 161 PRO A CA 1
ATOM 1241 C C . PRO A 1 161 ? 13.938 -20.109 -19.125 1 97.56 161 PRO A C 1
ATOM 1243 O O . PRO A 1 161 ? 13.18 -20.812 -18.438 1 97.56 161 PRO A O 1
ATOM 1246 N N . SER A 1 162 ? 14.312 -20.344 -20.344 1 95.94 162 SER A N 1
ATOM 1247 C CA . SER A 1 162 ? 13.766 -21.484 -21.078 1 95.94 162 SER A CA 1
ATOM 1248 C C . SER A 1 162 ? 14.148 -22.797 -20.406 1 95.94 162 SER A C 1
ATOM 1250 O O . SER A 1 162 ? 13.406 -23.781 -20.484 1 95.94 162 SER A O 1
ATOM 1252 N N . ASN A 1 163 ? 15.273 -22.797 -19.703 1 96.31 163 ASN A N 1
ATOM 1253 C CA . ASN A 1 163 ? 15.758 -24.016 -19.062 1 96.31 163 ASN A CA 1
ATOM 1254 C C . ASN A 1 163 ? 15.062 -24.25 -17.734 1 96.31 163 ASN A C 1
ATOM 1256 O O . ASN A 1 163 ? 15.172 -25.344 -17.156 1 96.31 163 ASN A O 1
ATOM 1260 N N . ASP A 1 164 ? 14.375 -23.281 -17.234 1 97.94 164 ASP A N 1
ATOM 1261 C CA . ASP A 1 164 ? 13.664 -23.453 -15.977 1 97.94 164 ASP A CA 1
ATOM 1262 C C . ASP A 1 164 ? 12.289 -24.094 -16.203 1 97.94 164 ASP A C 1
ATOM 1264 O O . ASP A 1 164 ? 11.266 -23.453 -15.953 1 97.94 164 ASP A O 1
ATOM 1268 N N . LEU A 1 165 ? 12.297 -25.297 -16.406 1 98.19 165 LEU A N 1
ATOM 1269 C CA . LEU A 1 165 ? 11.102 -26.016 -16.828 1 98.19 165 LEU A CA 1
ATOM 1270 C C . LEU A 1 165 ? 10.094 -26.109 -15.688 1 98.19 165 LEU A C 1
ATOM 1272 O O . LEU A 1 165 ? 8.883 -26.047 -15.914 1 98.19 165 LEU A O 1
ATOM 1276 N N . LYS A 1 166 ? 10.57 -26.219 -14.492 1 98.38 166 LYS A N 1
ATOM 1277 C CA . LYS A 1 166 ? 9.672 -26.344 -13.344 1 98.38 166 LYS A CA 1
ATOM 1278 C C . LYS A 1 166 ? 8.891 -25.047 -13.109 1 98.38 166 LYS A C 1
ATOM 1280 O O . LYS A 1 166 ? 7.668 -25.078 -12.969 1 98.38 166 LYS A O 1
ATOM 1285 N N . SER A 1 167 ? 9.586 -23.922 -13.078 1 98.5 167 SER A N 1
ATOM 1286 C CA . SER A 1 167 ? 8.906 -22.641 -12.906 1 98.5 167 SER A CA 1
ATOM 1287 C C . SER A 1 167 ? 7.906 -22.391 -14.031 1 98.5 167 SER A C 1
ATOM 1289 O O . SER A 1 167 ? 6.781 -21.953 -13.781 1 98.5 167 SER A O 1
ATOM 1291 N N . ARG A 1 168 ? 8.344 -22.688 -15.234 1 98.44 168 ARG A N 1
ATOM 1292 C CA . ARG A 1 168 ? 7.48 -22.469 -16.391 1 98.44 168 ARG A CA 1
ATOM 1293 C C . ARG A 1 168 ? 6.207 -23.312 -16.297 1 98.44 168 ARG A C 1
ATOM 1295 O O . ARG A 1 168 ? 5.113 -22.812 -16.578 1 98.44 168 ARG A O 1
ATOM 1302 N N . LYS A 1 169 ? 6.332 -24.531 -15.859 1 98.5 169 LYS A N 1
ATOM 1303 C CA . LYS A 1 169 ? 5.172 -25.406 -15.742 1 98.5 169 LYS A CA 1
ATOM 1304 C C . LYS A 1 169 ? 4.195 -24.891 -14.688 1 98.5 169 LYS A C 1
ATOM 1306 O O . LYS A 1 169 ? 2.984 -24.891 -14.906 1 98.5 169 LYS A O 1
ATOM 1311 N N . ILE A 1 170 ? 4.719 -24.469 -13.547 1 98.5 170 ILE A N 1
ATOM 1312 C CA . ILE A 1 170 ? 3.896 -23.922 -12.477 1 98.5 170 ILE A CA 1
ATOM 1313 C C . ILE A 1 170 ? 3.131 -22.703 -12.992 1 98.5 170 ILE A C 1
ATOM 1315 O O . ILE A 1 170 ? 1.91 -22.609 -12.836 1 98.5 170 ILE A O 1
ATOM 1319 N N . VAL A 1 171 ? 3.836 -21.797 -13.664 1 98.56 171 VAL A N 1
ATOM 1320 C CA . VAL A 1 171 ? 3.256 -20.531 -14.125 1 98.56 171 VAL A CA 1
ATOM 1321 C C . VAL A 1 171 ? 2.221 -20.797 -15.211 1 98.56 171 VAL A C 1
ATOM 1323 O O . VAL A 1 171 ? 1.172 -20.156 -15.258 1 98.56 171 VAL A O 1
ATOM 1326 N N . GLU A 1 172 ? 2.471 -21.75 -16.062 1 98.12 172 GLU A N 1
ATOM 1327 C CA . GLU A 1 172 ? 1.511 -22.125 -17.078 1 98.12 172 GLU A CA 1
ATOM 1328 C C . GLU A 1 172 ? 0.204 -22.625 -16.469 1 98.12 172 GLU A C 1
ATOM 1330 O O . GLU A 1 172 ? -0.881 -22.25 -16.922 1 98.12 172 GLU A O 1
ATOM 1335 N N . TYR A 1 173 ? 0.345 -23.438 -15.477 1 97.94 173 TYR A N 1
ATOM 1336 C CA . TYR A 1 173 ? -0.835 -23.969 -14.805 1 97.94 173 TYR A CA 1
ATOM 1337 C C . TYR A 1 173 ? -1.598 -22.859 -14.086 1 97.94 173 TYR A C 1
ATOM 1339 O O . TYR A 1 173 ? -2.828 -22.812 -14.141 1 97.94 173 TYR A O 1
ATOM 1347 N N . MET A 1 174 ? -0.875 -22.016 -13.414 1 98.31 174 MET A N 1
ATOM 1348 C CA . MET A 1 174 ? -1.504 -20.875 -12.742 1 98.31 174 MET A CA 1
ATOM 1349 C C . MET A 1 174 ? -2.268 -20.016 -13.734 1 98.31 174 MET A C 1
ATOM 1351 O O . MET A 1 174 ? -3.375 -19.547 -13.445 1 98.31 174 MET A O 1
ATOM 1355 N N . GLN A 1 175 ? -1.652 -19.797 -14.891 1 98.31 175 GLN A N 1
ATOM 1356 C CA . GLN A 1 175 ? -2.295 -18.969 -15.906 1 98.31 175 GLN A CA 1
ATOM 1357 C C . GLN A 1 175 ? -3.658 -19.531 -16.297 1 98.31 175 GLN A C 1
ATOM 1359 O O . GLN A 1 175 ? -4.637 -18.781 -16.406 1 98.31 175 GLN A O 1
ATOM 1364 N N . GLN A 1 176 ? -3.736 -20.797 -16.484 1 97.56 176 GLN A N 1
ATOM 1365 C CA . GLN A 1 176 ? -4.992 -21.453 -16.844 1 97.56 176 GLN A CA 1
ATOM 1366 C C . GLN A 1 176 ? -6.027 -21.312 -15.734 1 97.56 176 GLN A C 1
ATOM 1368 O O . GLN A 1 176 ? -7.203 -21.047 -16 1 97.56 176 GLN A O 1
ATOM 1373 N N . ASP A 1 177 ? -5.574 -21.484 -14.531 1 97.62 177 ASP A N 1
ATOM 1374 C CA . ASP A 1 177 ? -6.469 -21.328 -13.391 1 97.62 177 ASP A CA 1
ATOM 1375 C C . ASP A 1 177 ? -7.027 -19.906 -13.328 1 97.62 177 ASP A C 1
ATOM 1377 O O . ASP A 1 177 ? -8.211 -19.703 -13.062 1 97.62 177 ASP A O 1
ATOM 1381 N N . GLU A 1 178 ? -6.117 -18.922 -13.547 1 97.94 178 GLU A N 1
ATOM 1382 C CA . GLU A 1 178 ? -6.551 -17.531 -13.461 1 97.94 178 GLU A CA 1
ATOM 1383 C C . GLU A 1 178 ? -7.598 -17.219 -14.531 1 97.94 178 GLU A C 1
ATOM 1385 O O . GLU A 1 178 ? -8.523 -16.438 -14.289 1 97.94 178 GLU A O 1
ATOM 1390 N N . ILE A 1 179 ? -7.426 -17.766 -15.711 1 97.38 179 ILE A N 1
ATOM 1391 C CA . ILE A 1 179 ? -8.414 -17.594 -16.766 1 97.38 179 ILE A CA 1
ATOM 1392 C C . ILE A 1 179 ? -9.773 -18.094 -16.297 1 97.38 179 ILE A C 1
ATOM 1394 O O . ILE A 1 179 ? -10.789 -17.406 -16.453 1 97.38 179 ILE A O 1
ATOM 1398 N N . GLN A 1 180 ? -9.781 -19.219 -15.664 1 97.56 180 GLN A N 1
ATOM 1399 C CA . GLN A 1 180 ? -11.023 -19.812 -15.172 1 97.56 180 GLN A CA 1
ATOM 1400 C C . GLN A 1 180 ? -11.617 -18.969 -14.047 1 97.56 180 GLN A C 1
ATOM 1402 O O . GLN A 1 180 ? -12.836 -18.797 -13.977 1 97.56 180 GLN A O 1
ATOM 1407 N N . HIS A 1 181 ? -10.781 -18.406 -13.109 1 97.5 181 HIS A N 1
ATOM 1408 C CA . HIS A 1 181 ? -11.258 -17.531 -12.055 1 97.5 181 HIS A CA 1
ATOM 1409 C C . HIS A 1 181 ? -12 -16.328 -12.625 1 97.5 181 HIS A C 1
ATOM 1411 O O . HIS A 1 181 ? -13.078 -15.977 -12.148 1 97.5 181 HIS A O 1
ATOM 1417 N N . GLY A 1 182 ? -11.422 -15.75 -13.672 1 97.62 182 GLY A N 1
ATOM 1418 C CA . GLY A 1 182 ? -12.047 -14.609 -14.312 1 97.62 182 GLY A CA 1
ATOM 1419 C C . GLY A 1 182 ? -13.391 -14.945 -14.938 1 97.62 182 GLY A C 1
ATOM 1420 O O . GLY A 1 182 ? -14.352 -14.188 -14.797 1 97.62 182 GLY A O 1
ATOM 1421 N N . LEU A 1 183 ? -13.43 -16.078 -15.602 1 97.56 183 LEU A N 1
ATOM 1422 C CA . LEU A 1 183 ? -14.656 -16.531 -16.25 1 97.56 183 LEU A CA 1
ATOM 1423 C C . LEU A 1 183 ? -15.75 -16.812 -15.227 1 97.56 183 LEU A C 1
ATOM 1425 O O . LEU A 1 183 ? -16.906 -16.469 -15.43 1 97.56 183 LEU A O 1
ATOM 1429 N N . ASN A 1 184 ? -15.383 -17.469 -14.117 1 97.56 184 ASN A N 1
ATOM 1430 C CA . ASN A 1 184 ? -16.328 -17.75 -13.047 1 97.56 184 ASN A CA 1
ATOM 1431 C C . ASN A 1 184 ? -16.922 -16.469 -12.469 1 97.56 184 ASN A C 1
ATOM 1433 O O . ASN A 1 184 ? -18.125 -16.391 -12.203 1 97.56 184 ASN A O 1
ATOM 1437 N N . ALA A 1 185 ? -16.047 -15.469 -12.242 1 97.81 185 ALA A N 1
ATOM 1438 C CA . ALA A 1 185 ? -16.516 -14.188 -11.727 1 97.81 185 ALA A CA 1
ATOM 1439 C C . ALA A 1 185 ? -17.5 -13.539 -12.688 1 97.81 185 ALA A C 1
ATOM 1441 O O . ALA A 1 185 ? -18.562 -13.062 -12.273 1 97.81 185 ALA A O 1
ATOM 1442 N N . ARG A 1 186 ? -17.188 -13.57 -13.961 1 97.81 186 ARG A N 1
ATOM 1443 C CA . ARG A 1 186 ? -18.062 -13.008 -14.992 1 97.81 186 ARG A CA 1
ATOM 1444 C C . ARG A 1 186 ? -19.422 -13.703 -15 1 97.81 186 ARG A C 1
ATOM 1446 O O . ARG A 1 186 ? -20.469 -13.047 -14.992 1 97.81 186 ARG A O 1
ATOM 1453 N N . SER A 1 187 ? -19.438 -14.977 -14.945 1 97.69 187 SER A N 1
ATOM 1454 C CA . SER A 1 187 ? -20.656 -15.773 -15.023 1 97.69 187 SER A CA 1
ATOM 1455 C C . SER A 1 187 ? -21.5 -15.609 -13.758 1 97.69 187 SER A C 1
ATOM 1457 O O . SER A 1 187 ? -22.688 -15.93 -13.758 1 97.69 187 SER A O 1
ATOM 1459 N N . SER A 1 188 ? -20.844 -15.125 -12.711 1 97.44 188 SER A N 1
ATOM 1460 C CA . SER A 1 188 ? -21.547 -15 -11.438 1 97.44 188 SER A CA 1
ATOM 1461 C C . SER A 1 188 ? -22.078 -13.594 -11.234 1 97.44 188 SER A C 1
ATOM 1463 O O . SER A 1 188 ? -22.516 -13.234 -10.133 1 97.44 188 SER A O 1
ATOM 1465 N N . GLY A 1 189 ? -21.953 -12.742 -12.281 1 97.44 189 GLY A N 1
ATOM 1466 C CA . GLY A 1 189 ? -22.625 -11.453 -12.219 1 97.44 189 GLY A CA 1
ATOM 1467 C C . GLY A 1 189 ? -21.672 -10.281 -12.055 1 97.44 189 GLY A C 1
ATOM 1468 O O . GLY A 1 189 ? -22.078 -9.203 -11.617 1 97.44 189 GLY A O 1
ATOM 1469 N N . ALA A 1 190 ? -20.438 -10.43 -12.453 1 98.19 190 ALA A N 1
ATOM 1470 C CA . ALA A 1 190 ? -19.453 -9.352 -12.367 1 98.19 190 ALA A CA 1
ATOM 1471 C C . ALA A 1 190 ? -19.891 -8.141 -13.18 1 98.19 190 ALA A C 1
ATOM 1473 O O . ALA A 1 190 ? -20.375 -8.281 -14.312 1 98.19 190 ALA A O 1
ATOM 1474 N N . LYS A 1 191 ? -19.797 -6.992 -12.586 1 98 191 LYS A N 1
ATOM 1475 C CA . LYS A 1 191 ? -19.969 -5.734 -13.305 1 98 191 LYS A CA 1
ATOM 1476 C C . LYS A 1 191 ? -18.609 -5.152 -13.719 1 98 191 LYS A C 1
ATOM 1478 O O . LYS A 1 191 ? -17.656 -5.172 -12.938 1 98 191 LYS A O 1
ATOM 1483 N N . GLU A 1 192 ? -18.594 -4.664 -14.898 1 96.88 192 GLU A N 1
ATOM 1484 C CA . GLU A 1 192 ? -17.344 -4.105 -15.398 1 96.88 192 GLU A CA 1
ATOM 1485 C C . GLU A 1 192 ? -16.922 -2.883 -14.594 1 96.88 192 GLU A C 1
ATOM 1487 O O . GLU A 1 192 ? -17.75 -2.021 -14.281 1 96.88 192 GLU A O 1
ATOM 1492 N N . LEU A 1 193 ? -15.602 -2.842 -14.266 1 96.25 193 LEU A N 1
ATOM 1493 C CA . LEU A 1 193 ? -15.078 -1.724 -13.492 1 96.25 193 LEU A CA 1
ATOM 1494 C C . LEU A 1 193 ? -14.844 -0.505 -14.383 1 96.25 193 LEU A C 1
ATOM 1496 O O . LEU A 1 193 ? -14.562 -0.646 -15.57 1 96.25 193 LEU A O 1
ATOM 1500 N N . PRO A 1 194 ? -15.031 0.734 -13.812 1 92.88 194 PRO A N 1
ATOM 1501 C CA . PRO A 1 194 ? -14.648 1.931 -14.57 1 92.88 194 PRO A CA 1
ATOM 1502 C C . PRO A 1 194 ? -13.195 1.905 -15.023 1 92.88 194 PRO A C 1
ATOM 1504 O O . PRO A 1 194 ? -12.344 1.325 -14.344 1 92.88 194 PRO A O 1
ATOM 1507 N N . TYR A 1 195 ? -12.906 2.512 -16.125 1 93.81 195 TYR A N 1
ATOM 1508 C CA . TYR A 1 195 ? -11.594 2.521 -16.766 1 93.81 195 TYR A CA 1
ATOM 1509 C C . TYR A 1 195 ? -10.523 2.988 -15.797 1 93.81 195 TYR A C 1
ATOM 1511 O O . TYR A 1 195 ? -9.445 2.393 -15.719 1 93.81 195 TYR A O 1
ATOM 1519 N N . LEU A 1 196 ? -10.812 3.973 -15.031 1 89.44 196 LEU A N 1
ATOM 1520 C CA . LEU A 1 196 ? -9.844 4.547 -14.109 1 89.44 196 LEU A CA 1
ATOM 1521 C C . LEU A 1 196 ? -9.453 3.539 -13.039 1 89.44 196 LEU A C 1
ATOM 1523 O O . LEU A 1 196 ? -8.289 3.471 -12.633 1 89.44 196 LEU A O 1
ATOM 1527 N N . VAL A 1 197 ? -10.398 2.746 -12.539 1 93.19 197 VAL A N 1
ATOM 1528 C CA . VAL A 1 197 ? -10.117 1.731 -11.523 1 93.19 197 VAL A CA 1
ATOM 1529 C C . VAL A 1 197 ? -9.211 0.656 -12.109 1 93.19 197 VAL A C 1
ATOM 1531 O O . VAL A 1 197 ? -8.25 0.224 -11.461 1 93.19 197 VAL A O 1
ATOM 1534 N N . LYS A 1 198 ? -9.469 0.334 -13.312 1 96.12 198 LYS A N 1
ATOM 1535 C CA . LYS A 1 198 ? -8.648 -0.664 -13.984 1 96.12 198 LYS A CA 1
ATOM 1536 C C . LYS A 1 198 ? -7.207 -0.181 -14.125 1 96.12 198 LYS A C 1
ATOM 1538 O O . LYS A 1 198 ? -6.266 -0.948 -13.906 1 96.12 198 LYS A O 1
ATOM 1543 N N . LYS A 1 199 ? -7.062 1.034 -14.469 1 94.44 199 LYS A N 1
ATOM 1544 C CA . LYS A 1 199 ? -5.727 1.605 -14.609 1 94.44 199 LYS A CA 1
ATOM 1545 C C . LYS A 1 199 ? -5.004 1.654 -13.266 1 94.44 199 LYS A C 1
ATOM 1547 O O . LYS A 1 199 ? -3.803 1.394 -13.195 1 94.44 199 LYS A O 1
ATOM 1552 N N . LEU A 1 200 ? -5.727 1.995 -12.234 1 92.88 200 LEU A N 1
ATOM 1553 C CA . LEU A 1 200 ? -5.148 2.033 -10.898 1 92.88 200 LEU A CA 1
ATOM 1554 C C . LEU A 1 200 ? -4.719 0.64 -10.453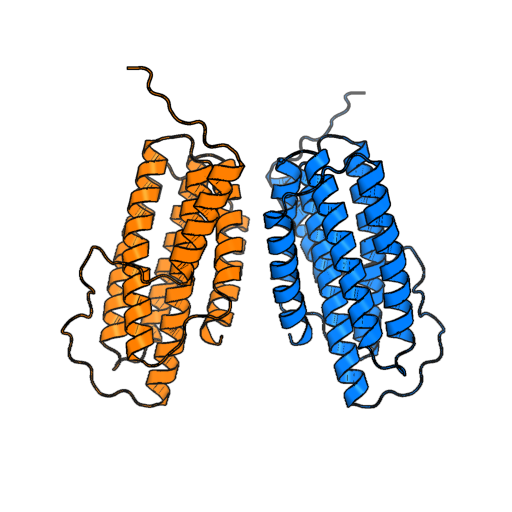 1 92.88 200 LEU A C 1
ATOM 1556 O O . LEU A 1 200 ? -3.678 0.484 -9.812 1 92.88 200 LEU A O 1
ATOM 1560 N N . MET A 1 201 ? -5.496 -0.339 -10.773 1 96.19 201 MET A N 1
ATOM 1561 C CA . MET A 1 201 ? -5.152 -1.723 -10.469 1 96.19 201 MET A CA 1
ATOM 1562 C C . MET A 1 201 ? -3.854 -2.129 -11.156 1 96.19 201 MET A C 1
ATOM 1564 O O . MET A 1 201 ? -2.969 -2.715 -10.523 1 96.19 201 MET A O 1
ATOM 1568 N N . ALA A 1 202 ? -3.771 -1.759 -12.383 1 96.69 202 ALA A N 1
ATOM 1569 C CA . ALA A 1 202 ? -2.562 -2.074 -13.141 1 96.69 202 ALA A CA 1
ATOM 1570 C C . ALA A 1 202 ? -1.343 -1.383 -12.539 1 96.69 202 ALA A C 1
ATOM 1572 O O . ALA A 1 202 ? -0.264 -1.975 -12.461 1 96.69 202 ALA A O 1
ATOM 1573 N N . PHE A 1 203 ? -1.562 -0.179 -12.18 1 94.81 203 PHE A N 1
ATOM 1574 C CA . PHE A 1 203 ? -0.497 0.611 -11.578 1 94.81 203 PHE A CA 1
ATOM 1575 C C . PHE A 1 203 ? -0.036 -0.017 -10.266 1 94.81 203 PHE A C 1
ATOM 1577 O O . PHE A 1 203 ? 1.164 -0.192 -10.047 1 94.81 203 PHE A O 1
ATOM 1584 N N . HIS A 1 204 ? -0.914 -0.415 -9.414 1 95.31 204 HIS A N 1
ATOM 1585 C CA . HIS A 1 204 ? -0.583 -1.05 -8.141 1 95.31 204 HIS A CA 1
ATOM 1586 C C . HIS A 1 204 ? 0.145 -2.371 -8.359 1 95.31 204 HIS A C 1
ATOM 1588 O O . HIS A 1 204 ? 1.122 -2.668 -7.668 1 95.31 204 HIS A O 1
ATOM 1594 N N . ALA A 1 205 ? -0.363 -3.127 -9.328 1 96.25 205 ALA A N 1
ATOM 1595 C CA . ALA A 1 205 ? 0.284 -4.398 -9.648 1 96.25 205 ALA A CA 1
ATOM 1596 C C . ALA A 1 205 ? 1.716 -4.18 -10.125 1 96.25 205 ALA A C 1
ATOM 1598 O O . ALA A 1 205 ? 2.621 -4.93 -9.758 1 96.25 205 ALA A O 1
ATOM 1599 N N . LYS A 1 206 ? 1.885 -3.117 -10.898 1 95.94 206 LYS A N 1
ATOM 1600 C CA . LYS A 1 206 ? 3.219 -2.83 -11.414 1 95.94 206 LYS A CA 1
ATOM 1601 C C . LYS A 1 206 ? 4.184 -2.488 -10.281 1 95.94 206 LYS A C 1
ATOM 1603 O O . LYS A 1 206 ? 5.328 -2.941 -10.273 1 95.94 206 LYS A O 1
ATOM 1608 N N . VAL A 1 207 ? 3.75 -1.71 -9.352 1 95.62 207 VAL A N 1
ATOM 1609 C CA . VAL A 1 207 ? 4.59 -1.351 -8.219 1 95.62 207 VAL A CA 1
ATOM 1610 C C . VAL A 1 207 ? 4.941 -2.604 -7.418 1 95.62 207 VAL A C 1
ATOM 1612 O O . VAL A 1 207 ? 6.109 -2.83 -7.09 1 95.62 207 VAL A O 1
ATOM 1615 N N . MET A 1 208 ? 4.012 -3.412 -7.16 1 96.06 208 MET A N 1
ATOM 1616 C CA . MET A 1 208 ? 4.219 -4.625 -6.375 1 96.06 208 MET A CA 1
ATOM 1617 C C . MET A 1 208 ? 5.184 -5.574 -7.082 1 96.06 208 MET A C 1
ATOM 1619 O O . MET A 1 208 ? 6.129 -6.07 -6.477 1 96.06 208 MET A O 1
ATOM 1623 N N . THR A 1 209 ? 4.93 -5.809 -8.398 1 96.44 209 THR A N 1
ATOM 1624 C CA . THR A 1 209 ? 5.75 -6.766 -9.125 1 96.44 209 THR A CA 1
ATOM 1625 C C . THR A 1 209 ? 7.184 -6.262 -9.258 1 96.44 209 THR A C 1
ATOM 1627 O O . THR A 1 209 ? 8.133 -7.039 -9.141 1 96.44 209 THR A O 1
ATOM 1630 N N . THR A 1 210 ? 7.348 -4.988 -9.422 1 95.5 210 THR A N 1
ATOM 1631 C CA . THR A 1 210 ? 8.68 -4.406 -9.555 1 95.5 210 THR A CA 1
ATOM 1632 C C . THR A 1 210 ? 9.461 -4.539 -8.25 1 95.5 210 THR A C 1
ATOM 1634 O O . THR A 1 210 ? 10.617 -4.969 -8.258 1 95.5 210 THR A O 1
ATOM 1637 N N . LEU A 1 211 ? 8.82 -4.277 -7.164 1 95.44 211 LEU A N 1
ATOM 1638 C CA . LEU A 1 211 ? 9.516 -4.324 -5.887 1 95.44 211 LEU A CA 1
ATOM 1639 C C . LEU A 1 211 ? 9.742 -5.766 -5.438 1 95.44 211 LEU A C 1
ATOM 1641 O O . LEU A 1 211 ? 10.82 -6.105 -4.945 1 95.44 211 LEU A O 1
ATOM 1645 N N . ALA A 1 212 ? 8.758 -6.605 -5.645 1 96.12 212 ALA A N 1
ATOM 1646 C CA . ALA A 1 212 ? 8.852 -7.988 -5.191 1 96.12 212 ALA A CA 1
ATOM 1647 C C . ALA A 1 212 ? 9.953 -8.734 -5.938 1 96.12 212 ALA A C 1
ATOM 1649 O O . ALA A 1 212 ? 10.57 -9.656 -5.395 1 96.12 212 ALA A O 1
ATOM 1650 N N . TYR A 1 213 ? 10.195 -8.297 -7.152 1 96.75 213 TYR A N 1
ATOM 1651 C CA . TYR A 1 213 ? 11.25 -8.953 -7.922 1 96.75 213 TYR A CA 1
ATOM 1652 C C . TYR A 1 213 ? 12.594 -8.836 -7.211 1 96.75 213 TYR A C 1
ATOM 1654 O O . TYR A 1 213 ? 13.414 -9.75 -7.273 1 96.75 213 TYR A O 1
ATOM 1662 N N . TRP A 1 214 ? 12.75 -7.77 -6.434 1 93.75 214 TRP A N 1
ATOM 1663 C CA . TRP A 1 214 ? 14.07 -7.477 -5.898 1 93.75 214 TRP A CA 1
ATOM 1664 C C . TRP A 1 214 ? 14.133 -7.75 -4.398 1 93.75 214 TRP A C 1
ATOM 1666 O O . TRP A 1 214 ? 15.188 -8.086 -3.863 1 93.75 214 TRP A O 1
ATOM 1676 N N . ILE A 1 215 ? 12.992 -7.586 -3.791 1 90.38 215 ILE A N 1
ATOM 1677 C CA . ILE A 1 215 ? 13.078 -7.656 -2.336 1 90.38 215 ILE A CA 1
ATOM 1678 C C . ILE A 1 215 ? 11.938 -8.5 -1.785 1 90.38 215 ILE A C 1
ATOM 1680 O O . ILE A 1 215 ? 10.773 -8.297 -2.15 1 90.38 215 ILE A O 1
ATOM 1684 N N . MET B 1 1 ? -34.719 30.219 -4.586 1 29.92 1 MET B N 1
ATOM 1685 C CA . MET B 1 1 ? -33.406 29.922 -5.145 1 29.92 1 MET B CA 1
ATOM 1686 C C . MET B 1 1 ? -33.031 28.469 -4.926 1 29.92 1 MET B C 1
ATOM 1688 O O . MET B 1 1 ? -32.938 28 -3.787 1 29.92 1 MET B O 1
ATOM 1692 N N . SER B 1 2 ? -33.469 27.625 -5.852 1 33.84 2 SER B N 1
ATOM 1693 C CA . SER B 1 2 ? -33.344 26.172 -5.789 1 33.84 2 SER B CA 1
ATOM 1694 C C . SER B 1 2 ? -31.906 25.75 -5.602 1 33.84 2 SER B C 1
ATOM 1696 O O . SER B 1 2 ? -31.016 26.219 -6.324 1 33.84 2 SER B O 1
ATOM 1698 N N . ASN B 1 3 ? -31.391 25.703 -4.332 1 32.81 3 ASN B N 1
ATOM 1699 C CA . ASN B 1 3 ? -30.078 25.203 -3.916 1 32.81 3 ASN B CA 1
ATOM 1700 C C . ASN B 1 3 ? -29.672 23.984 -4.73 1 32.81 3 ASN B C 1
ATOM 1702 O O . ASN B 1 3 ? -30.172 22.875 -4.504 1 32.81 3 ASN B O 1
ATOM 1706 N N . ASN B 1 4 ? -29.547 24.094 -6.055 1 34.88 4 ASN B N 1
ATOM 1707 C CA . ASN B 1 4 ? -29.047 23.047 -6.938 1 34.88 4 ASN B CA 1
ATOM 1708 C C . ASN B 1 4 ? -27.781 22.406 -6.391 1 34.88 4 ASN B C 1
ATOM 1710 O O . ASN B 1 4 ? -26.688 22.953 -6.547 1 34.88 4 ASN B O 1
ATOM 1714 N N . SER B 1 5 ? -27.594 21.906 -5.16 1 37.75 5 SER B N 1
ATOM 1715 C CA . SER B 1 5 ? -26.547 20.969 -4.73 1 37.75 5 SER B CA 1
ATOM 1716 C C . SER B 1 5 ? -26.219 19.969 -5.84 1 37.75 5 SER B C 1
ATOM 1718 O O . SER B 1 5 ? -27.047 19.141 -6.211 1 37.75 5 SER B O 1
ATOM 1720 N N . ARG B 1 6 ? -25.594 20.297 -6.879 1 43.69 6 ARG B N 1
ATOM 1721 C CA . ARG B 1 6 ? -25.188 19.469 -8.008 1 43.69 6 ARG B CA 1
ATOM 1722 C C . ARG B 1 6 ? -24.734 18.094 -7.547 1 43.69 6 ARG B C 1
ATOM 1724 O O . ARG B 1 6 ? -23.812 17.969 -6.734 1 43.69 6 ARG B O 1
ATOM 1731 N N . HIS B 1 7 ? -25.531 17.203 -7.262 1 50.31 7 HIS B N 1
ATOM 1732 C CA . HIS B 1 7 ? -25.25 15.781 -7.145 1 50.31 7 HIS B CA 1
ATOM 1733 C C . HIS B 1 7 ? -24.094 15.367 -8.055 1 50.31 7 HIS B C 1
ATOM 1735 O O . HIS B 1 7 ? -24.266 15.289 -9.273 1 50.31 7 HIS B O 1
ATOM 1741 N N . TYR B 1 8 ? -22.953 15.781 -7.711 1 55.91 8 TYR B N 1
ATOM 1742 C CA . TYR B 1 8 ? -21.859 15.32 -8.562 1 55.91 8 TYR B CA 1
ATOM 1743 C C . TYR B 1 8 ? -22 13.828 -8.867 1 55.91 8 TYR B C 1
ATOM 1745 O O . TYR B 1 8 ? -22.266 13.031 -7.965 1 55.91 8 TYR B O 1
ATOM 1753 N N . SER B 1 9 ? -22.078 13.477 -10.188 1 63.03 9 SER B N 1
ATOM 1754 C CA . SER B 1 9 ? -22.078 12.086 -10.625 1 63.03 9 SER B CA 1
ATOM 1755 C C . SER B 1 9 ? -20.812 11.359 -10.156 1 63.03 9 SER B C 1
ATOM 1757 O O . SER B 1 9 ? -19.859 11.992 -9.703 1 63.03 9 SER B O 1
ATOM 1759 N N . ALA B 1 10 ? -20.859 10.164 -9.93 1 65.62 10 ALA B N 1
ATOM 1760 C CA . ALA B 1 10 ? -19.703 9.328 -9.594 1 65.62 10 ALA B CA 1
ATOM 1761 C C . ALA B 1 10 ? -18.5 9.664 -10.469 1 65.62 10 ALA B C 1
ATOM 1763 O O . ALA B 1 10 ? -17.359 9.664 -9.992 1 65.62 10 ALA B O 1
ATOM 1764 N N . ILE B 1 11 ? -18.828 10.109 -11.664 1 69.81 11 ILE B N 1
ATOM 1765 C CA . ILE B 1 11 ? -17.766 10.461 -12.594 1 69.81 11 ILE B CA 1
ATOM 1766 C C . ILE B 1 11 ? -17.156 11.797 -12.203 1 69.81 11 ILE B C 1
ATOM 1768 O O . ILE B 1 11 ? -15.93 11.969 -12.258 1 69.81 11 ILE B O 1
ATOM 1772 N N . ASP B 1 12 ? -17.953 12.68 -11.805 1 73.12 12 ASP B N 1
ATOM 1773 C CA . ASP B 1 12 ? -17.453 13.984 -11.375 1 73.12 12 ASP B CA 1
ATOM 1774 C C . ASP B 1 12 ? -16.562 13.852 -10.141 1 73.12 12 ASP B C 1
ATOM 1776 O O . ASP B 1 12 ? -15.508 14.477 -10.055 1 73.12 12 ASP B O 1
ATOM 1780 N N . GLU B 1 13 ? -16.953 13.039 -9.266 1 76.44 13 GLU B N 1
ATOM 1781 C CA . GLU B 1 13 ? -16.188 12.828 -8.047 1 76.44 13 GLU B CA 1
ATOM 1782 C C . GLU B 1 13 ? -14.836 12.195 -8.352 1 76.44 13 GLU B C 1
ATOM 1784 O O . GLU B 1 13 ? -13.82 12.562 -7.766 1 76.44 13 GLU B O 1
ATOM 1789 N N . ALA B 1 14 ? -14.891 11.297 -9.258 1 77.56 14 ALA B N 1
ATOM 1790 C CA . ALA B 1 14 ? -13.656 10.648 -9.672 1 77.56 14 ALA B CA 1
ATOM 1791 C C . ALA B 1 14 ? -12.688 11.641 -10.312 1 77.56 14 ALA B C 1
ATOM 1793 O O . ALA B 1 14 ? -11.484 11.602 -10.055 1 77.56 14 ALA B O 1
ATOM 1794 N N . ILE B 1 15 ? -13.188 12.508 -11.062 1 75.94 15 ILE B N 1
ATOM 1795 C CA . ILE B 1 15 ? -12.375 13.523 -11.734 1 75.94 15 ILE B CA 1
ATOM 1796 C C . ILE B 1 15 ? -11.773 14.469 -10.695 1 75.94 15 ILE B C 1
ATOM 1798 O O . ILE B 1 15 ? -10.594 14.82 -10.773 1 75.94 15 ILE B O 1
ATOM 1802 N N . LEU B 1 16 ? -12.578 14.758 -9.781 1 80.69 16 LEU B N 1
ATOM 1803 C CA . LEU B 1 16 ? -12.109 15.664 -8.742 1 80.69 16 LEU B CA 1
ATOM 1804 C C . LEU B 1 16 ? -11.008 15.023 -7.91 1 80.69 16 LEU B C 1
ATOM 1806 O O . LEU B 1 16 ? -10.008 15.672 -7.594 1 80.69 16 LEU B O 1
ATOM 1810 N N . GLN B 1 17 ? -11.18 13.789 -7.633 1 80.94 17 GLN B N 1
ATOM 1811 C CA . GLN B 1 17 ? -10.164 13.086 -6.859 1 80.94 17 GLN B CA 1
ATOM 1812 C C . GLN B 1 17 ? -8.883 12.906 -7.664 1 80.94 17 GLN B C 1
ATOM 1814 O O . GLN B 1 17 ? -7.781 13.016 -7.121 1 80.94 17 GLN B O 1
ATOM 1819 N N . GLY B 1 18 ? -9.07 12.641 -8.922 1 83.06 18 GLY B N 1
ATOM 1820 C CA . GLY B 1 18 ? -7.914 12.555 -9.797 1 83.06 18 GLY B CA 1
ATOM 1821 C C . GLY B 1 18 ? -7.145 13.859 -9.891 1 83.06 18 GLY B C 1
ATOM 1822 O O . GLY B 1 18 ? -5.91 13.859 -9.875 1 83.06 18 GLY B O 1
ATOM 1823 N N . GLN B 1 19 ? -7.895 14.875 -9.969 1 82.88 19 GLN B N 1
ATOM 1824 C CA . GLN B 1 19 ? -7.27 16.188 -10.008 1 82.88 19 GLN B CA 1
ATOM 1825 C C . GLN B 1 19 ? -6.523 16.484 -8.711 1 82.88 19 GLN B C 1
ATOM 1827 O O . GLN B 1 19 ? -5.402 17 -8.734 1 82.88 19 GLN B O 1
ATOM 1832 N N . ALA B 1 20 ? -7.121 16.141 -7.672 1 84.5 20 ALA B N 1
ATOM 1833 C CA . ALA B 1 20 ? -6.496 16.375 -6.371 1 84.5 20 ALA B CA 1
ATOM 1834 C C . ALA B 1 20 ? -5.195 15.578 -6.238 1 84.5 20 ALA B C 1
ATOM 1836 O O . ALA B 1 20 ? -4.199 16.094 -5.723 1 84.5 20 ALA B O 1
ATOM 1837 N N . MET B 1 21 ? -5.266 14.398 -6.695 1 84.62 21 MET B N 1
ATOM 1838 C CA . MET B 1 21 ? -4.062 13.57 -6.688 1 84.62 21 MET B CA 1
ATOM 1839 C C . MET B 1 21 ? -2.957 14.203 -7.523 1 84.62 21 MET B C 1
ATOM 1841 O O . MET B 1 21 ? -1.827 14.352 -7.059 1 84.62 21 MET B O 1
ATOM 1845 N N . LEU B 1 22 ? -3.316 14.594 -8.719 1 85.06 22 LEU B N 1
ATOM 1846 C CA . LEU B 1 22 ? -2.33 15.156 -9.633 1 85.06 22 LEU B CA 1
ATOM 1847 C C . LEU B 1 22 ? -1.759 16.453 -9.078 1 85.06 22 LEU B C 1
ATOM 1849 O O . LEU B 1 22 ? -0.557 16.703 -9.188 1 85.06 22 LEU B O 1
ATOM 1853 N N . GLU B 1 23 ? -2.617 17.219 -8.516 1 87.19 23 GLU B N 1
ATOM 1854 C CA . GLU B 1 23 ? -2.17 18.469 -7.914 1 87.19 23 GLU B CA 1
ATOM 1855 C C . GLU B 1 23 ? -1.209 18.203 -6.758 1 87.19 23 GLU B C 1
ATOM 1857 O O . GLU B 1 23 ? -0.201 18.906 -6.613 1 87.19 23 GLU B O 1
ATOM 1862 N N . THR B 1 24 ? -1.505 17.219 -6.004 1 85.62 24 THR B N 1
ATOM 1863 C CA . THR B 1 24 ? -0.662 16.875 -4.863 1 85.62 24 THR B CA 1
ATOM 1864 C C . THR B 1 24 ? 0.684 16.328 -5.332 1 85.62 24 THR B C 1
ATOM 1866 O O . THR B 1 24 ? 1.727 16.672 -4.766 1 85.62 24 THR B O 1
ATOM 1869 N N . LEU B 1 25 ? 0.646 15.555 -6.414 1 85.88 25 LEU B N 1
ATOM 1870 C CA . LEU B 1 25 ? 1.824 14.812 -6.84 1 85.88 25 LEU B CA 1
ATOM 1871 C C . LEU B 1 25 ? 2.711 15.664 -7.738 1 85.88 25 LEU B C 1
ATOM 1873 O O . LEU B 1 25 ? 3.939 15.578 -7.664 1 85.88 25 LEU B O 1
ATOM 1877 N N . PHE B 1 26 ? 2.154 16.453 -8.578 1 84.62 26 PHE B N 1
ATOM 1878 C CA . PHE B 1 26 ? 2.949 17.094 -9.625 1 84.62 26 PHE B CA 1
ATOM 1879 C C . PHE B 1 26 ? 2.787 18.609 -9.57 1 84.62 26 PHE B C 1
ATOM 1881 O O . PHE B 1 26 ? 3.488 19.328 -10.273 1 84.62 26 PHE B O 1
ATOM 1888 N N . GLY B 1 27 ? 1.89 19.016 -8.805 1 84.56 27 GLY B N 1
ATOM 1889 C CA . GLY B 1 27 ? 1.705 20.453 -8.688 1 84.56 27 GLY B CA 1
ATOM 1890 C C . GLY B 1 27 ? 2.709 21.109 -7.754 1 84.56 27 GLY B C 1
ATOM 1891 O O . GLY B 1 27 ? 3.531 20.422 -7.141 1 84.56 27 GLY B O 1
ATOM 1892 N N . LYS B 1 28 ? 2.695 22.391 -7.832 1 87.75 28 LYS B N 1
ATOM 1893 C CA . LYS B 1 28 ? 3.422 23.188 -6.844 1 87.75 28 LYS B CA 1
ATOM 1894 C C . LYS B 1 28 ? 2.502 23.625 -5.711 1 87.75 28 LYS B C 1
ATOM 1896 O O . LYS B 1 28 ? 1.686 24.531 -5.883 1 87.75 28 LYS B O 1
ATOM 1901 N N . PRO B 1 29 ? 2.691 22.844 -4.633 1 89.56 29 PRO B N 1
ATOM 1902 C CA . PRO B 1 29 ? 1.814 23.25 -3.533 1 89.56 29 PRO B CA 1
ATOM 1903 C C . PRO B 1 29 ? 2.045 24.688 -3.098 1 89.56 29 PRO B C 1
ATOM 1905 O O . PRO B 1 29 ? 3.191 25.141 -3.016 1 89.56 29 PRO B O 1
ATOM 1908 N N . VAL B 1 30 ? 0.973 25.406 -2.889 1 89.25 30 VAL B N 1
ATOM 1909 C CA . VAL B 1 30 ? 1.056 26.797 -2.477 1 89.25 30 VAL B CA 1
ATOM 1910 C C . VAL B 1 30 ? 0.797 26.906 -0.975 1 89.25 30 VAL B C 1
ATOM 1912 O O . VAL B 1 30 ? -0.317 26.656 -0.51 1 89.25 30 VAL B O 1
ATOM 1915 N N . ALA B 1 31 ? 1.85 27.281 -0.278 1 94.94 31 ALA B N 1
ATOM 1916 C CA . ALA B 1 31 ? 1.727 27.438 1.168 1 94.94 31 ALA B CA 1
ATOM 1917 C C . ALA B 1 31 ? 0.976 28.734 1.507 1 94.94 31 ALA B C 1
ATOM 1919 O O . ALA B 1 31 ? 1.18 29.766 0.865 1 94.94 31 ALA B O 1
ATOM 1920 N N . GLN B 1 32 ? 0.17 28.641 2.41 1 94.75 32 GLN B N 1
ATOM 1921 C CA . GLN B 1 32 ? -0.509 29.844 2.916 1 94.75 32 GLN B CA 1
ATOM 1922 C C . GLN B 1 32 ? 0.339 30.547 3.965 1 94.75 32 GLN B C 1
ATOM 1924 O O . GLN B 1 32 ? 0.268 31.781 4.102 1 94.75 32 GLN B O 1
ATOM 1929 N N . ARG B 1 33 ? 1.04 29.828 4.738 1 96.94 33 ARG B N 1
ATOM 1930 C CA . ARG B 1 33 ? 1.946 30.375 5.738 1 96.94 33 ARG B CA 1
ATOM 1931 C C . ARG B 1 33 ? 3.375 30.438 5.215 1 96.94 33 ARG B C 1
ATOM 1933 O O . ARG B 1 33 ? 3.758 29.641 4.352 1 96.94 33 ARG B O 1
ATOM 1940 N N . GLU B 1 34 ? 4.047 31.359 5.77 1 97.25 34 GLU B N 1
ATOM 1941 C CA . GLU B 1 34 ? 5.441 31.5 5.371 1 97.25 34 GLU B CA 1
ATOM 1942 C C . GLU B 1 34 ? 6.277 30.312 5.828 1 97.25 34 GLU B C 1
ATOM 1944 O O . GLU B 1 34 ? 6.082 29.797 6.926 1 97.25 34 GLU B O 1
ATOM 1949 N N . ASN B 1 35 ? 7.188 29.891 4.969 1 98.06 35 ASN B N 1
ATOM 1950 C CA . ASN B 1 35 ? 8.141 28.844 5.336 1 98.06 35 ASN B CA 1
ATOM 1951 C C . ASN B 1 35 ? 8.953 29.234 6.57 1 98.06 35 ASN B C 1
ATOM 1953 O O . ASN B 1 35 ? 9.602 30.281 6.582 1 98.06 35 ASN B O 1
ATOM 1957 N N . PRO B 1 36 ? 8.906 28.453 7.574 1 98.06 36 PRO B N 1
ATOM 1958 C CA . PRO B 1 36 ? 9.609 28.828 8.805 1 98.06 36 PRO B CA 1
ATOM 1959 C C . PRO B 1 36 ? 11.125 28.922 8.617 1 98.06 36 PRO B C 1
ATOM 1961 O O . PRO B 1 36 ? 11.812 29.531 9.43 1 98.06 36 PRO B O 1
ATOM 1964 N N . ALA B 1 37 ? 11.648 28.328 7.566 1 97.75 37 ALA B N 1
ATOM 1965 C CA . ALA B 1 37 ? 13.094 28.344 7.324 1 97.75 37 ALA B CA 1
ATOM 1966 C C . ALA B 1 37 ? 13.484 29.547 6.457 1 97.75 37 ALA B C 1
ATOM 1968 O O . ALA B 1 37 ? 14.672 29.766 6.199 1 97.75 37 ALA B O 1
ATOM 1969 N N . LYS B 1 38 ? 12.523 30.25 6.004 1 96.19 38 LYS B N 1
ATOM 1970 C CA . LYS B 1 38 ? 12.82 31.375 5.129 1 96.19 38 LYS B CA 1
ATOM 1971 C C . LYS B 1 38 ? 13.742 32.375 5.812 1 96.19 38 LYS B C 1
ATOM 1973 O O . LYS B 1 38 ? 13.508 32.781 6.957 1 96.19 38 LYS B O 1
ATOM 1978 N N . GLY B 1 39 ? 14.781 32.75 5.16 1 93.38 39 GLY B N 1
ATOM 1979 C CA . GLY B 1 39 ? 15.695 33.781 5.645 1 93.38 39 GLY B CA 1
ATOM 1980 C C . GLY B 1 39 ? 16.719 33.25 6.629 1 93.38 39 GLY B C 1
ATOM 1981 O O . GLY B 1 39 ? 17.609 33.969 7.066 1 93.38 39 GLY B O 1
ATOM 1982 N N . LEU B 1 40 ? 16.609 32 7.027 1 95.38 40 LEU B N 1
ATOM 1983 C CA . LEU B 1 40 ? 17.562 31.422 7.965 1 95.38 40 LEU B CA 1
ATOM 1984 C C . LEU B 1 40 ? 18.906 31.156 7.293 1 95.38 40 LEU B C 1
ATOM 1986 O O . LEU B 1 40 ? 18.953 30.625 6.18 1 95.38 40 LEU B O 1
ATOM 1990 N N . SER B 1 41 ? 20 31.656 7.949 1 93.19 41 SER B N 1
ATOM 1991 C CA . SER B 1 41 ? 21.344 31.344 7.449 1 93.19 41 SER B CA 1
ATOM 1992 C C . SER B 1 41 ? 21.656 29.859 7.578 1 93.19 41 SER B C 1
ATOM 1994 O O . SER B 1 41 ? 21.312 29.234 8.586 1 93.19 41 SER B O 1
ATOM 1996 N N . GLN B 1 42 ? 22.234 29.266 6.566 1 91.88 42 GLN B N 1
ATOM 1997 C CA . GLN B 1 42 ? 22.531 27.828 6.473 1 91.88 42 GLN B CA 1
ATOM 1998 C C . GLN B 1 42 ? 24.016 27.609 6.191 1 91.88 42 GLN B C 1
ATOM 2000 O O . GLN B 1 42 ? 24.531 28.016 5.148 1 91.88 42 GLN B O 1
ATOM 2005 N N . PRO B 1 43 ? 24.656 27.031 7.262 1 93.75 43 PRO B N 1
ATOM 2006 C CA . PRO B 1 43 ? 26.031 26.656 6.938 1 93.75 43 PRO B CA 1
ATOM 2007 C C . PRO B 1 43 ? 26.109 25.656 5.789 1 93.75 43 PRO B C 1
ATOM 2009 O O . PRO B 1 43 ? 25.125 24.984 5.477 1 93.75 43 PRO B O 1
ATOM 2012 N N . ALA B 1 44 ? 27.344 25.547 5.211 1 95.25 44 ALA B N 1
ATOM 2013 C CA . ALA B 1 44 ? 27.547 24.547 4.16 1 95.25 44 ALA B CA 1
ATOM 2014 C C . ALA B 1 44 ? 27.453 23.141 4.715 1 95.25 44 ALA B C 1
ATOM 2016 O O . ALA B 1 44 ? 27.953 22.859 5.805 1 95.25 44 ALA B O 1
ATOM 2017 N N . LEU B 1 45 ? 26.703 22.344 3.99 1 97.5 45 LEU B N 1
ATOM 2018 C CA . LEU B 1 45 ? 26.594 20.938 4.359 1 97.5 45 LEU B CA 1
ATOM 2019 C C . LEU B 1 45 ? 27.641 20.094 3.621 1 97.5 45 LEU B C 1
ATOM 2021 O O . LEU B 1 45 ? 27.922 20.359 2.449 1 97.5 45 LEU B O 1
ATOM 2025 N N . THR B 1 46 ? 28.188 19.125 4.395 1 97.62 46 THR B N 1
ATOM 2026 C CA . THR B 1 46 ? 29 18.141 3.701 1 97.62 46 THR B CA 1
ATOM 2027 C C . THR B 1 46 ? 28.156 17.297 2.764 1 97.62 46 THR B C 1
ATOM 2029 O O . THR B 1 46 ? 26.922 17.297 2.857 1 97.62 46 THR B O 1
ATOM 2032 N N . SER B 1 47 ? 28.828 16.609 1.875 1 97.5 47 SER B N 1
ATOM 2033 C CA . SER B 1 47 ? 28.109 15.742 0.955 1 97.5 47 SER B CA 1
ATOM 2034 C C . SER B 1 47 ? 27.312 14.68 1.708 1 97.5 47 SER B C 1
ATOM 2036 O O . SER B 1 47 ? 26.188 14.352 1.326 1 97.5 47 SER B O 1
ATOM 2038 N N . ALA B 1 48 ? 27.859 14.211 2.775 1 97.56 48 ALA B N 1
ATOM 2039 C CA . ALA B 1 48 ? 27.203 13.188 3.584 1 97.56 48 ALA B CA 1
ATOM 2040 C C . ALA B 1 48 ? 25.984 13.758 4.305 1 97.56 48 ALA B C 1
ATOM 2042 O O . ALA B 1 48 ? 24.922 13.133 4.34 1 97.56 48 ALA B O 1
ATOM 2043 N N . GLU B 1 49 ? 26.141 14.922 4.816 1 97.81 49 GLU B N 1
ATOM 2044 C CA . GLU B 1 49 ? 25.047 15.586 5.508 1 97.81 49 GLU B CA 1
ATOM 2045 C C . GLU B 1 49 ? 23.891 15.898 4.547 1 97.81 49 GLU B C 1
ATOM 2047 O O . GLU B 1 49 ? 22.734 15.727 4.891 1 97.81 49 GLU B O 1
ATOM 2052 N N . LYS B 1 50 ? 24.266 16.359 3.408 1 97.94 50 LYS B N 1
ATOM 2053 C CA . LYS B 1 50 ? 23.266 16.703 2.395 1 97.94 50 LYS B CA 1
ATOM 2054 C C . LYS B 1 50 ? 22.469 15.469 1.984 1 97.94 50 LYS B C 1
ATOM 2056 O O . LYS B 1 50 ? 21.234 15.531 1.862 1 97.94 50 LYS B O 1
ATOM 2061 N N . LYS B 1 51 ? 23.172 14.383 1.805 1 98 51 LYS B N 1
ATOM 2062 C CA . LYS B 1 51 ? 22.516 13.133 1.438 1 98 51 LYS B CA 1
ATOM 2063 C C . LYS B 1 51 ? 21.531 12.695 2.518 1 98 51 LYS B C 1
ATOM 2065 O O . LYS B 1 51 ? 20.422 12.273 2.215 1 98 51 LYS B O 1
ATOM 2070 N N . GLN B 1 52 ? 21.906 12.859 3.732 1 98 52 GLN B N 1
ATOM 2071 C CA . GLN B 1 52 ? 21.031 12.508 4.848 1 98 52 GLN B CA 1
ATOM 2072 C C . GLN B 1 52 ? 19.797 13.406 4.891 1 98 52 GLN B C 1
ATOM 2074 O O . GLN B 1 52 ? 18.672 12.922 5.047 1 98 52 GLN B O 1
ATOM 2079 N N . SER B 1 53 ? 20.031 14.672 4.727 1 98.25 53 SER B N 1
ATOM 2080 C CA . SER B 1 53 ? 18.938 15.641 4.758 1 98.25 53 SER B CA 1
ATOM 2081 C C . SER B 1 53 ? 17.953 15.391 3.623 1 98.25 53 SER B C 1
ATOM 2083 O O . SER B 1 53 ? 16.734 15.477 3.822 1 98.25 53 SER B O 1
ATOM 2085 N N . ILE B 1 54 ? 18.469 15.055 2.457 1 98.44 54 ILE B N 1
ATOM 2086 C CA . ILE B 1 54 ? 17.625 14.758 1.31 1 98.44 54 ILE B CA 1
ATOM 2087 C C . ILE B 1 54 ? 16.719 13.57 1.636 1 98.44 54 ILE B C 1
ATOM 2089 O O . ILE B 1 54 ? 15.508 13.609 1.387 1 98.44 54 ILE B O 1
ATOM 2093 N N . GLY B 1 55 ? 17.312 12.547 2.221 1 98.31 55 GLY B N 1
ATOM 2094 C CA . GLY B 1 55 ? 16.531 11.375 2.594 1 98.31 55 GLY B CA 1
ATOM 2095 C C . GLY B 1 55 ? 15.422 11.688 3.572 1 98.31 55 GLY B C 1
ATOM 2096 O O . GLY B 1 55 ? 14.273 11.305 3.354 1 98.31 55 GLY B O 1
ATOM 2097 N N . PHE B 1 56 ? 15.766 12.438 4.574 1 98 56 PHE B N 1
ATOM 2098 C CA . PHE B 1 56 ? 14.789 12.742 5.613 1 98 56 PHE B CA 1
ATOM 2099 C C . PHE B 1 56 ? 13.703 13.672 5.074 1 98 56 PHE B C 1
ATOM 2101 O O . PHE B 1 56 ? 12.516 13.477 5.367 1 98 56 PHE B O 1
ATOM 2108 N N . MET B 1 57 ? 14.062 14.641 4.285 1 98.12 57 MET B N 1
ATOM 2109 C CA . MET B 1 57 ? 13.078 15.578 3.754 1 98.12 57 MET B CA 1
ATOM 2110 C C . MET B 1 57 ? 12.172 14.898 2.727 1 98.12 57 MET B C 1
ATOM 2112 O O . MET B 1 57 ? 10.992 15.227 2.613 1 98.12 57 MET B O 1
ATOM 2116 N N . ARG B 1 58 ? 12.734 13.875 2.023 1 98.5 58 ARG B N 1
ATOM 2117 C CA . ARG B 1 58 ? 11.922 13.078 1.111 1 98.5 58 ARG B CA 1
ATOM 2118 C C . ARG B 1 58 ? 10.875 12.273 1.874 1 98.5 58 ARG B C 1
ATOM 2120 O O . ARG B 1 58 ? 9.727 12.164 1.443 1 98.5 58 ARG B O 1
ATOM 2127 N N . VAL B 1 59 ? 11.281 11.734 2.98 1 98.56 59 VAL B N 1
ATOM 2128 C CA . VAL B 1 59 ? 10.359 11.016 3.852 1 98.56 59 VAL B CA 1
ATOM 2129 C C . VAL B 1 59 ? 9.258 11.953 4.324 1 98.56 59 VAL B C 1
ATOM 2131 O O . VAL B 1 59 ? 8.07 11.617 4.262 1 98.56 59 VAL B O 1
ATOM 2134 N N . ASN B 1 60 ? 9.625 13.117 4.773 1 98.25 60 ASN B N 1
ATOM 2135 C CA . ASN B 1 60 ? 8.648 14.094 5.246 1 98.25 60 ASN B CA 1
ATOM 2136 C C . ASN B 1 60 ? 7.695 14.516 4.133 1 98.25 60 ASN B C 1
ATOM 2138 O O . ASN B 1 60 ? 6.488 14.648 4.359 1 98.25 60 ASN B O 1
ATOM 2142 N N . HIS B 1 61 ? 8.234 14.75 2.994 1 98.06 61 HIS B N 1
ATOM 2143 C CA . HIS B 1 61 ? 7.402 15.102 1.847 1 98.06 61 HIS B CA 1
ATOM 2144 C C . HIS B 1 61 ? 6.375 14.008 1.558 1 98.06 61 HIS B C 1
ATOM 2146 O O . HIS B 1 61 ? 5.195 14.297 1.359 1 98.06 61 HIS B O 1
ATOM 2152 N N . SER B 1 62 ? 6.82 12.766 1.528 1 98.19 62 SER B N 1
ATOM 2153 C CA . SER B 1 62 ? 5.918 11.648 1.277 1 98.19 62 SER B CA 1
ATOM 2154 C C . SER B 1 62 ? 4.84 11.555 2.352 1 98.19 62 SER B C 1
ATOM 2156 O O . SER B 1 62 ? 3.693 11.211 2.061 1 98.19 62 SER B O 1
ATOM 2158 N N . GLY B 1 63 ? 5.316 11.828 3.568 1 97.81 63 GLY B N 1
ATOM 2159 C CA . GLY B 1 63 ? 4.324 11.883 4.633 1 97.81 63 GLY B CA 1
ATOM 2160 C C . GLY B 1 63 ? 3.223 12.891 4.371 1 97.81 63 GLY B C 1
ATOM 2161 O O . GLY B 1 63 ? 2.049 12.617 4.625 1 97.81 63 GLY B O 1
ATOM 2162 N N . GLU B 1 64 ? 3.543 13.992 3.838 1 97.88 64 GLU B N 1
ATOM 2163 C CA . GLU B 1 64 ? 2.555 15.023 3.545 1 97.88 64 GLU B CA 1
ATOM 2164 C C . GLU B 1 64 ? 1.67 14.625 2.367 1 97.88 64 GLU B C 1
ATOM 2166 O O . GLU B 1 64 ? 0.484 14.961 2.334 1 97.88 64 GLU B O 1
ATOM 2171 N N . VAL B 1 65 ? 2.273 13.977 1.421 1 97.62 65 VAL B N 1
ATOM 2172 C CA . VAL B 1 65 ? 1.494 13.414 0.323 1 97.62 65 VAL B CA 1
ATOM 2173 C C . VAL B 1 65 ? 0.436 12.461 0.875 1 97.62 65 VAL B C 1
ATOM 2175 O O . VAL B 1 65 ? -0.737 12.547 0.503 1 97.62 65 VAL B O 1
ATOM 2178 N N . CYS B 1 66 ? 0.854 11.617 1.749 1 97.94 66 CYS B N 1
ATOM 2179 C CA . CYS B 1 66 ? -0.064 10.664 2.367 1 97.94 66 CYS B CA 1
ATOM 2180 C C . CYS B 1 66 ? -1.14 11.391 3.168 1 97.94 66 CYS B C 1
ATOM 2182 O O . CYS B 1 66 ? -2.312 11.008 3.127 1 97.94 66 CYS B O 1
ATOM 2184 N N . ALA B 1 67 ? -0.712 12.438 3.914 1 97.25 67 ALA B N 1
ATOM 2185 C CA . ALA B 1 67 ? -1.665 13.195 4.719 1 97.25 67 ALA B CA 1
ATOM 2186 C C . ALA B 1 67 ? -2.744 13.828 3.844 1 97.25 67 ALA B C 1
ATOM 2188 O O . ALA B 1 67 ? -3.93 13.789 4.184 1 97.25 67 ALA B O 1
ATOM 2189 N N . GLN B 1 68 ? -2.352 14.406 2.717 1 96.19 68 GLN B N 1
ATOM 2190 C CA . GLN B 1 68 ? -3.314 14.969 1.775 1 96.19 68 GLN B CA 1
ATOM 2191 C C . GLN B 1 68 ? -4.312 13.914 1.312 1 96.19 68 GLN B C 1
ATOM 2193 O O . GLN B 1 68 ? -5.523 14.141 1.34 1 96.19 68 GLN B O 1
ATOM 2198 N N . ALA B 1 69 ? -3.789 12.812 0.915 1 97.12 69 ALA B N 1
ATOM 2199 C CA . ALA B 1 69 ? -4.629 11.742 0.386 1 97.12 69 ALA B CA 1
ATOM 2200 C C . ALA B 1 69 ? -5.574 11.203 1.458 1 97.12 69 ALA B C 1
ATOM 2202 O O . ALA B 1 69 ? -6.754 10.969 1.193 1 97.12 69 ALA B O 1
ATOM 2203 N N . LEU B 1 70 ? -4.992 11 2.67 1 97.38 70 LEU B N 1
ATOM 2204 C CA . LEU B 1 70 ? -5.781 10.508 3.791 1 97.38 70 LEU B CA 1
ATOM 2205 C C . LEU B 1 70 ? -6.965 11.43 4.066 1 97.38 70 LEU B C 1
ATOM 2207 O O . LEU B 1 70 ? -8.109 10.969 4.16 1 97.38 70 LEU B O 1
ATOM 2211 N N . TYR B 1 71 ? -6.758 12.727 4.141 1 96.56 71 TYR B N 1
ATOM 2212 C CA . TYR B 1 71 ? -7.812 13.695 4.422 1 96.56 71 TYR B CA 1
ATOM 2213 C C . TYR B 1 71 ? -8.844 13.719 3.295 1 96.56 71 TYR B C 1
ATOM 2215 O O . TYR B 1 71 ? -10.047 13.812 3.547 1 96.56 71 TYR B O 1
ATOM 2223 N N . HIS B 1 72 ? -8.383 13.656 2.047 1 94.56 72 HIS B N 1
ATOM 2224 C CA . HIS B 1 72 ? -9.312 13.617 0.92 1 94.56 72 HIS B CA 1
ATOM 2225 C C . HIS B 1 72 ? -10.211 12.391 0.979 1 94.56 72 HIS B C 1
ATOM 2227 O O . HIS B 1 72 ? -11.414 12.477 0.73 1 94.56 72 HIS B O 1
ATOM 2233 N N . GLY B 1 73 ? -9.625 11.273 1.35 1 95.44 73 GLY B N 1
ATOM 2234 C CA . GLY B 1 73 ? -10.422 10.07 1.514 1 95.44 73 GLY B CA 1
ATOM 2235 C C . GLY B 1 73 ? -11.438 10.172 2.631 1 95.44 73 GLY B C 1
ATOM 2236 O O . GLY B 1 73 ? -12.594 9.781 2.463 1 95.44 73 GLY B O 1
ATOM 2237 N N . GLN B 1 74 ? -11.008 10.688 3.709 1 96.62 74 GLN B N 1
ATOM 2238 C CA . GLN B 1 74 ? -11.891 10.828 4.863 1 96.62 74 GLN B CA 1
ATOM 2239 C C . GLN B 1 74 ? -13.023 11.812 4.57 1 96.62 74 GLN B C 1
ATOM 2241 O O . GLN B 1 74 ? -14.172 11.578 4.949 1 96.62 74 GLN B O 1
ATOM 2246 N N . MET B 1 75 ? -12.719 12.883 3.893 1 95.31 75 MET B N 1
ATOM 2247 C CA . MET B 1 75 ? -13.711 13.906 3.596 1 95.31 75 MET B CA 1
ATOM 2248 C C . MET B 1 75 ? -14.773 13.383 2.637 1 95.31 75 MET B C 1
ATOM 2250 O O . MET B 1 75 ? -15.93 13.789 2.707 1 95.31 75 MET B O 1
ATOM 2254 N N . ALA B 1 76 ? -14.344 12.445 1.801 1 92.19 76 ALA B N 1
ATOM 2255 C CA . ALA B 1 76 ? -15.258 11.891 0.808 1 92.19 76 ALA B CA 1
ATOM 2256 C C . ALA B 1 76 ? -16.406 11.133 1.478 1 92.19 76 ALA B C 1
ATOM 2258 O O . ALA B 1 76 ? -17.453 10.914 0.866 1 92.19 76 ALA B O 1
ATOM 2259 N N . THR B 1 77 ? -16.281 10.781 2.775 1 92.88 77 THR B N 1
ATOM 2260 C CA . THR B 1 77 ? -17.297 9.969 3.43 1 92.88 77 THR B CA 1
ATOM 2261 C C . THR B 1 77 ? -17.734 10.602 4.75 1 92.88 77 THR B C 1
ATOM 2263 O O . THR B 1 77 ? -18.5 10.008 5.508 1 92.88 77 THR B O 1
ATOM 2266 N N . ALA B 1 78 ? -17.188 11.773 5.031 1 93.81 78 ALA B N 1
ATOM 2267 C CA . ALA B 1 78 ? -17.547 12.453 6.27 1 93.81 78 ALA B CA 1
ATOM 2268 C C . ALA B 1 78 ? -19.031 12.805 6.289 1 93.81 78 ALA B C 1
ATOM 2270 O O . ALA B 1 78 ? -19.578 13.305 5.297 1 93.81 78 ALA B O 1
ATOM 2271 N N . LYS B 1 79 ? -19.703 12.562 7.422 1 94.88 79 LYS B N 1
ATOM 2272 C CA . LYS B 1 79 ? -21.125 12.828 7.543 1 94.88 79 LYS B CA 1
ATOM 2273 C C . LYS B 1 79 ? -21.375 14.164 8.234 1 94.88 79 LYS B C 1
ATOM 2275 O O . LYS B 1 79 ? -22.297 14.906 7.859 1 94.88 79 LYS B O 1
ATOM 2280 N N . ASN B 1 80 ? -20.625 14.477 9.195 1 96.38 80 ASN B N 1
ATOM 2281 C CA . ASN B 1 80 ? -20.734 15.711 9.961 1 96.38 80 ASN B CA 1
ATOM 2282 C C . ASN B 1 80 ? -19.969 16.859 9.297 1 96.38 80 ASN B C 1
ATOM 2284 O O . ASN B 1 80 ? -18.766 16.781 9.117 1 96.38 80 ASN B O 1
ATOM 2288 N N . PRO B 1 81 ? -20.656 17.938 9.008 1 96.12 81 PRO B N 1
ATOM 2289 C CA . PRO B 1 81 ? -20 19.078 8.367 1 96.12 81 PRO B CA 1
ATOM 2290 C C . PRO B 1 81 ? -18.875 19.656 9.211 1 96.12 81 PRO B C 1
ATOM 2292 O O . PRO B 1 81 ? -17.891 20.172 8.672 1 96.12 81 PRO B O 1
ATOM 2295 N N . ALA B 1 82 ? -19.047 19.594 10.445 1 96.19 82 ALA B N 1
ATOM 2296 C CA . ALA B 1 82 ? -18 20.125 11.32 1 96.19 82 ALA B CA 1
ATOM 2297 C C . ALA B 1 82 ? -16.734 19.297 11.211 1 96.19 82 ALA B C 1
ATOM 2299 O O . ALA B 1 82 ? -15.617 19.844 11.25 1 96.19 82 ALA B O 1
ATOM 2300 N N . VAL B 1 83 ? -16.891 18.016 11.109 1 96.06 83 VAL B N 1
ATOM 2301 C CA . VAL B 1 83 ? -15.75 17.125 10.945 1 96.06 83 VAL B CA 1
ATOM 2302 C C . VAL B 1 83 ? -15.102 17.375 9.578 1 96.06 83 VAL B C 1
ATOM 2304 O O . VAL B 1 83 ? -13.875 17.438 9.477 1 96.06 83 VAL B O 1
ATOM 2307 N N . ARG B 1 84 ? -15.875 17.547 8.602 1 96.06 84 ARG B N 1
ATOM 2308 C CA . ARG B 1 84 ? -15.359 17.859 7.27 1 96.06 84 ARG B CA 1
ATOM 2309 C C . ARG B 1 84 ? -14.555 19.156 7.285 1 96.06 84 ARG B C 1
ATOM 2311 O O . ARG B 1 84 ? -13.5 19.25 6.652 1 96.06 84 ARG B O 1
ATOM 2318 N N . ALA B 1 85 ? -15.07 20.125 7.98 1 95.94 85 ALA B N 1
ATOM 2319 C CA . ALA B 1 85 ? -14.383 21.406 8.094 1 95.94 85 ALA B CA 1
ATOM 2320 C C . ALA B 1 85 ? -13.039 21.25 8.797 1 95.94 85 ALA B C 1
ATOM 2322 O O . ALA B 1 85 ? -12.055 21.875 8.414 1 95.94 85 ALA B O 1
ATOM 2323 N N . LEU B 1 86 ? -13.055 20.422 9.797 1 95.94 86 LEU B N 1
ATOM 2324 C CA . LEU B 1 86 ? -11.82 20.141 10.516 1 95.94 86 LEU B CA 1
ATOM 2325 C C . LEU B 1 86 ? -10.781 19.531 9.586 1 95.94 86 LEU B C 1
ATOM 2327 O O . LEU B 1 86 ? -9.617 19.938 9.586 1 95.94 86 LEU B O 1
ATOM 2331 N N . PHE B 1 87 ? -11.211 18.531 8.758 1 96.5 87 PHE B N 1
ATOM 2332 C CA . PHE B 1 87 ? -10.305 17.875 7.816 1 96.5 87 PHE B CA 1
ATOM 2333 C C . PHE B 1 87 ? -9.828 18.844 6.754 1 96.5 87 PHE B C 1
ATOM 2335 O O . PHE B 1 87 ? -8.656 18.828 6.363 1 96.5 87 PHE B O 1
ATOM 2342 N N . THR B 1 88 ? -10.672 19.734 6.355 1 95.25 88 THR B N 1
ATOM 2343 C CA . THR B 1 88 ? -10.32 20.719 5.352 1 95.25 88 THR B CA 1
ATOM 2344 C C . THR B 1 88 ? -9.242 21.672 5.879 1 95.25 88 THR B C 1
ATOM 2346 O O . THR B 1 88 ? -8.266 21.953 5.18 1 95.25 88 THR B O 1
ATOM 2349 N N . THR B 1 89 ? -9.406 22.078 7.074 1 95.5 89 THR B N 1
ATOM 2350 C CA . THR B 1 89 ? -8.43 22.969 7.691 1 95.5 89 THR B CA 1
ATOM 2351 C C . THR B 1 89 ? -7.086 22.266 7.863 1 95.5 89 THR B C 1
ATOM 2353 O O . THR B 1 89 ? -6.039 22.828 7.539 1 95.5 89 THR B O 1
ATOM 2356 N N . ALA B 1 90 ? -7.148 21.047 8.344 1 95.19 90 ALA B N 1
ATOM 2357 C CA . ALA B 1 90 ? -5.914 20.281 8.523 1 95.19 90 ALA B CA 1
ATOM 2358 C C . ALA B 1 90 ? -5.219 20.047 7.188 1 95.19 90 ALA B C 1
ATOM 2360 O O . ALA B 1 90 ? -3.994 20.172 7.086 1 95.19 90 ALA B O 1
ATOM 2361 N N . ALA B 1 91 ? -6.008 19.766 6.172 1 95.19 91 ALA B N 1
ATOM 2362 C CA . ALA B 1 91 ? -5.457 19.547 4.836 1 95.19 91 ALA B CA 1
ATOM 2363 C C . ALA B 1 91 ? -4.746 20.781 4.316 1 95.19 91 ALA B C 1
ATOM 2365 O O . ALA B 1 91 ? -3.721 20.688 3.637 1 95.19 91 ALA B O 1
ATOM 2366 N N . LYS B 1 92 ? -5.273 21.922 4.617 1 94.69 92 LYS B N 1
ATOM 2367 C CA . LYS B 1 92 ? -4.633 23.172 4.219 1 94.69 92 LYS B CA 1
ATOM 2368 C C . LYS B 1 92 ? -3.279 23.344 4.902 1 94.69 92 LYS B C 1
ATOM 2370 O O . LYS B 1 92 ? -2.301 23.734 4.266 1 94.69 92 LYS B O 1
ATOM 2375 N N . GLU B 1 93 ? -3.264 23.031 6.109 1 95.56 93 GLU B N 1
ATOM 2376 C CA . GLU B 1 93 ? -2.008 23.125 6.844 1 95.56 93 GLU B CA 1
ATOM 2377 C C . GLU B 1 93 ? -0.992 22.109 6.344 1 95.56 93 GLU B C 1
ATOM 2379 O O . GLU B 1 93 ? 0.202 22.406 6.254 1 95.56 93 GLU B O 1
ATOM 2384 N N . GLU B 1 94 ? -1.506 20.922 6.012 1 96.62 94 GLU B N 1
ATOM 2385 C CA . GLU B 1 94 ? -0.615 19.922 5.434 1 96.62 94 GLU B CA 1
ATOM 2386 C C . GLU B 1 94 ? -0.08 20.375 4.078 1 96.62 94 GLU B C 1
ATOM 2388 O O . GLU B 1 94 ? 1.028 20.016 3.688 1 96.62 94 GLU B O 1
ATOM 2393 N N . THR B 1 95 ? -0.811 21.156 3.4 1 96.69 95 THR B N 1
ATOM 2394 C CA . THR B 1 95 ? -0.319 21.719 2.146 1 96.69 95 THR B CA 1
ATOM 2395 C C . THR B 1 95 ? 0.874 22.641 2.396 1 96.69 95 THR B C 1
ATOM 2397 O O . THR B 1 95 ? 1.823 22.672 1.61 1 96.69 95 THR B O 1
ATOM 2400 N N . ASP B 1 96 ? 0.802 23.391 3.457 1 97.94 96 ASP B N 1
ATOM 2401 C CA . ASP B 1 96 ? 1.967 24.188 3.84 1 97.94 96 ASP B CA 1
ATOM 2402 C C . ASP B 1 96 ? 3.193 23.297 4.039 1 97.94 96 ASP B C 1
ATOM 2404 O O . ASP B 1 96 ? 4.27 23.594 3.514 1 97.94 96 ASP B O 1
ATOM 2408 N N . HIS B 1 97 ? 2.982 22.219 4.824 1 98.5 97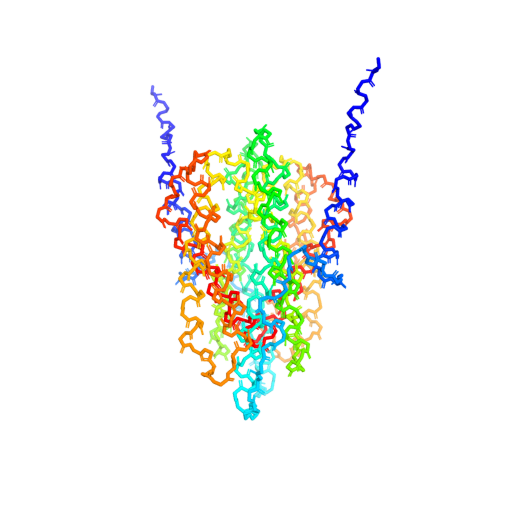 HIS B N 1
ATOM 2409 C CA . HIS B 1 97 ? 4.082 21.281 5.07 1 98.5 97 HIS B CA 1
ATOM 2410 C C . HIS B 1 97 ? 4.637 20.734 3.766 1 98.5 97 HIS B C 1
ATOM 2412 O O . HIS B 1 97 ? 5.855 20.672 3.584 1 98.5 97 HIS B O 1
ATOM 2418 N N . LEU B 1 98 ? 3.725 20.344 2.91 1 98 98 LEU B N 1
ATOM 2419 C CA . LEU B 1 98 ? 4.094 19.797 1.613 1 98 98 LEU B CA 1
ATOM 2420 C C . LEU B 1 98 ? 4.949 20.781 0.821 1 98 98 LEU B C 1
ATOM 2422 O O . LEU B 1 98 ? 5.992 20.406 0.284 1 98 98 LEU B O 1
ATOM 2426 N N . ALA B 1 99 ? 4.551 22.016 0.802 1 97.75 99 ALA B N 1
ATOM 2427 C CA . ALA B 1 99 ? 5.27 23.062 0.088 1 97.75 99 ALA B CA 1
ATOM 2428 C C . ALA B 1 99 ? 6.652 23.297 0.694 1 97.75 99 ALA B C 1
ATOM 2430 O O . ALA B 1 99 ? 7.645 23.391 -0.029 1 97.75 99 ALA B O 1
ATOM 2431 N N . TRP B 1 100 ? 6.695 23.344 1.979 1 98.38 100 TRP B N 1
ATOM 2432 C CA . TRP B 1 100 ? 7.961 23.594 2.66 1 98.38 100 TRP B CA 1
ATOM 2433 C C . TRP 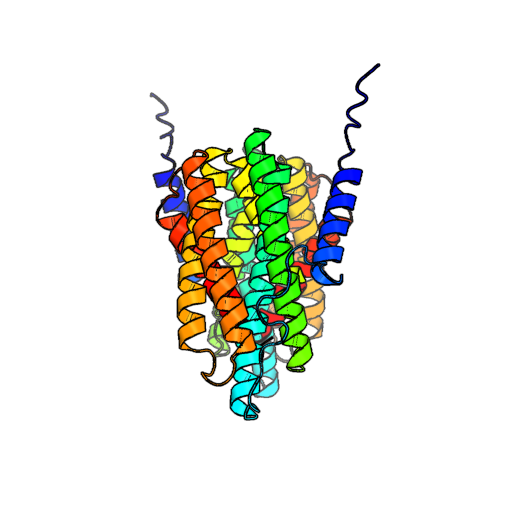B 1 100 ? 8.938 22.453 2.42 1 98.38 100 TRP B C 1
ATOM 2435 O O . TRP B 1 100 ? 10.117 22.688 2.146 1 98.38 100 TRP B O 1
ATOM 2445 N N . CYS B 1 101 ? 8.43 21.25 2.535 1 98.19 101 CYS B N 1
ATOM 2446 C CA . CYS B 1 101 ? 9.281 20.078 2.311 1 98.19 101 CYS B CA 1
ATOM 2447 C C . CYS B 1 101 ? 9.766 20.031 0.867 1 98.19 101 CYS B C 1
ATOM 2449 O O . CYS B 1 101 ? 10.938 19.734 0.61 1 98.19 101 CYS B O 1
ATOM 2451 N N . GLN B 1 102 ? 8.883 20.328 -0.045 1 97.75 102 GLN B N 1
ATOM 2452 C CA . GLN B 1 102 ? 9.258 20.328 -1.456 1 97.75 102 GLN B CA 1
ATOM 2453 C C . GLN B 1 102 ? 10.328 21.375 -1.748 1 97.75 102 GLN B C 1
ATOM 2455 O O . GLN B 1 102 ? 11.312 21.094 -2.434 1 97.75 102 GLN B O 1
ATOM 2460 N N . GLU B 1 103 ? 10.117 22.547 -1.246 1 97.38 103 GLU B N 1
ATOM 2461 C CA . GLU B 1 103 ? 11.078 23.625 -1.424 1 97.38 103 GLU B CA 1
ATOM 2462 C C . GLU B 1 103 ? 12.445 23.25 -0.869 1 97.38 103 GLU B C 1
ATOM 2464 O O . GLU B 1 103 ? 13.469 23.484 -1.518 1 97.38 103 GLU B O 1
ATOM 2469 N N . ARG B 1 104 ? 12.445 22.688 0.287 1 97.88 104 ARG B N 1
ATOM 2470 C CA . ARG B 1 104 ? 13.711 22.328 0.919 1 97.88 104 ARG B CA 1
ATOM 2471 C C . ARG B 1 104 ? 14.414 21.234 0.137 1 97.88 104 ARG B C 1
ATOM 2473 O O . ARG B 1 104 ? 15.641 21.266 -0.033 1 97.88 104 ARG B O 1
ATOM 2480 N N . LEU B 1 105 ? 13.656 20.266 -0.298 1 97.69 105 LEU B N 1
ATOM 2481 C CA . LEU B 1 105 ? 14.219 19.188 -1.108 1 97.69 105 LEU B CA 1
ATOM 2482 C C . LEU B 1 105 ? 14.859 19.734 -2.377 1 97.69 105 LEU B C 1
ATOM 2484 O O . LEU B 1 105 ? 15.953 19.328 -2.754 1 97.69 105 LEU B O 1
ATOM 2488 N N . GLU B 1 106 ? 14.203 20.656 -2.984 1 97.12 106 GLU B N 1
ATOM 2489 C CA . GLU B 1 106 ? 14.727 21.297 -4.184 1 97.12 106 GLU B CA 1
ATOM 2490 C C . GLU B 1 106 ? 16.016 22.062 -3.879 1 97.12 106 GLU B C 1
ATOM 2492 O O . GLU B 1 106 ? 17 21.953 -4.629 1 97.12 106 GLU B O 1
ATOM 2497 N N . GLU B 1 107 ? 16.047 22.781 -2.822 1 97.06 107 GLU B N 1
ATOM 2498 C CA . GLU B 1 107 ? 17.25 23.5 -2.404 1 97.06 107 GLU B CA 1
ATOM 2499 C C . GLU B 1 107 ? 18.438 22.562 -2.215 1 97.06 107 GLU B C 1
ATOM 2501 O O . GLU B 1 107 ? 19.578 22.922 -2.498 1 97.06 107 GLU B O 1
ATOM 2506 N N . LEU B 1 108 ? 18.141 21.391 -1.738 1 97.75 108 LEU B N 1
ATOM 2507 C CA . LEU B 1 108 ? 19.172 20.406 -1.434 1 97.75 108 LEU B CA 1
ATOM 2508 C C . LEU B 1 108 ? 19.594 19.656 -2.688 1 97.75 108 LEU B C 1
ATOM 2510 O O . LEU B 1 108 ? 20.578 18.922 -2.676 1 97.75 108 LEU B O 1
ATOM 2514 N N . GLY B 1 109 ? 18.844 19.797 -3.748 1 97.56 109 GLY B N 1
ATOM 2515 C CA . GLY B 1 109 ? 19.125 19.109 -4.996 1 97.56 109 GLY B CA 1
ATOM 2516 C C . GLY B 1 109 ? 18.625 17.688 -5.02 1 97.56 109 GLY B C 1
ATOM 2517 O O . GLY B 1 109 ? 19.156 16.844 -5.746 1 97.56 109 GLY B O 1
ATOM 2518 N N . GLY B 1 110 ? 17.641 17.469 -4.105 1 97.69 110 GLY B N 1
ATOM 2519 C CA . GLY B 1 110 ? 17.062 16.125 -4.055 1 97.69 110 GLY B CA 1
ATOM 2520 C C . GLY B 1 110 ? 15.789 15.992 -4.867 1 97.69 110 GLY B C 1
ATOM 2521 O O . GLY B 1 110 ? 15.32 16.969 -5.453 1 97.69 110 GLY B O 1
ATOM 2522 N N . HIS B 1 111 ? 15.266 14.773 -4.98 1 97.06 111 HIS B N 1
ATOM 2523 C CA . HIS B 1 111 ? 14 14.484 -5.641 1 97.06 111 HIS B CA 1
ATOM 2524 C C . HIS B 1 111 ? 12.961 13.984 -4.648 1 97.06 111 HIS B C 1
ATOM 2526 O O . HIS B 1 111 ? 13.312 13.469 -3.586 1 97.06 111 HIS B O 1
ATOM 2532 N N . THR B 1 112 ? 11.688 14.172 -4.992 1 97.5 112 THR B N 1
ATOM 2533 C CA . THR B 1 112 ? 10.617 13.547 -4.227 1 97.5 112 THR B CA 1
ATOM 2534 C C . THR B 1 112 ? 10.57 12.039 -4.492 1 97.5 112 THR B C 1
ATOM 2536 O O . THR B 1 112 ? 11.242 11.547 -5.402 1 97.5 112 THR B O 1
ATOM 2539 N N . SER B 1 113 ? 9.891 11.367 -3.615 1 97.69 113 SER B N 1
ATOM 2540 C CA . SER B 1 113 ? 9.836 9.914 -3.781 1 97.69 113 SER B CA 1
ATOM 2541 C C . SER B 1 113 ? 9.156 9.539 -5.094 1 97.69 113 SER B C 1
ATOM 2543 O O . SER B 1 113 ? 8.102 10.086 -5.434 1 97.69 113 SER B O 1
ATOM 2545 N N . TYR B 1 114 ? 9.742 8.602 -5.809 1 95.19 114 TYR B N 1
ATOM 2546 C CA . TYR B 1 114 ? 9.164 8.102 -7.047 1 95.19 114 TYR B CA 1
ATOM 2547 C C . TYR B 1 114 ? 7.938 7.242 -6.77 1 95.19 114 TYR B C 1
ATOM 2549 O O . TYR B 1 114 ? 7.172 6.922 -7.684 1 95.19 114 TYR B O 1
ATOM 2557 N N . LEU B 1 115 ? 7.656 6.926 -5.48 1 96.19 115 LEU B N 1
ATOM 2558 C CA . LEU B 1 115 ? 6.543 6.066 -5.094 1 96.19 115 LEU B CA 1
ATOM 2559 C C . LEU B 1 115 ? 5.383 6.895 -4.543 1 96.19 115 LEU B C 1
ATOM 2561 O O . LEU B 1 115 ? 4.406 6.336 -4.035 1 96.19 115 LEU B O 1
ATOM 2565 N N . ASN B 1 116 ? 5.398 8.164 -4.699 1 97.12 116 ASN B N 1
ATOM 2566 C CA . ASN B 1 116 ? 4.398 9.031 -4.094 1 97.12 116 ASN B CA 1
ATOM 2567 C C . ASN B 1 116 ? 3.002 8.742 -4.633 1 97.12 116 ASN B C 1
ATOM 2569 O O . ASN B 1 116 ? 2.016 8.828 -3.898 1 97.12 116 ASN B O 1
ATOM 2573 N N . ALA B 1 117 ? 2.924 8.477 -5.902 1 95.12 117 ALA B N 1
ATOM 2574 C CA . ALA B 1 117 ? 1.612 8.133 -6.445 1 95.12 117 ALA B CA 1
ATOM 2575 C C . ALA B 1 117 ? 1.031 6.906 -5.75 1 95.12 117 ALA B C 1
ATOM 2577 O O . ALA B 1 117 ? -0.167 6.855 -5.461 1 95.12 117 ALA B O 1
ATOM 2578 N N . PHE B 1 118 ? 1.841 5.965 -5.445 1 96.19 118 PHE B N 1
ATOM 2579 C CA . PHE B 1 118 ? 1.424 4.754 -4.746 1 96.19 118 PHE B CA 1
ATOM 2580 C C . PHE B 1 118 ? 1.039 5.066 -3.305 1 96.19 118 PHE B C 1
ATOM 2582 O O . PHE B 1 118 ? 0.004 4.609 -2.82 1 96.19 118 PHE B O 1
ATOM 2589 N N . TRP B 1 119 ? 1.869 5.828 -2.646 1 97.31 119 TRP B N 1
ATOM 2590 C CA . TRP B 1 119 ? 1.576 6.215 -1.271 1 97.31 119 TRP B CA 1
ATOM 2591 C C . TRP B 1 119 ? 0.279 7.016 -1.193 1 97.31 119 TRP B C 1
ATOM 2593 O O . TRP B 1 119 ? -0.517 6.828 -0.27 1 97.31 119 TRP B O 1
ATOM 2603 N N . TYR B 1 120 ? 0.055 7.887 -2.207 1 97 120 TYR B N 1
ATOM 2604 C CA . TYR B 1 120 ? -1.163 8.688 -2.246 1 97 120 TYR B CA 1
ATOM 2605 C C . TYR B 1 120 ? -2.396 7.805 -2.357 1 97 120 TYR B C 1
ATOM 2607 O O . TYR B 1 120 ? -3.34 7.938 -1.576 1 97 120 TYR B O 1
ATOM 2615 N N . THR B 1 121 ? -2.365 6.914 -3.307 1 95.44 121 THR B N 1
ATOM 2616 C CA . THR B 1 121 ? -3.539 6.09 -3.568 1 95.44 121 THR B CA 1
ATOM 2617 C C . THR B 1 121 ? -3.846 5.188 -2.375 1 95.44 121 THR B C 1
ATOM 2619 O O . THR B 1 121 ? -5.004 5.055 -1.974 1 95.44 121 THR B O 1
ATOM 2622 N N . ASN B 1 122 ? -2.824 4.59 -1.83 1 96.06 122 ASN B N 1
ATOM 2623 C CA . ASN B 1 122 ? -3.035 3.748 -0.658 1 96.06 122 ASN B CA 1
ATOM 2624 C C . ASN B 1 122 ? -3.605 4.547 0.511 1 96.06 122 ASN B C 1
ATOM 2626 O O . ASN B 1 122 ? -4.551 4.102 1.168 1 96.06 122 ASN B O 1
ATOM 2630 N N . SER B 1 123 ? -3.047 5.703 0.741 1 97.19 123 SER B N 1
ATOM 2631 C CA . SER B 1 123 ? -3.506 6.547 1.843 1 97.19 123 SER B CA 1
ATOM 2632 C C . SER B 1 123 ? -4.938 7.02 1.618 1 97.19 123 SER B C 1
ATOM 2634 O O . SER B 1 123 ? -5.719 7.121 2.566 1 97.19 123 SER B O 1
ATOM 2636 N N . PHE B 1 124 ? -5.246 7.32 0.38 1 96.5 124 PHE B N 1
ATOM 2637 C CA . PHE B 1 124 ? -6.613 7.699 0.042 1 96.5 124 PHE B CA 1
ATOM 2638 C C . PHE B 1 124 ? -7.586 6.578 0.38 1 96.5 124 PHE B C 1
ATOM 2640 O O . PHE B 1 124 ? -8.633 6.816 0.988 1 96.5 124 PHE B O 1
ATOM 2647 N N . LEU B 1 125 ? -7.234 5.352 0.017 1 94.94 125 LEU B N 1
ATOM 2648 C CA . LEU B 1 125 ? -8.086 4.195 0.282 1 94.94 125 LEU B CA 1
ATOM 2649 C C . LEU B 1 125 ? -8.234 3.963 1.782 1 94.94 125 LEU B C 1
ATOM 2651 O O . LEU B 1 125 ? -9.32 3.645 2.262 1 94.94 125 LEU B O 1
ATOM 2655 N N . ILE B 1 126 ? -7.195 4.137 2.543 1 96.12 126 ILE B N 1
ATOM 2656 C CA . ILE B 1 126 ? -7.242 4.004 3.994 1 96.12 126 ILE B CA 1
ATOM 2657 C C . ILE B 1 126 ? -8.156 5.082 4.582 1 96.12 126 ILE B C 1
ATOM 2659 O O . ILE B 1 126 ? -8.961 4.801 5.469 1 96.12 126 ILE B O 1
ATOM 2663 N N . GLY B 1 127 ? -7.992 6.309 4.012 1 96.31 127 GLY B N 1
ATOM 2664 C CA . GLY B 1 127 ? -8.875 7.383 4.438 1 96.31 127 GLY B CA 1
ATOM 2665 C C . GLY B 1 127 ? -10.336 7.094 4.164 1 96.31 127 GLY B C 1
ATOM 2666 O O . GLY B 1 127 ? -11.195 7.359 5.008 1 96.31 127 GLY B O 1
ATOM 2667 N N . LEU B 1 128 ? -10.586 6.555 2.941 1 95 128 LEU B N 1
ATOM 2668 C CA . LEU B 1 128 ? -11.945 6.172 2.592 1 95 128 LEU B CA 1
ATOM 2669 C C . LEU B 1 128 ? -12.508 5.168 3.594 1 95 128 LEU B C 1
ATOM 2671 O O . LEU B 1 128 ? -13.633 5.324 4.074 1 95 128 LEU B O 1
ATOM 2675 N N . LEU B 1 129 ? -11.688 4.195 4.035 1 94.88 129 LEU B N 1
ATOM 2676 C CA . LEU B 1 129 ? -12.117 3.166 4.973 1 94.88 129 LEU B CA 1
ATOM 2677 C C . LEU B 1 129 ? -12.32 3.75 6.367 1 94.88 129 LEU B C 1
ATOM 2679 O O . LEU B 1 129 ? -13.289 3.416 7.055 1 94.88 129 LEU B O 1
ATOM 2683 N N . ALA B 1 130 ? -11.453 4.582 6.742 1 95.38 130 ALA B N 1
ATOM 2684 C CA . ALA B 1 130 ? -11.602 5.246 8.031 1 95.38 130 ALA B CA 1
ATOM 2685 C C . ALA B 1 130 ? -12.891 6.059 8.086 1 95.38 130 ALA B C 1
ATOM 2687 O O . ALA B 1 130 ? -13.641 5.984 9.07 1 95.38 130 ALA B O 1
ATOM 2688 N N . GLY B 1 131 ? -13.117 6.809 7.035 1 95.38 131 GLY B N 1
ATOM 2689 C CA . GLY B 1 131 ? -14.336 7.598 6.977 1 95.38 131 GLY B CA 1
ATOM 2690 C C . GLY B 1 131 ? -15.594 6.754 7.016 1 95.38 131 GLY B C 1
ATOM 2691 O O . GLY B 1 131 ? -16.562 7.102 7.699 1 95.38 131 GLY B O 1
ATOM 2692 N N . LEU B 1 132 ? -15.602 5.652 6.316 1 93.56 132 LEU B N 1
ATOM 2693 C CA . LEU B 1 132 ? -16.75 4.758 6.254 1 93.56 132 LEU B CA 1
ATOM 2694 C C . LEU B 1 132 ? -17.031 4.148 7.621 1 93.56 132 LEU B C 1
ATOM 2696 O O . LEU B 1 132 ? -18.156 3.701 7.887 1 93.56 132 LEU B O 1
ATOM 2700 N N . SER B 1 133 ? -16.125 4.168 8.531 1 94.5 133 SER B N 1
ATOM 2701 C CA . SER B 1 133 ? -16.281 3.6 9.867 1 94.5 133 SER B CA 1
ATOM 2702 C C . SER B 1 133 ? -17 4.574 10.789 1 94.5 133 SER B C 1
ATOM 2704 O O . SER B 1 133 ? -17.312 4.234 11.938 1 94.5 133 SER B O 1
ATOM 2706 N N . GLY B 1 134 ? -17.219 5.832 10.328 1 96.38 134 GLY B N 1
ATOM 2707 C CA . GLY B 1 134 ? -17.906 6.852 11.109 1 96.38 134 GLY B CA 1
ATOM 2708 C C . GLY B 1 134 ? -16.984 7.945 11.602 1 96.38 134 GLY B C 1
ATOM 2709 O O . GLY B 1 134 ? -15.789 7.723 11.789 1 96.38 134 GLY B O 1
ATOM 2710 N N . ASP B 1 135 ? -17.594 9.062 11.891 1 97.31 135 ASP B N 1
ATOM 2711 C CA . ASP B 1 135 ? -16.828 10.266 12.195 1 97.31 135 ASP B CA 1
ATOM 2712 C C . ASP B 1 135 ? -15.977 10.07 13.445 1 97.31 135 ASP B C 1
ATOM 2714 O O . ASP B 1 135 ? -14.797 10.445 13.469 1 97.31 135 ASP B O 1
ATOM 2718 N N . PRO B 1 136 ? -16.438 9.453 14.508 1 97.44 136 PRO B N 1
ATOM 2719 C CA . PRO B 1 136 ? -15.617 9.312 15.711 1 97.44 136 PRO B CA 1
ATOM 2720 C C . PRO B 1 136 ? -14.367 8.469 15.477 1 97.44 136 PRO B C 1
ATOM 2722 O O . PRO B 1 136 ? -13.281 8.828 15.93 1 97.44 136 PRO B O 1
ATOM 2725 N N . LEU B 1 137 ? -14.5 7.387 14.672 1 96.25 137 LEU B N 1
ATOM 2726 C CA . LEU B 1 137 ? -13.352 6.535 14.391 1 96.25 137 LEU B CA 1
ATOM 2727 C C . LEU B 1 137 ? -12.43 7.191 13.367 1 96.25 137 LEU B C 1
ATOM 2729 O O . LEU B 1 137 ? -11.211 7.043 13.438 1 96.25 137 LEU B O 1
ATOM 2733 N N . SER B 1 138 ? -13.031 7.871 12.461 1 97.56 138 SER B N 1
ATOM 2734 C CA . SER B 1 138 ? -12.25 8.633 11.492 1 97.56 138 SER B CA 1
ATOM 2735 C C . SER B 1 138 ? -11.375 9.672 12.18 1 97.56 138 SER B C 1
ATOM 2737 O O . SER B 1 138 ? -10.195 9.812 11.859 1 97.56 138 SER B O 1
ATOM 2739 N N . LEU B 1 139 ? -11.977 10.32 13.141 1 98 139 LEU B N 1
ATOM 2740 C CA . LEU B 1 139 ? -11.227 11.289 13.945 1 98 139 LEU B CA 1
ATOM 2741 C C . LEU B 1 139 ? -10.172 10.586 14.789 1 98 139 LEU B C 1
ATOM 2743 O O . LEU B 1 139 ? -9.07 11.109 14.977 1 98 139 LEU B O 1
ATOM 2747 N N . GLY B 1 140 ? -10.523 9.438 15.266 1 97.88 140 GLY B N 1
ATOM 2748 C CA . GLY B 1 140 ? -9.539 8.641 15.992 1 97.88 140 GLY B CA 1
ATOM 2749 C C . GLY B 1 140 ? -8.328 8.281 15.156 1 97.88 140 GLY B C 1
ATOM 2750 O O . GLY B 1 140 ? -7.203 8.273 15.656 1 97.88 140 GLY B O 1
ATOM 2751 N N . PHE B 1 141 ? -8.562 7.98 13.945 1 97.44 141 PHE B N 1
ATOM 2752 C CA . PHE B 1 141 ? -7.477 7.688 13.016 1 97.44 141 PHE B CA 1
ATOM 2753 C C . PHE B 1 141 ? -6.551 8.891 12.867 1 97.44 141 PHE B C 1
ATOM 2755 O O . PHE B 1 141 ? -5.328 8.734 12.844 1 97.44 141 PHE B O 1
ATOM 2762 N N . VAL B 1 142 ? -7.16 10.086 12.781 1 97.75 142 VAL B N 1
ATOM 2763 C CA . VAL B 1 142 ? -6.363 11.305 12.695 1 97.75 142 VAL B CA 1
ATOM 2764 C C . VAL B 1 142 ? -5.543 11.477 13.977 1 97.75 142 VAL B C 1
ATOM 2766 O O . VAL B 1 142 ? -4.336 11.719 13.914 1 97.75 142 VAL B O 1
ATOM 2769 N N . GLU B 1 143 ? -6.199 11.32 15.055 1 98.12 143 GLU B N 1
ATOM 2770 C CA . GLU B 1 143 ? -5.516 11.508 16.328 1 98.12 143 GLU B CA 1
ATOM 2771 C C . GLU B 1 143 ? -4.309 10.578 16.453 1 98.12 143 GLU B C 1
ATOM 2773 O O . GLU B 1 143 ? -3.211 11.023 16.797 1 98.12 143 GLU B O 1
ATOM 2778 N N . GLU B 1 144 ? -4.492 9.328 16.109 1 97.88 144 GLU B N 1
ATOM 2779 C CA . GLU B 1 144 ? -3.396 8.367 16.203 1 97.88 144 GLU B CA 1
ATOM 2780 C C . GLU B 1 144 ? -2.316 8.664 15.172 1 97.88 144 GLU B C 1
ATOM 2782 O O . GLU B 1 144 ? -1.124 8.547 15.461 1 97.88 144 GLU B O 1
ATOM 2787 N N . THR B 1 145 ? -2.713 8.992 13.938 1 97.81 145 THR B N 1
ATOM 2788 C CA . THR B 1 145 ? -1.752 9.344 12.898 1 97.81 145 THR B CA 1
ATOM 2789 C C . THR B 1 145 ? -0.85 10.484 13.352 1 97.81 145 THR B C 1
ATOM 2791 O O . THR B 1 145 ? 0.376 10.391 13.258 1 97.81 145 THR B O 1
ATOM 2794 N N . GLU B 1 146 ? -1.479 11.508 13.891 1 97.81 146 GLU B N 1
ATOM 2795 C CA . GLU B 1 146 ? -0.704 12.68 14.297 1 97.81 146 GLU B CA 1
ATOM 2796 C C . GLU B 1 146 ? 0.234 12.344 15.453 1 97.81 146 GLU B C 1
ATOM 2798 O O . GLU B 1 146 ? 1.346 12.875 15.523 1 97.81 146 GLU B O 1
ATOM 2803 N N . LYS B 1 147 ? -0.242 11.531 16.312 1 97.38 147 LYS B N 1
ATOM 2804 C CA . LYS B 1 147 ? 0.614 11.07 17.406 1 97.38 147 LYS B CA 1
ATOM 2805 C C . LYS B 1 147 ? 1.845 10.344 16.875 1 97.38 147 LYS B C 1
ATOM 2807 O O . LYS B 1 147 ? 2.971 10.633 17.281 1 97.38 147 LYS B O 1
ATOM 2812 N N . GLN B 1 148 ? 1.619 9.453 15.969 1 96.44 148 GLN B N 1
ATOM 2813 C CA . GLN B 1 148 ? 2.732 8.695 15.398 1 96.44 148 GLN B CA 1
ATOM 2814 C C . GLN B 1 148 ? 3.633 9.594 14.555 1 96.44 148 GLN B C 1
ATOM 2816 O O . GLN B 1 148 ? 4.855 9.43 14.562 1 96.44 148 GLN B O 1
ATOM 2821 N N . VAL B 1 149 ? 3.041 10.547 13.859 1 97.31 149 VAL B N 1
ATOM 2822 C CA . VAL B 1 149 ? 3.816 11.469 13.039 1 97.31 149 VAL B CA 1
ATOM 2823 C C . VAL B 1 149 ? 4.695 12.344 13.93 1 97.31 149 VAL B C 1
ATOM 2825 O O . VAL B 1 149 ? 5.867 12.57 13.625 1 97.31 149 VAL B O 1
ATOM 2828 N N . GLU B 1 150 ? 4.109 12.859 15.008 1 96.81 150 GLU B N 1
ATOM 2829 C CA . GLU B 1 150 ? 4.895 13.695 15.914 1 96.81 150 GLU B CA 1
ATOM 2830 C C . GLU B 1 150 ? 6.09 12.93 16.484 1 96.81 150 GLU B C 1
ATOM 2832 O O . GLU B 1 150 ? 7.188 13.477 16.578 1 96.81 150 GLU B O 1
ATOM 2837 N N . ILE B 1 151 ? 5.93 11.672 16.812 1 95.81 151 ILE B N 1
ATOM 2838 C CA . ILE B 1 151 ? 7.008 10.828 17.312 1 95.81 151 ILE B CA 1
ATOM 2839 C C . ILE B 1 151 ? 8.062 10.633 16.234 1 95.81 151 ILE B C 1
ATOM 2841 O O . ILE B 1 151 ? 9.266 10.727 16.5 1 95.81 151 ILE B O 1
ATOM 2845 N N . HIS B 1 152 ? 7.574 10.422 15.055 1 96 152 HIS B N 1
ATOM 2846 C CA . HIS B 1 152 ? 8.469 10.258 13.922 1 96 152 HIS B CA 1
ATOM 2847 C C . HIS B 1 152 ? 9.281 11.531 13.672 1 96 152 HIS B C 1
ATOM 2849 O O . HIS B 1 152 ? 10.484 11.469 13.414 1 96 152 HIS B O 1
ATOM 2855 N N . LEU B 1 153 ? 8.656 12.641 13.742 1 97 153 LEU B N 1
ATOM 2856 C CA . LEU B 1 153 ? 9.336 13.914 13.516 1 97 153 LEU B CA 1
ATOM 2857 C C . LEU B 1 153 ? 10.375 14.172 14.602 1 97 153 LEU B C 1
ATOM 2859 O O . LEU B 1 153 ? 11.461 14.688 14.328 1 97 153 LEU B O 1
ATOM 2863 N N . ALA B 1 154 ? 10.031 13.789 15.82 1 96.12 154 ALA B N 1
ATOM 2864 C CA . ALA B 1 154 ? 11 13.898 16.906 1 96.12 154 ALA B CA 1
ATOM 2865 C C . ALA B 1 154 ? 12.227 13.047 16.641 1 96.12 154 ALA B C 1
ATOM 2867 O O . ALA B 1 154 ? 13.359 13.492 16.844 1 96.12 154 ALA B O 1
ATOM 2868 N N . ASP B 1 155 ? 11.984 11.891 16.156 1 95.88 155 ASP B N 1
ATOM 2869 C CA . ASP B 1 155 ? 13.086 11 15.797 1 95.88 155 ASP B CA 1
ATOM 2870 C C . ASP B 1 155 ? 13.914 11.586 14.664 1 95.88 155 ASP B C 1
ATOM 2872 O O . ASP B 1 155 ? 15.141 11.523 14.688 1 95.88 155 ASP B O 1
ATOM 2876 N N . HIS B 1 156 ? 13.305 12.164 13.672 1 95.5 156 HIS B N 1
ATOM 2877 C CA . HIS B 1 156 ? 13.992 12.812 12.555 1 95.5 156 HIS B CA 1
ATOM 2878 C C . HIS B 1 156 ? 14.875 13.961 13.039 1 95.5 156 HIS B C 1
ATOM 2880 O O . HIS B 1 156 ? 16 14.125 12.562 1 95.5 156 HIS B O 1
ATOM 2886 N N . LEU B 1 157 ? 14.281 14.711 13.953 1 96.19 157 LEU B N 1
ATOM 2887 C CA . LEU B 1 157 ? 15.008 15.867 14.461 1 96.19 157 LEU B CA 1
ATOM 2888 C C . LEU B 1 157 ? 16.297 15.43 15.156 1 96.19 157 LEU B C 1
ATOM 2890 O O . LEU B 1 157 ? 17.297 16.156 15.133 1 96.19 157 LEU B O 1
ATOM 2894 N N . ARG B 1 158 ? 16.312 14.195 15.664 1 96.44 158 ARG B N 1
ATOM 2895 C CA . ARG B 1 158 ? 17.516 13.656 16.297 1 96.44 158 ARG B CA 1
ATOM 2896 C C . ARG B 1 158 ? 18.516 13.195 15.242 1 96.44 158 ARG B C 1
ATOM 2898 O O . ARG B 1 158 ? 19.719 13.148 15.508 1 96.44 158 ARG B O 1
ATOM 2905 N N .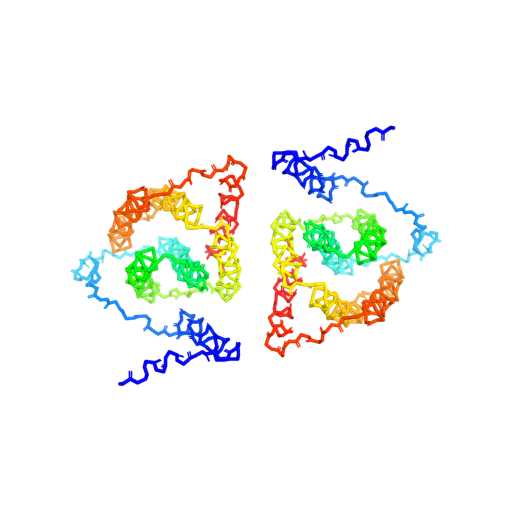 LYS B 1 159 ? 18.062 12.93 14.078 1 96.75 159 LYS B N 1
ATOM 2906 C CA . LYS B 1 159 ? 18.906 12.297 13.07 1 96.75 159 LYS B CA 1
ATOM 2907 C C . LYS B 1 159 ? 19.344 13.305 12.008 1 96.75 159 LYS B C 1
ATOM 2909 O O . LYS B 1 159 ? 20.406 13.141 11.391 1 96.75 159 LYS B O 1
ATOM 2914 N N . ILE B 1 160 ? 18.547 14.336 11.758 1 97.31 160 ILE B N 1
ATOM 2915 C CA . ILE B 1 160 ? 18.922 15.383 10.805 1 97.31 160 ILE B CA 1
ATOM 2916 C C . ILE B 1 160 ? 20.203 16.062 11.258 1 97.31 160 ILE B C 1
ATOM 2918 O O . ILE B 1 160 ? 20.359 16.391 12.438 1 97.31 160 ILE B O 1
ATOM 2922 N N . PRO B 1 161 ? 21.109 16.25 10.289 1 97.56 161 PRO B N 1
ATOM 2923 C CA . PRO B 1 161 ? 22.375 16.891 10.664 1 97.56 161 PRO B CA 1
ATOM 2924 C C . PRO B 1 161 ? 22.172 18.203 11.414 1 97.56 161 PRO B C 1
ATOM 2926 O O . PRO B 1 161 ? 21.297 18.984 11.07 1 97.56 161 PRO B O 1
ATOM 2929 N N . SER B 1 162 ? 23.016 18.359 12.398 1 95.94 162 SER B N 1
ATOM 2930 C CA . SER B 1 162 ? 22.906 19.531 13.25 1 95.94 162 SER B CA 1
ATOM 2931 C C . SER B 1 162 ? 23.141 20.812 12.461 1 95.94 162 SER B C 1
ATOM 2933 O O . SER B 1 162 ? 22.594 21.859 12.789 1 95.94 162 SER B O 1
ATOM 2935 N N . ASN B 1 163 ? 23.906 20.703 11.383 1 96.31 163 ASN B N 1
ATOM 2936 C CA . ASN B 1 163 ? 24.219 21.875 10.57 1 96.31 163 ASN B CA 1
ATOM 2937 C C . ASN B 1 163 ? 23.094 22.219 9.609 1 96.31 163 ASN B C 1
ATOM 2939 O O . ASN B 1 163 ? 23.078 23.297 9.023 1 96.31 163 ASN B O 1
ATOM 2943 N N . ASP B 1 164 ? 22.172 21.328 9.438 1 97.94 164 ASP B N 1
ATOM 2944 C CA . ASP B 1 164 ? 21.047 21.594 8.547 1 97.94 164 ASP B CA 1
ATOM 2945 C C . ASP B 1 164 ? 19.938 22.359 9.273 1 97.94 164 ASP B C 1
ATOM 2947 O O . ASP B 1 164 ? 18.828 21.844 9.469 1 97.94 164 ASP B O 1
ATOM 2951 N N . LEU B 1 165 ? 20.156 23.578 9.445 1 98.12 165 LEU B N 1
ATOM 2952 C CA . LEU B 1 165 ? 19.297 24.406 10.281 1 98.12 165 LEU B CA 1
ATOM 2953 C C . LEU B 1 165 ? 17.938 24.625 9.617 1 98.12 165 LEU B C 1
ATOM 2955 O O . LEU B 1 165 ? 16.906 24.688 10.297 1 98.12 165 LEU B O 1
ATOM 2959 N N . LYS B 1 166 ? 17.906 24.688 8.328 1 98.38 166 LYS B N 1
ATOM 2960 C CA . LYS B 1 166 ? 16.656 24.938 7.617 1 98.38 166 LYS B CA 1
ATOM 2961 C C . LYS B 1 166 ? 15.719 23.734 7.73 1 98.38 166 LYS B C 1
ATOM 2963 O O . LYS B 1 166 ? 14.547 23.891 8.086 1 98.38 166 LYS B O 1
ATOM 2968 N N . SER B 1 167 ? 16.234 22.547 7.457 1 98.5 167 SER B N 1
ATOM 2969 C CA . SER B 1 167 ? 15.414 21.344 7.59 1 98.5 167 SER B CA 1
ATOM 2970 C C . SER B 1 167 ? 14.906 21.172 9.016 1 98.5 167 SER B C 1
ATOM 2972 O O . SER B 1 167 ? 13.734 20.859 9.234 1 98.5 167 SER B O 1
ATOM 2974 N N . ARG B 1 168 ? 15.797 21.422 9.945 1 98.38 168 ARG B N 1
ATOM 2975 C CA . ARG B 1 168 ? 15.438 21.266 11.352 1 98.38 168 ARG B CA 1
ATOM 2976 C C . ARG B 1 168 ? 14.32 22.219 11.742 1 98.38 168 ARG B C 1
ATOM 2978 O O . ARG B 1 168 ? 13.383 21.844 12.438 1 98.38 168 ARG B O 1
ATOM 2985 N N . LYS B 1 169 ? 14.391 23.438 11.273 1 98.5 169 LYS B N 1
ATOM 2986 C CA . LYS B 1 169 ? 13.375 24.438 11.594 1 98.5 169 LYS B CA 1
ATOM 2987 C C . LYS B 1 169 ? 12.016 24.031 11.016 1 98.5 169 LYS B C 1
ATOM 2989 O O . LYS B 1 169 ? 10.992 24.156 11.688 1 98.5 169 LYS B O 1
ATOM 2994 N N . ILE B 1 170 ? 12.016 23.594 9.758 1 98.5 170 ILE B N 1
ATOM 2995 C CA . ILE B 1 170 ? 10.789 23.141 9.109 1 98.5 170 ILE B CA 1
ATOM 2996 C C . ILE B 1 170 ? 10.164 22 9.906 1 98.5 170 ILE B C 1
ATOM 2998 O O . ILE B 1 170 ? 8.977 22.047 10.234 1 98.5 170 ILE B O 1
ATOM 3002 N N . VAL B 1 171 ? 10.977 21.016 10.273 1 98.56 171 VAL B N 1
ATOM 3003 C CA . VAL B 1 171 ? 10.492 19.828 10.945 1 98.56 171 VAL B CA 1
ATOM 3004 C C . VAL B 1 171 ? 9.992 20.172 12.344 1 98.56 171 VAL B C 1
ATOM 3006 O O . VAL B 1 171 ? 8.984 19.641 12.805 1 98.56 171 VAL B O 1
ATOM 3009 N N . GLU B 1 172 ? 10.648 21.062 13.008 1 98.12 172 GLU B N 1
ATOM 3010 C CA . GLU B 1 172 ? 10.211 21.516 14.32 1 98.12 172 GLU B CA 1
ATOM 3011 C C . GLU B 1 172 ? 8.82 22.156 14.25 1 98.12 172 GLU B C 1
ATOM 3013 O O . GLU B 1 172 ? 7.969 21.891 15.102 1 98.12 172 GLU B O 1
ATOM 3018 N N . TYR B 1 173 ? 8.656 22.984 13.258 1 97.94 173 TYR B N 1
ATOM 3019 C CA . TYR B 1 173 ? 7.367 23.641 13.094 1 97.94 173 TYR B CA 1
ATOM 3020 C C . TYR B 1 173 ? 6.273 22.641 12.75 1 97.94 173 TYR B C 1
ATOM 3022 O O . TYR B 1 173 ? 5.164 22.703 13.281 1 97.94 173 TYR B O 1
ATOM 3030 N N . MET B 1 174 ? 6.59 21.719 11.859 1 98.31 174 MET B N 1
ATOM 3031 C CA . MET B 1 174 ? 5.637 20.672 11.508 1 98.31 174 MET B CA 1
ATOM 3032 C C . MET B 1 174 ? 5.234 19.859 12.734 1 98.31 174 MET B C 1
ATOM 3034 O O . MET B 1 174 ? 4.059 19.531 12.906 1 98.31 174 MET B O 1
ATOM 3038 N N . GLN B 1 175 ? 6.219 19.578 13.562 1 98.25 175 GLN B N 1
ATOM 3039 C CA . GLN B 1 175 ? 5.938 18.797 14.766 1 98.25 175 GLN B CA 1
ATOM 3040 C C . GLN B 1 175 ? 4.898 19.484 15.641 1 98.25 175 GLN B C 1
ATOM 3042 O O . GLN B 1 175 ? 3.969 18.844 16.141 1 98.25 175 GLN B O 1
ATOM 3047 N N . GLN B 1 176 ? 5.035 20.75 15.82 1 97.56 176 GLN B N 1
ATOM 3048 C CA . GLN B 1 176 ? 4.094 21.516 16.625 1 97.56 176 GLN B CA 1
ATOM 3049 C C . GLN B 1 176 ? 2.699 21.516 16.016 1 97.56 176 GLN B C 1
ATOM 3051 O O . GLN B 1 176 ? 1.698 21.359 16.719 1 97.56 176 GLN B O 1
ATOM 3056 N N . ASP B 1 177 ? 2.658 21.656 14.727 1 97.62 177 ASP B N 1
ATOM 3057 C CA . ASP B 1 177 ? 1.379 21.609 14.023 1 97.62 177 ASP B CA 1
ATOM 3058 C C . ASP B 1 177 ? 0.698 20.25 14.211 1 97.62 177 ASP B C 1
ATOM 3060 O O . ASP B 1 177 ? -0.512 20.188 14.438 1 97.62 177 ASP B O 1
ATOM 3064 N N . GLU B 1 178 ? 1.517 19.172 14.078 1 97.94 178 GLU B N 1
ATOM 3065 C CA . GLU B 1 178 ? 0.947 17.844 14.203 1 97.94 178 GLU B CA 1
ATOM 3066 C C . GLU B 1 178 ? 0.369 17.609 15.594 1 97.94 178 GLU B C 1
ATOM 3068 O O . GLU B 1 178 ? -0.655 16.938 15.742 1 97.94 178 GLU B O 1
ATOM 3073 N N . ILE B 1 179 ? 1.047 18.125 16.609 1 97.38 179 ILE B N 1
ATOM 3074 C CA . ILE B 1 179 ? 0.532 18.031 17.969 1 97.38 179 ILE B CA 1
ATOM 3075 C C . ILE B 1 179 ? -0.846 18.672 18.047 1 97.38 179 ILE B C 1
ATOM 3077 O O . ILE B 1 179 ? -1.785 18.094 18.594 1 97.38 179 ILE B O 1
ATOM 3081 N N . GLN B 1 180 ? -0.972 19.812 17.453 1 97.5 180 GLN B N 1
ATOM 3082 C CA . GLN B 1 180 ? -2.238 20.547 17.469 1 97.5 180 GLN B CA 1
ATOM 3083 C C . GLN B 1 180 ? -3.309 19.797 16.672 1 97.5 180 GLN B C 1
ATOM 3085 O O . GLN B 1 180 ? -4.469 19.75 17.094 1 97.5 180 GLN B O 1
ATOM 3090 N N . HIS B 1 181 ? -2.975 19.172 15.5 1 97.5 181 HIS B N 1
ATOM 3091 C CA . HIS B 1 181 ? -3.916 18.359 14.727 1 97.5 181 HIS B CA 1
ATOM 3092 C C . HIS B 1 181 ? -4.496 17.234 15.562 1 97.5 181 HIS B C 1
ATOM 3094 O O . HIS B 1 181 ? -5.707 17 15.547 1 97.5 181 HIS B O 1
ATOM 3100 N N . GLY B 1 182 ? -3.615 16.578 16.312 1 97.62 182 GLY B N 1
ATOM 3101 C CA . GLY B 1 182 ? -4.062 15.492 17.172 1 97.62 182 GLY B CA 1
ATOM 3102 C C . GLY B 1 182 ? -5.008 15.953 18.266 1 97.62 182 GLY B C 1
ATOM 3103 O O . GLY B 1 182 ? -6.027 15.305 18.516 1 97.62 182 GLY B O 1
ATOM 3104 N N . LEU B 1 183 ? -4.676 17.062 18.875 1 97.5 183 LEU B N 1
ATOM 3105 C CA . LEU B 1 183 ? -5.504 17.625 19.938 1 97.5 183 LEU B CA 1
ATOM 3106 C C . LEU B 1 183 ? -6.871 18.047 19.406 1 97.5 183 LEU B C 1
ATOM 3108 O O . LEU B 1 183 ? -7.891 17.812 20.047 1 97.5 183 LEU B O 1
ATOM 3112 N N . ASN B 1 184 ? -6.895 18.672 18.234 1 97.5 184 ASN B N 1
ATOM 3113 C CA . ASN B 1 184 ? -8.148 19.078 17.609 1 97.5 184 ASN B CA 1
ATOM 3114 C C . ASN B 1 184 ? -9.047 17.875 17.328 1 97.5 184 ASN B C 1
ATOM 3116 O O . ASN B 1 184 ? -10.258 17.922 17.547 1 97.5 184 ASN B O 1
ATOM 3120 N N . ALA B 1 185 ? -8.422 16.797 16.797 1 97.81 185 ALA B N 1
ATOM 3121 C CA . ALA B 1 185 ? -9.188 15.586 16.531 1 97.81 185 ALA B CA 1
ATOM 3122 C C . ALA B 1 185 ? -9.789 15.023 17.812 1 97.81 185 ALA B C 1
ATOM 3124 O O . ALA B 1 185 ? -10.969 14.672 17.844 1 97.81 185 ALA B O 1
ATOM 3125 N N . ARG B 1 186 ? -9.008 14.992 18.859 1 97.75 186 ARG B N 1
ATOM 3126 C CA . ARG B 1 186 ? -9.461 14.5 20.156 1 97.75 186 ARG B CA 1
ATOM 3127 C C . ARG B 1 186 ? -10.633 15.328 20.688 1 97.75 186 ARG B C 1
ATOM 3129 O O . ARG B 1 186 ? -11.656 14.781 21.094 1 97.75 186 ARG B O 1
ATOM 3136 N N . SER B 1 187 ? -10.539 16.594 20.609 1 97.69 187 SER B N 1
ATOM 3137 C CA . SER B 1 187 ? -11.547 17.516 21.141 1 97.69 187 SER B CA 1
ATOM 3138 C C . SER B 1 187 ? -12.828 17.469 20.312 1 97.69 187 SER B C 1
ATOM 3140 O O . SER B 1 187 ? -13.883 17.906 20.75 1 97.69 187 SER B O 1
ATOM 3142 N N . SER B 1 188 ? -12.688 16.938 19.094 1 97.44 188 SER B N 1
ATOM 3143 C CA . SER B 1 188 ? -13.828 16.922 18.188 1 97.44 188 SER B CA 1
ATOM 3144 C C . SER B 1 188 ? -14.555 15.57 18.234 1 97.44 188 SER B C 1
ATOM 3146 O O . SER B 1 188 ? -15.398 15.281 17.391 1 97.44 188 SER B O 1
ATOM 3148 N N . GLY B 1 189 ? -14.109 14.695 19.172 1 97.5 189 GLY B N 1
ATOM 3149 C CA . GLY B 1 189 ? -14.891 13.492 19.406 1 97.5 189 GLY B CA 1
ATOM 3150 C C . GLY B 1 189 ? -14.203 12.234 18.906 1 97.5 189 GLY B C 1
ATOM 3151 O O . GLY B 1 189 ? -14.852 11.211 18.672 1 97.5 189 GLY B O 1
ATOM 3152 N N . ALA B 1 190 ? -12.891 12.242 18.797 1 98.19 190 ALA B N 1
ATOM 3153 C CA . ALA B 1 190 ? -12.133 11.062 18.359 1 98.19 190 ALA B CA 1
ATOM 3154 C C . ALA B 1 190 ? -12.352 9.891 19.297 1 98.19 190 ALA B C 1
ATOM 3156 O O . ALA B 1 190 ? -12.328 10.055 20.516 1 98.19 190 ALA B O 1
ATOM 3157 N N . LYS B 1 191 ? -12.609 8.766 18.75 1 98 191 LYS B N 1
ATOM 3158 C CA . LYS B 1 191 ? -12.609 7.512 19.5 1 98 191 LYS B CA 1
ATOM 3159 C C . LYS B 1 191 ? -11.273 6.789 19.359 1 98 191 LYS B C 1
ATOM 3161 O O . LYS B 1 191 ? -10.703 6.723 18.281 1 98 191 LYS B O 1
ATOM 3166 N N . GLU B 1 192 ? -10.852 6.27 20.453 1 96.88 192 GLU B N 1
ATOM 3167 C CA . GLU B 1 192 ? -9.562 5.574 20.438 1 96.88 192 GLU B CA 1
ATOM 3168 C C . GLU B 1 192 ? -9.617 4.332 19.562 1 96.88 192 GLU B C 1
ATOM 3170 O O . GLU B 1 192 ? -10.586 3.566 19.625 1 96.88 192 GLU B O 1
ATOM 3175 N N . LEU B 1 193 ? -8.539 4.16 18.766 1 96.25 193 LEU B N 1
ATOM 3176 C CA . LEU B 1 193 ? -8.477 3.014 17.859 1 96.25 193 LEU B CA 1
ATOM 3177 C C . LEU B 1 193 ? -8.047 1.759 18.609 1 96.25 193 LEU B C 1
ATOM 3179 O O . LEU B 1 193 ? -7.309 1.844 19.594 1 96.25 193 LEU B O 1
ATOM 3183 N N . PRO B 1 194 ? -8.555 0.569 18.203 1 92.94 194 PRO B N 1
ATOM 3184 C CA . PRO B 1 194 ? -8.039 -0.675 18.781 1 92.94 194 PRO B CA 1
ATOM 3185 C C . PRO B 1 194 ? -6.523 -0.813 18.625 1 92.94 194 PRO B C 1
ATOM 3187 O O . PRO B 1 194 ? -5.949 -0.308 17.656 1 92.94 194 PRO B O 1
ATOM 3190 N N . TYR B 1 195 ? -5.906 -1.483 19.547 1 94 195 TYR B N 1
ATOM 3191 C CA . TYR B 1 195 ? -4.461 -1.645 19.625 1 94 195 TYR B CA 1
ATOM 3192 C C . TYR B 1 195 ? -3.9 -2.195 18.312 1 94 195 TYR B C 1
ATOM 3194 O O . TYR B 1 195 ? -2.883 -1.711 17.812 1 94 195 TYR B O 1
ATOM 3202 N N . LEU B 1 196 ? -4.559 -3.131 17.75 1 89.62 196 LEU B N 1
ATOM 3203 C CA . LEU B 1 196 ? -4.082 -3.783 16.547 1 89.62 196 LEU B CA 1
ATOM 3204 C C . LEU B 1 196 ? -4.043 -2.797 15.375 1 89.62 196 LEU B C 1
ATOM 3206 O O . LEU B 1 196 ? -3.127 -2.84 14.555 1 89.62 196 LEU B O 1
ATOM 3210 N N . VAL B 1 197 ? -5.02 -1.898 15.258 1 93.25 197 VAL B N 1
ATOM 3211 C CA . VAL B 1 197 ? -5.059 -0.896 14.203 1 93.25 197 VAL B CA 1
ATOM 3212 C C . VAL B 1 197 ? -3.883 0.068 14.359 1 93.25 197 VAL B C 1
ATOM 3214 O O . VAL B 1 197 ? -3.217 0.412 13.383 1 93.25 197 VAL B O 1
ATOM 3217 N N . LYS B 1 198 ? -3.621 0.393 15.578 1 96.19 198 LYS B N 1
ATOM 3218 C CA . LYS B 1 198 ? -2.502 1.288 15.852 1 96.19 198 LYS B CA 1
ATOM 3219 C C . LYS B 1 198 ? -1.177 0.659 15.438 1 96.19 198 LYS B C 1
ATOM 3221 O O . LYS B 1 198 ? -0.322 1.329 14.852 1 96.19 198 LYS B O 1
ATOM 3226 N N . LYS B 1 199 ? -1.049 -0.577 15.719 1 94.5 199 LYS B N 1
ATOM 3227 C CA . LYS B 1 199 ? 0.173 -1.284 15.344 1 94.5 199 LYS B CA 1
ATOM 3228 C C . LYS B 1 199 ? 0.309 -1.38 13.828 1 94.5 199 LYS B C 1
ATOM 3230 O O . LYS B 1 199 ? 1.409 -1.246 13.289 1 94.5 199 LYS B O 1
ATOM 3235 N N . LEU B 1 200 ? -0.786 -1.626 13.164 1 92.94 200 LEU B N 1
ATOM 3236 C CA . LEU B 1 200 ? -0.781 -1.696 11.703 1 92.94 200 LEU B CA 1
ATOM 3237 C C . LEU B 1 200 ? -0.415 -0.346 11.102 1 92.94 200 LEU B C 1
ATOM 3239 O O . LEU B 1 200 ? 0.305 -0.285 10.102 1 92.94 200 LEU B O 1
ATOM 3243 N N . MET B 1 201 ? -0.905 0.709 11.68 1 96.25 201 MET B N 1
ATOM 3244 C CA . MET B 1 201 ? -0.566 2.057 11.234 1 96.25 201 MET B CA 1
ATOM 3245 C C . MET B 1 201 ? 0.932 2.312 11.359 1 96.25 201 MET B C 1
ATOM 3247 O O . MET B 1 201 ? 1.561 2.816 10.43 1 96.25 201 MET B O 1
ATOM 3251 N N . ALA B 1 202 ? 1.452 1.901 12.469 1 96.69 202 ALA B N 1
ATOM 3252 C CA . ALA B 1 202 ? 2.885 2.076 12.688 1 96.69 202 ALA B CA 1
ATOM 3253 C C . ALA B 1 202 ? 3.701 1.276 11.68 1 96.69 202 ALA B C 1
ATOM 3255 O O . ALA B 1 202 ? 4.719 1.758 11.172 1 96.69 202 ALA B O 1
ATOM 3256 N N . PHE B 1 203 ? 3.232 0.113 11.453 1 95.06 203 PHE B N 1
ATOM 3257 C CA . PHE B 1 203 ? 3.893 -0.769 10.5 1 95.06 203 PHE B CA 1
ATOM 3258 C C . PHE B 1 203 ? 3.871 -0.164 9.102 1 95.06 203 PHE B C 1
ATOM 3260 O O . PHE B 1 203 ? 4.902 -0.109 8.43 1 95.06 203 PHE B O 1
ATOM 3267 N N . HIS B 1 204 ? 2.787 0.339 8.648 1 95.31 204 HIS B N 1
ATOM 3268 C CA . HIS B 1 204 ? 2.664 0.961 7.332 1 95.31 204 HIS B CA 1
ATOM 3269 C C . HIS B 1 204 ? 3.549 2.197 7.223 1 95.31 204 HIS B C 1
ATOM 3271 O O . HIS B 1 204 ? 4.207 2.408 6.203 1 95.31 204 HIS B O 1
ATOM 3277 N N . ALA B 1 205 ? 3.529 2.979 8.289 1 96.31 205 ALA B N 1
ATOM 3278 C CA . ALA B 1 205 ? 4.375 4.168 8.312 1 96.31 205 ALA B CA 1
ATOM 3279 C C . ALA B 1 205 ? 5.852 3.795 8.203 1 96.31 205 ALA B C 1
ATOM 3281 O O . ALA B 1 205 ? 6.613 4.457 7.496 1 96.31 205 ALA B O 1
ATOM 3282 N N . LYS B 1 206 ? 6.199 2.707 8.867 1 95.94 206 LYS B N 1
ATOM 3283 C CA . LYS B 1 206 ? 7.594 2.271 8.836 1 95.94 206 LYS B CA 1
ATOM 3284 C C . LYS B 1 206 ? 8.008 1.856 7.422 1 95.94 206 LYS B C 1
ATOM 3286 O O . LYS B 1 206 ? 9.102 2.195 6.965 1 95.94 206 LYS B O 1
ATOM 3291 N N . VAL B 1 207 ? 7.16 1.144 6.758 1 95.62 207 VAL B N 1
ATOM 3292 C CA . VAL B 1 207 ? 7.457 0.722 5.395 1 95.62 207 VAL B CA 1
ATOM 3293 C C . VAL B 1 207 ? 7.598 1.947 4.492 1 95.62 207 VAL B C 1
ATOM 3295 O O . VAL B 1 207 ? 8.562 2.061 3.732 1 95.62 207 VAL B O 1
ATOM 3298 N N . MET B 1 208 ? 6.723 2.852 4.598 1 96.12 208 MET B N 1
ATOM 3299 C CA . MET B 1 208 ? 6.734 4.051 3.766 1 96.12 208 MET B CA 1
ATOM 3300 C C . MET B 1 208 ? 7.988 4.883 4.023 1 96.12 208 MET B C 1
ATOM 3302 O O . MET B 1 208 ? 8.672 5.293 3.084 1 96.12 208 MET B O 1
ATOM 3306 N N . THR B 1 209 ? 8.297 5.117 5.32 1 96.5 209 THR B N 1
ATOM 3307 C CA . THR B 1 209 ? 9.422 5.977 5.652 1 96.5 209 THR B CA 1
ATOM 3308 C C . THR B 1 209 ? 10.742 5.328 5.23 1 96.5 209 THR B C 1
ATOM 3310 O O . THR B 1 209 ? 11.641 6.004 4.734 1 96.5 209 THR B O 1
ATOM 3313 N N . THR B 1 210 ? 10.82 4.031 5.348 1 95.56 210 THR B N 1
ATOM 3314 C CA . THR B 1 210 ? 12.031 3.314 4.973 1 95.56 210 THR B CA 1
ATOM 3315 C C . THR B 1 210 ? 12.258 3.389 3.465 1 95.56 210 THR B C 1
ATOM 3317 O O . THR B 1 210 ? 13.367 3.697 3.014 1 95.56 210 THR B O 1
ATOM 3320 N N . LEU B 1 211 ? 11.227 3.219 2.725 1 95.5 211 LEU B N 1
ATOM 3321 C CA . LEU B 1 211 ? 11.375 3.215 1.272 1 95.5 211 LEU B CA 1
ATOM 3322 C C . LEU B 1 211 ? 11.555 4.633 0.742 1 95.5 211 LEU B C 1
ATOM 3324 O O . LEU B 1 211 ? 12.391 4.871 -0.138 1 95.5 211 LEU B O 1
ATOM 3328 N N . ALA B 1 212 ? 10.82 5.562 1.301 1 96.12 212 ALA B N 1
ATOM 3329 C CA . ALA B 1 212 ? 10.875 6.941 0.815 1 96.12 212 ALA B CA 1
ATOM 3330 C C . ALA B 1 212 ? 12.25 7.555 1.061 1 96.12 212 ALA B C 1
ATOM 3332 O O . ALA B 1 212 ? 12.688 8.422 0.302 1 96.12 212 ALA B O 1
ATOM 3333 N N . TYR B 1 213 ? 12.898 7.07 2.09 1 96.81 213 TYR B N 1
ATOM 3334 C CA . TYR B 1 213 ? 14.227 7.598 2.375 1 96.81 213 TYR B CA 1
ATOM 33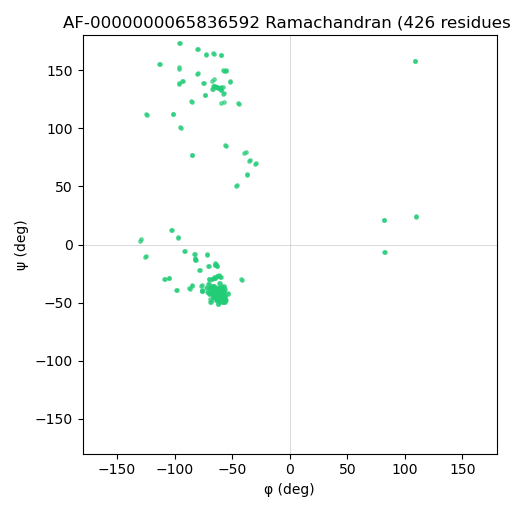35 C C . TYR B 1 213 ? 15.172 7.355 1.203 1 96.81 213 TYR B C 1
ATOM 3337 O O . TYR B 1 213 ? 16.047 8.18 0.922 1 96.81 213 TYR B O 1
ATOM 3345 N N . TRP B 1 214 ? 14.891 6.297 0.45 1 93.81 214 TRP B N 1
ATOM 3346 C CA . TRP B 1 214 ? 15.867 5.879 -0.548 1 93.81 214 TRP B CA 1
ATOM 3347 C C . TRP B 1 214 ? 15.367 6.172 -1.958 1 93.81 214 TRP B C 1
ATOM 3349 O O . TRP B 1 214 ? 16.156 6.402 -2.871 1 93.81 214 TRP B O 1
ATOM 3359 N N . ILE B 1 215 ? 14.078 6.129 -2.066 1 90.31 215 ILE B N 1
ATOM 3360 C CA . ILE B 1 215 ? 13.609 6.215 -3.443 1 90.31 215 ILE B CA 1
ATOM 3361 C C . ILE B 1 215 ? 12.43 7.184 -3.523 1 90.31 215 ILE B C 1
ATOM 3363 O O . ILE B 1 215 ? 11.492 7.094 -2.727 1 90.31 215 ILE B O 1
#

Secondary structure (DSSP, 8-state):
---------HHHHHHHHHHHHHHHHHS----SSPPTTTT---PPPPHHHHHHHHHHHHHHHHHHHHHHHHHHHHHTT--SHHHHHHHHHHHHHHHHHHHHHHHHHHHHT----TTHHHHHHHHHHHHHHHHHT-HHHHHHHHHHHHHHHHHHHHHHHHHS-TT-HHHHHHHHHHHHHHHHHHHHHHHTTPPPPPHHHHHHHHHHHHHHHHHHHH-/---------HHHHHHHHHHHHHHHHHS----SSPPTTTT---PPPPHHHHHHHHHHHHHHHHHHHHHHHHHHHHHTT--SHHHHHHHHHHHHHHHHHHHHHHHHHHHHT----TTHHHHHHHHHHHHHHHHHT-HHHHHHHHHHHHHHHHHHHHHHHHHS-TT-HHHHHHHHHHHHHHHHHHHHHHHTTPPPPPHHHHHHHHHHHHHHHHHHHH-

Nearest PDB structures (foldseek):
  7sss-assembly1_H  TM=8.497E-01  e=1.027E-05  Homo sapiens
  7ssp-assembly1_H  TM=8.516E-01  e=2.398E-05  Homo sapiens
  3ez0-assembly2_C  TM=6.511E-01  e=2.956E-01  Arthrobacter sp. FB24
  8hx0-assembly1_A  TM=7.244E-01  e=1.334E+00  Mycolicibacterium smegmatis MC2 155
  4m34-assembly1_A  TM=5.667E-01  e=8.734E-01  Mycolicibacterium smegmatis MC2 155

Organism: Coxiella burnetii (strain CbuG_Q212) (NCBI:txid434923)

Foldseek 3Di:
DPPPPPPQDPVNLVVVLVVLLCCLPPNQQDAPDDQQLPPPDFDDDDPVLLLQLLLQLLLQLLVLLLLLLLLSLLLVQADDVVLNVLSVVLNNNSSNLNNNSVVVSVVSVHDHFPCSSVSSVVSNVVSNVQNVVYSQSSLQVLLLSLVLLLVVLVVSLVVRDPRGVSSNSSSVVVSVSSNVSNVVSVVVRHDHDPPVVSVVSNVVSVVSSVRSSPD/DPPPPPPQDPVNLVVVLVVLLCCLPPNQQDAPDDQQLPPPDFDDDDPVLLLQLLLQLLLQLLVLLLLLLLLSLLLVQADDVVLNVLSVVLNNNSSNLNNNSVVVSVVSVHDHFPCSSVSSVVSNVVSNVQNVVYSQSSLQVLLLSLVLLLVVLVVSLVVRDPRGVSSNSSSVVVSVSSNVSNVVSVVVRHDHDDPVVSVVSNVVSVVSSVRSSPD

pLDDT: mean 92.87, std 11.96, range [27.47, 98.56]